Protein AF-0000000068234385 (afdb_homodimer)

Secondary structure (DSSP, 8-state):
---GGG--EEEE--SHHHHHHHHHHHHTT--GGGEEEE---HHHHHHHHTTT-EEES-HHHHHTT-SEEEE-S-HHHHHHHHHHHHHHHTT-SSPPEEEE--TT--HHHHHHHT--TTS---EEEEEE--GGGGGT-EEEEEEE-TT--HHHHHHHHHHHHTTEEEEEE-SSTHHHHHHIIIIISHHHHHHHHHHHHHHHHHHTT--HHHHHHHHHHHHHHHHHHHHH-SS-HHHHHHHT--TTSHHHHHHHHHHHTTHHHHHHHHHHHHHHHHHHHHHHHH--/---GGG--EEEE--SHHHHHHHHHHHHTT--GGGEEEE---HHHHHHHHTTT-EEES-HHHHHTT-SEEEE-S-HHHHHHHHHHHHHHHTT-SSPPEEEE--TT--HHHHHHHT--TTS---EEEEEE--GGGGGT-EEEEEEE-TT--HHHHHHHHHHHHTTEEEEEE-SSTHHHHHHIIIIISHHHHHHHHHHHHHHHHHHTT--HHHHHHHHHHHHHHHHHHHHH-SS-HHHHHHHT--TTSHHHHHHHHHHHTTHHHHHHHHHHHHHHHHHHHHHHHH--

Sequence (568 aa):
MPSLQQSKLAFIGGGNMASAIIGGLVSQDMNPANITVSEPWDVNREKIAKLGVQTTTSNGEAAANADIVIIAVKPQTTKNVCQELATAWSQRTSLPVVVSIAAGITLNSMKEWLRTNDGRTAHIVRVMPNTPALVKEGASGLLASDDVTAEEKELIGALLQSVSKATEWVEKEELLDVVTGLSGSGPAYFFAMVEHLVASATALGLSKEQATRLAAQTCLGAGKMLVESSEEPAQLRKNVTSPNGTTHAALQTFESLNFKEIVDKAVQAATSRAAELGETLGKLMPSLQQSKLAFIGGGNMASAIIGGLVSQDMNPANITVSEPWDVNREKIAKLGVQTTTSNGEAAANADIVIIAVKPQTTKNVCQELATAWSQRTSLPVVVSIAAGITLNSMKEWLRTNDGRTAHIVRVMPNTPALVKEGASGLLASDDVTAEEKELIGALLQSVSKATEWVEKEELLDVVTGLSGSGPAYFFAMVEHLVASATALGLSKEQATRLAAQTCLGAGKMLVESSEEPAQLRKNVTSPNGTTHAALQTFESLNFKEIVDKAVQAATSRAAELGETLGKL

Organism: Aspergillus fumigatus (strain ATCC MYA-4609 / CBS 101355 / FGSC A1100 / Af293) (NCBI:txid330879)

Structure (mmCIF, N/CA/C/O backbone):
data_AF-0000000068234385-model_v1
#
loop_
_entity.id
_entity.type
_entity.pdbx_description
1 polymer 'Pyrroline-5-carboxylate reductase'
#
loop_
_atom_site.group_PDB
_atom_site.id
_atom_site.type_symbol
_atom_site.label_atom_id
_atom_site.label_alt_id
_atom_site.label_comp_id
_atom_site.label_asym_id
_atom_site.label_entity_id
_atom_site.label_seq_id
_atom_site.pdbx_PDB_ins_code
_atom_site.Cartn_x
_atom_site.Cartn_y
_atom_site.Cartn_z
_atom_site.occupancy
_atom_site.B_iso_or_equiv
_atom_site.auth_seq_id
_atom_site.auth_comp_id
_atom_site.auth_asym_id
_atom_site.auth_atom_id
_atom_site.pdbx_PDB_model_num
ATOM 1 N N . MET A 1 1 ? -12.055 21.172 27.938 1 71.69 1 MET A N 1
ATOM 2 C CA . MET A 1 1 ? -12.477 21.141 26.547 1 71.69 1 MET A CA 1
ATOM 3 C C . MET A 1 1 ? -13.57 20.094 26.328 1 71.69 1 MET A C 1
ATOM 5 O O . MET A 1 1 ? -13.586 19.062 27 1 71.69 1 MET A O 1
ATOM 9 N N . PRO A 1 2 ? -14.516 20.531 25.562 1 80.5 2 PRO A N 1
ATOM 10 C CA . PRO A 1 2 ? -15.539 19.531 25.234 1 80.5 2 PRO A CA 1
ATOM 11 C C . PRO A 1 2 ? -14.961 18.297 24.547 1 80.5 2 PRO A C 1
ATOM 13 O O . PRO A 1 2 ? -13.836 18.344 24.047 1 80.5 2 PRO A O 1
ATOM 16 N N . SER A 1 3 ? -15.703 17.203 24.672 1 87.88 3 SER A N 1
ATOM 17 C CA . SER A 1 3 ? -15.359 16.031 23.875 1 87.88 3 SER A CA 1
ATOM 18 C C . SER A 1 3 ? -15.398 16.359 22.375 1 87.88 3 SER A C 1
ATOM 20 O O . SER A 1 3 ? -15.977 17.375 21.969 1 87.88 3 SER A O 1
ATOM 22 N N . LEU A 1 4 ? -14.711 15.609 21.609 1 90.88 4 LEU A N 1
ATOM 23 C CA . LEU A 1 4 ? -14.695 15.828 20.172 1 90.88 4 LEU A CA 1
ATOM 24 C C . LEU A 1 4 ? -16.109 15.883 19.609 1 90.88 4 LEU A C 1
ATOM 26 O O . LEU A 1 4 ? -16.422 16.734 18.781 1 90.88 4 LEU A O 1
ATOM 30 N N . GLN A 1 5 ? -16.984 15.086 20.141 1 90.25 5 GLN A N 1
ATOM 31 C CA . GLN A 1 5 ? -18.359 14.977 19.672 1 90.25 5 GLN A CA 1
ATOM 32 C C . GLN A 1 5 ? -19.172 16.219 20.031 1 90.25 5 GLN A C 1
ATOM 34 O O . GLN A 1 5 ? -20.156 16.547 19.359 1 90.25 5 GLN A O 1
ATOM 39 N N . GLN A 1 6 ? -18.75 16.859 21.078 1 92.12 6 GLN A N 1
ATOM 40 C CA . GLN A 1 6 ? -19.484 18.031 21.547 1 92.12 6 GLN A CA 1
ATOM 41 C C . GLN A 1 6 ? -18.828 19.328 21.062 1 92.12 6 GLN A C 1
ATOM 43 O O . GLN A 1 6 ? -19.406 20.406 21.219 1 92.12 6 GLN A O 1
ATOM 48 N N . SER A 1 7 ? -17.672 19.156 20.453 1 95.12 7 SER A N 1
ATOM 49 C CA . SER A 1 7 ? -16.922 20.328 20.016 1 95.12 7 SER A CA 1
ATOM 50 C C . SER A 1 7 ? -17.5 20.922 18.75 1 95.12 7 SER A C 1
ATOM 52 O O . SER A 1 7 ? -18.016 20.203 17.891 1 95.12 7 SER A O 1
ATOM 54 N N . LYS A 1 8 ? -17.438 22.234 18.734 1 97.38 8 LYS A N 1
ATOM 55 C CA . LYS A 1 8 ? -17.719 22.938 17.484 1 97.38 8 LYS A CA 1
ATOM 56 C C . LYS A 1 8 ? -16.453 23.141 16.656 1 97.38 8 LYS A C 1
ATOM 58 O O . LYS A 1 8 ? -15.484 23.734 17.141 1 97.38 8 LYS A O 1
ATOM 63 N N . LEU A 1 9 ? -16.547 22.656 15.398 1 98.25 9 LEU A N 1
ATOM 64 C CA . LEU A 1 9 ? -15.375 22.719 14.531 1 98.25 9 LEU A CA 1
ATOM 65 C C . LEU A 1 9 ? -15.594 23.703 13.391 1 98.25 9 LEU A C 1
ATOM 67 O O . LEU A 1 9 ? -16.688 23.75 12.812 1 98.25 9 LEU A O 1
ATOM 71 N N . ALA A 1 10 ? -14.633 24.469 13.117 1 98.56 10 ALA A N 1
ATOM 72 C CA . ALA A 1 10 ? -14.617 25.312 11.922 1 98.56 10 ALA A CA 1
ATOM 73 C C . ALA A 1 10 ? -13.469 24.922 10.992 1 98.56 10 ALA A C 1
ATOM 75 O O . ALA A 1 10 ? -12.328 24.766 11.438 1 98.56 10 ALA A O 1
ATOM 76 N N . PHE A 1 11 ? -13.773 24.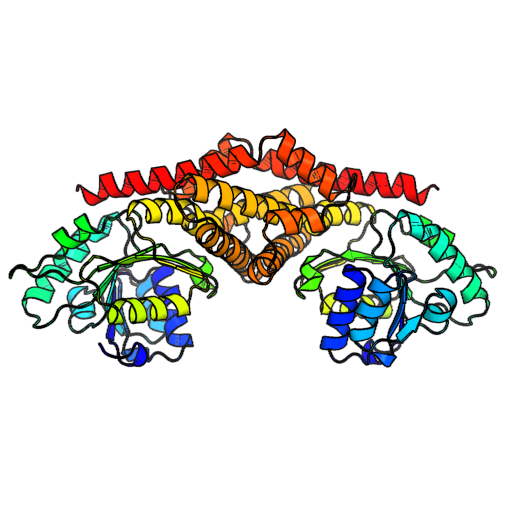703 9.75 1 98.69 11 PHE A N 1
ATOM 77 C CA . PHE A 1 11 ? -12.766 24.531 8.711 1 98.69 11 PHE A CA 1
ATOM 78 C C . PHE A 1 11 ? -12.656 25.781 7.84 1 98.69 11 PHE A C 1
ATOM 80 O O . PHE A 1 11 ? -13.648 26.234 7.273 1 98.69 11 PHE A O 1
ATOM 87 N N . ILE A 1 12 ? -11.477 26.328 7.832 1 98.5 12 ILE A N 1
ATOM 88 C CA . ILE A 1 12 ? -11.188 27.406 6.898 1 98.5 12 ILE A CA 1
ATOM 89 C C . ILE A 1 12 ? -10.539 26.844 5.637 1 98.5 12 ILE A C 1
ATOM 91 O O . ILE A 1 12 ? -9.344 26.547 5.625 1 98.5 12 ILE A O 1
ATOM 95 N N . GLY A 1 13 ? -11.289 26.828 4.543 1 97.31 13 GLY A N 1
ATOM 96 C CA . GLY A 1 13 ? -10.93 26.094 3.344 1 97.31 13 GLY A CA 1
ATOM 97 C C . GLY A 1 13 ? -11.656 24.766 3.221 1 97.31 13 GLY A C 1
ATOM 98 O O . GLY A 1 13 ? -11.688 23.969 4.168 1 97.31 13 GLY A O 1
ATOM 99 N N . GLY A 1 14 ? -12.227 24.531 2.094 1 95.56 14 GLY A N 1
ATOM 100 C CA . GLY A 1 14 ? -12.977 23.312 1.849 1 95.56 14 GLY A CA 1
ATOM 101 C C . GLY A 1 14 ? -12.367 22.453 0.757 1 95.56 14 GLY A C 1
ATOM 102 O O . GLY A 1 14 ? -13.086 21.922 -0.093 1 95.56 14 GLY A O 1
ATOM 103 N N . GLY A 1 15 ? -11.07 22.328 0.762 1 92.69 15 GLY A N 1
ATOM 104 C CA . GLY A 1 15 ? -10.398 21.516 -0.241 1 92.69 15 GLY A CA 1
ATOM 105 C C . GLY A 1 15 ? -10.469 20.031 0.051 1 92.69 15 GLY A C 1
ATOM 106 O O . GLY A 1 15 ? -11.281 19.594 0.87 1 92.69 15 GLY A O 1
ATOM 107 N N . ASN A 1 16 ? -9.641 19.234 -0.635 1 89.62 16 ASN A N 1
ATOM 108 C CA . ASN A 1 16 ? -9.68 17.781 -0.553 1 89.62 16 ASN A CA 1
ATOM 109 C C . ASN A 1 16 ? -9.352 17.297 0.854 1 89.62 16 ASN A C 1
ATOM 111 O O . ASN A 1 16 ? -9.984 16.375 1.359 1 89.62 16 ASN A O 1
ATOM 115 N N . MET A 1 17 ? -8.328 17.906 1.457 1 93.06 17 MET A N 1
ATOM 116 C CA . MET A 1 17 ? -7.926 17.453 2.785 1 93.06 17 MET A CA 1
ATOM 117 C C . MET A 1 17 ? -9.008 17.766 3.816 1 93.06 17 MET A C 1
ATOM 119 O O . MET A 1 17 ? -9.297 16.938 4.691 1 93.06 17 MET A O 1
ATOM 123 N N . ALA A 1 18 ? -9.539 19.016 3.734 1 95.62 18 ALA A N 1
ATOM 124 C CA . ALA A 1 18 ? -10.648 19.359 4.613 1 95.62 18 ALA A CA 1
ATOM 125 C C . ALA A 1 18 ? -11.805 18.375 4.441 1 95.62 18 ALA A C 1
ATOM 127 O O . ALA A 1 18 ? -12.359 17.875 5.426 1 95.62 18 ALA A O 1
ATOM 128 N N . SER A 1 19 ? -12.133 18.078 3.197 1 94.75 19 SER A N 1
ATOM 129 C CA . SER A 1 19 ? -13.211 17.141 2.889 1 94.75 19 SER A CA 1
ATOM 130 C C . SER A 1 19 ? -12.93 15.7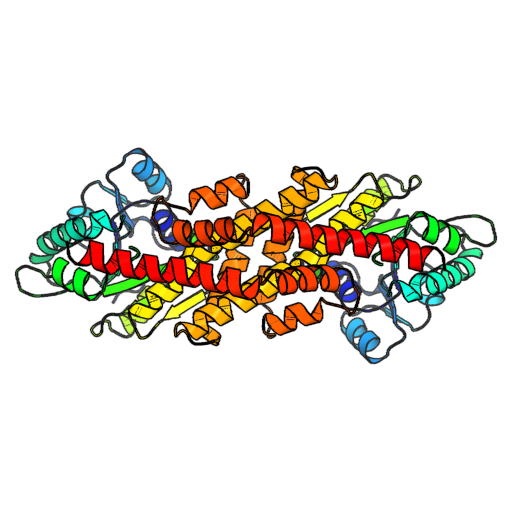73 3.48 1 94.75 19 SER A C 1
ATOM 132 O O . SER A 1 19 ? -13.836 15.117 4.004 1 94.75 19 SER A O 1
ATOM 134 N N . ALA A 1 20 ? -11.727 15.32 3.377 1 94 20 ALA A N 1
ATOM 135 C CA . ALA A 1 20 ? -11.336 14.023 3.92 1 94 20 ALA A CA 1
ATOM 136 C C . ALA A 1 20 ? -11.539 13.977 5.434 1 94 20 ALA A C 1
ATOM 138 O O . ALA A 1 20 ? -12.109 13.023 5.957 1 94 20 ALA A O 1
ATOM 139 N N . ILE A 1 21 ? -11.078 15 6.102 1 96 21 ILE A N 1
ATOM 140 C CA . ILE A 1 21 ? -11.156 15.039 7.559 1 96 21 ILE A CA 1
ATOM 141 C C . ILE A 1 21 ? -12.617 15.117 8 1 96 21 ILE A C 1
ATOM 143 O O . ILE A 1 21 ? -13.039 14.375 8.891 1 96 21 ILE A O 1
ATOM 147 N N . ILE A 1 22 ? -13.375 15.961 7.344 1 96.75 22 ILE A N 1
ATOM 148 C CA . ILE A 1 22 ? -14.789 16.109 7.656 1 96.75 22 ILE A CA 1
ATOM 149 C C . ILE A 1 22 ? -15.516 14.789 7.43 1 96.75 22 ILE A C 1
ATOM 151 O O . ILE A 1 22 ? -16.281 14.344 8.281 1 96.75 22 ILE A O 1
ATOM 155 N N . GLY A 1 23 ? -15.305 14.211 6.258 1 94.94 23 GLY A N 1
ATOM 156 C CA . GLY A 1 23 ? -15.898 12.914 5.984 1 94.94 23 GLY A CA 1
ATOM 157 C C . GLY A 1 23 ? -15.578 11.875 7.043 1 94.94 23 GLY A C 1
ATOM 158 O O . GLY A 1 23 ? -16.453 11.094 7.441 1 94.94 23 GLY A O 1
ATOM 159 N N . GLY A 1 24 ? -14.305 11.82 7.441 1 94.75 24 GLY A N 1
ATOM 160 C CA . GLY A 1 24 ? -13.898 10.922 8.508 1 94.75 24 GLY A CA 1
ATOM 161 C C . GLY A 1 24 ? -14.641 11.164 9.812 1 94.75 24 GLY A C 1
ATOM 162 O O . GLY A 1 24 ? -15.086 10.219 10.461 1 94.75 24 GLY A O 1
ATOM 163 N N . LEU A 1 25 ? -14.766 12.383 10.188 1 95.81 25 LEU A N 1
ATOM 164 C CA . LEU A 1 25 ? -15.445 12.75 11.422 1 95.81 25 LEU A CA 1
ATOM 165 C C . LEU A 1 25 ? -16.922 12.375 11.375 1 95.81 25 LEU A C 1
ATOM 167 O O . LEU A 1 25 ? -17.453 11.797 12.328 1 95.81 25 LEU A O 1
ATOM 171 N N . VAL A 1 26 ? -17.516 12.727 10.258 1 94.94 26 VAL A N 1
ATOM 172 C CA . VAL A 1 26 ? -18.938 12.43 10.094 1 94.94 26 VAL A CA 1
ATOM 173 C C . VAL A 1 26 ? -19.156 10.914 10.125 1 94.94 26 VAL A C 1
ATOM 175 O O . VAL A 1 26 ? -20.141 10.438 10.688 1 94.94 26 VAL A O 1
ATOM 178 N N . SER A 1 27 ? -18.281 10.188 9.562 1 92.81 27 SER A N 1
ATOM 179 C CA . SER A 1 27 ? -18.391 8.734 9.539 1 92.81 27 SER A CA 1
ATOM 180 C C . SER A 1 27 ? -18.234 8.148 10.938 1 92.81 27 SER A C 1
ATOM 182 O O . SER A 1 27 ? -18.656 7.016 11.188 1 92.81 27 SER A O 1
ATOM 184 N N . GLN A 1 28 ? -17.594 8.859 11.773 1 91.69 28 GLN A N 1
ATOM 185 C CA . GLN A 1 28 ? -17.438 8.43 13.156 1 91.69 28 GLN A CA 1
ATOM 186 C C . GLN A 1 28 ? -18.453 9.117 14.07 1 91.69 28 GLN A C 1
ATOM 188 O O . GLN A 1 28 ? -18.109 9.555 15.172 1 91.69 28 GLN A O 1
ATOM 193 N N . ASP A 1 29 ? -19.531 9.477 13.609 1 90.25 29 ASP A N 1
ATOM 194 C CA . ASP A 1 29 ? -20.75 9.883 14.297 1 90.25 29 ASP A CA 1
ATOM 195 C C . ASP A 1 29 ? -20.641 11.305 14.828 1 90.25 29 ASP A C 1
ATOM 197 O O . ASP A 1 29 ? -21.312 11.672 15.797 1 90.25 29 ASP A O 1
ATOM 201 N N . MET A 1 30 ? -19.719 12.055 14.328 1 94.19 30 MET A N 1
ATOM 202 C CA . MET A 1 30 ? -19.766 13.484 14.617 1 94.19 30 MET A CA 1
ATOM 203 C C . MET A 1 30 ? -20.984 14.133 13.992 1 94.19 30 MET A C 1
ATOM 205 O O . MET A 1 30 ? -21.312 13.859 12.836 1 94.19 30 MET A O 1
ATOM 209 N N . ASN A 1 31 ? -21.672 14.945 14.781 1 95.44 31 ASN A N 1
ATOM 210 C CA . ASN A 1 31 ? -22.812 15.688 14.242 1 95.44 31 ASN A CA 1
ATOM 211 C C . ASN A 1 31 ? -22.375 16.734 13.227 1 95.44 31 ASN A C 1
ATOM 213 O O . ASN A 1 31 ? -21.688 17.688 13.578 1 95.44 31 ASN A O 1
ATOM 217 N N . PRO A 1 32 ? -22.828 16.594 11.984 1 96.88 32 PRO A N 1
ATOM 218 C CA . PRO A 1 32 ? -22.391 17.547 10.953 1 96.88 32 PRO A CA 1
ATOM 219 C C . PRO A 1 32 ? -22.766 18.984 11.289 1 96.88 32 PRO A C 1
ATOM 221 O O . PRO A 1 32 ? -22.078 19.922 10.867 1 96.88 32 PRO A O 1
ATOM 224 N N . ALA A 1 33 ? -23.766 19.188 12.062 1 95.44 33 ALA A N 1
ATOM 225 C CA . ALA A 1 33 ? -24.203 20.531 12.422 1 95.44 33 ALA A CA 1
ATOM 226 C C . ALA A 1 33 ? -23.156 21.25 13.289 1 95.44 33 ALA A C 1
ATOM 228 O O . ALA A 1 33 ? -23.188 22.469 13.414 1 95.44 33 ALA A O 1
ATOM 229 N N . ASN A 1 34 ? -22.297 20.422 13.875 1 97.25 34 ASN A N 1
ATOM 230 C CA . ASN A 1 34 ? -21.234 20.984 14.703 1 97.25 34 ASN A CA 1
ATOM 231 C C . ASN A 1 34 ? -20.047 21.422 13.859 1 97.25 34 ASN A C 1
ATOM 233 O O . ASN A 1 34 ? -19.078 21.969 14.391 1 97.25 34 ASN A O 1
ATOM 237 N N . ILE A 1 35 ? -20.094 21.234 12.578 1 98.19 35 ILE A N 1
ATOM 238 C CA . ILE A 1 35 ? -18.984 21.578 11.688 1 98.19 35 ILE A CA 1
ATOM 239 C C . ILE A 1 35 ? -19.422 22.688 10.734 1 98.19 35 ILE A C 1
ATOM 241 O O . ILE A 1 35 ? -20.438 22.578 10.062 1 98.19 35 ILE A O 1
ATOM 245 N N . THR A 1 36 ? -18.703 23.766 10.719 1 98.56 36 THR A N 1
ATOM 246 C CA . THR A 1 36 ? -18.922 24.859 9.773 1 98.56 36 THR A CA 1
ATOM 247 C C . THR A 1 36 ? -17.688 25.047 8.891 1 98.56 36 THR A C 1
ATOM 249 O O . THR A 1 36 ? -16.562 25.141 9.398 1 98.56 36 THR A O 1
ATOM 252 N N . VAL A 1 37 ? -17.891 25.109 7.559 1 98.69 37 VAL A N 1
ATOM 253 C CA . VAL A 1 37 ? -16.781 25.234 6.613 1 98.69 37 VAL A CA 1
ATOM 254 C C . VAL A 1 37 ? -16.875 26.578 5.895 1 98.69 37 VAL A C 1
ATOM 256 O O . VAL A 1 37 ? -17.938 26.938 5.359 1 98.69 37 VAL A O 1
ATOM 259 N N . SER A 1 38 ? -15.805 27.328 5.98 1 98.56 38 SER A N 1
ATOM 260 C CA . SER A 1 38 ? -15.664 28.531 5.156 1 98.56 38 SER A CA 1
ATOM 261 C C . SER A 1 38 ? -14.961 28.219 3.842 1 98.56 38 SER A C 1
ATOM 263 O O . SER A 1 38 ? -13.797 27.797 3.838 1 98.56 38 SER A O 1
ATOM 265 N N . GLU A 1 39 ? -15.586 28.422 2.721 1 98 39 GLU A N 1
ATOM 266 C CA . GLU A 1 39 ? -15.086 28.109 1.386 1 98 39 GLU A CA 1
ATOM 267 C C . GLU A 1 39 ? -15.633 29.078 0.348 1 98 39 GLU A C 1
ATOM 269 O O . GLU A 1 39 ? -16.828 29.078 0.067 1 98 39 GLU A O 1
ATOM 274 N N . PRO A 1 40 ? -14.703 29.844 -0.226 1 95.88 40 PRO A N 1
ATOM 275 C CA . PRO A 1 40 ? -15.18 30.906 -1.124 1 95.88 40 PRO A CA 1
ATOM 276 C C . PRO A 1 40 ? -15.625 30.375 -2.482 1 95.88 40 PRO A C 1
ATOM 278 O O . PRO A 1 40 ? -16.453 30.984 -3.156 1 95.88 40 PRO A O 1
ATOM 281 N N . TRP A 1 41 ? -15.102 29.281 -2.959 1 95.31 41 TRP A N 1
ATOM 282 C CA . TRP A 1 41 ? -15.438 28.719 -4.266 1 95.31 41 TRP A CA 1
ATOM 283 C C . TRP A 1 41 ? -16.734 27.938 -4.203 1 95.31 41 TRP A C 1
ATOM 285 O O . TRP A 1 41 ? -16.828 26.922 -3.512 1 95.31 41 TRP A O 1
ATOM 295 N N . ASP A 1 42 ? -17.609 28.266 -5.023 1 96.12 42 ASP A N 1
ATOM 296 C CA . ASP A 1 42 ? -18.969 27.719 -4.945 1 96.12 42 ASP A CA 1
ATOM 297 C C . ASP A 1 42 ? -18.969 26.219 -5.238 1 96.12 42 ASP A C 1
ATOM 299 O O . ASP A 1 42 ? -19.672 25.453 -4.574 1 96.12 42 ASP A O 1
ATOM 303 N N . VAL A 1 43 ? -18.188 25.812 -6.168 1 94.81 43 VAL A N 1
ATOM 304 C CA . VAL A 1 43 ? -18.172 24.406 -6.562 1 94.81 43 VAL A CA 1
ATOM 305 C C . VAL A 1 43 ? -17.719 23.547 -5.383 1 94.81 43 VAL A C 1
ATOM 307 O O . VAL A 1 43 ? -18.375 22.547 -5.047 1 94.81 43 VAL A O 1
ATOM 310 N N . ASN A 1 44 ? -16.688 23.938 -4.719 1 94.75 44 ASN A N 1
ATOM 311 C CA . ASN A 1 44 ? -16.188 23.203 -3.555 1 94.75 44 ASN A CA 1
ATOM 312 C C . ASN A 1 44 ? -17.172 23.297 -2.381 1 94.75 44 ASN A C 1
ATOM 314 O O . ASN A 1 44 ? -17.344 22.328 -1.64 1 94.75 44 ASN A O 1
ATOM 318 N N . ARG A 1 45 ? -17.656 24.469 -2.207 1 96.38 45 ARG A N 1
ATOM 319 C CA . ARG A 1 45 ? -18.578 24.688 -1.1 1 96.38 45 ARG A CA 1
ATOM 320 C C . ARG A 1 45 ? -19.812 23.797 -1.226 1 96.38 45 ARG A C 1
ATOM 322 O O . ARG A 1 45 ? -20.281 23.234 -0.238 1 96.38 45 ARG A O 1
ATOM 329 N N . GLU A 1 46 ? -20.328 23.656 -2.438 1 96.12 46 GLU A N 1
ATOM 330 C CA . GLU A 1 46 ? -21.484 22.797 -2.686 1 96.12 46 GLU A CA 1
ATOM 331 C C . GLU A 1 46 ? -21.141 21.328 -2.447 1 96.12 46 GLU A C 1
ATOM 333 O O . GLU A 1 46 ? -21.938 20.578 -1.877 1 96.12 46 GLU A O 1
ATOM 338 N N . LYS A 1 47 ? -20 21 -2.914 1 94.69 47 LYS A N 1
ATOM 339 C CA . LYS A 1 47 ? -19.547 19.625 -2.713 1 94.69 47 LYS A CA 1
ATOM 340 C C . LYS A 1 47 ? -19.469 19.297 -1.228 1 94.69 47 LYS A C 1
ATOM 342 O O . LYS A 1 47 ? -19.922 18.219 -0.807 1 94.69 47 LYS A O 1
ATOM 347 N N . ILE A 1 48 ? -18.938 20.125 -0.451 1 95.75 48 ILE A N 1
ATOM 348 C CA . ILE A 1 48 ? -18.734 19.891 0.973 1 95.75 48 ILE A CA 1
ATOM 349 C C . ILE A 1 48 ? -20.078 19.922 1.7 1 95.75 48 ILE A C 1
ATOM 351 O O . ILE A 1 48 ? -20.281 19.188 2.666 1 95.75 48 ILE A O 1
ATOM 355 N N . ALA A 1 49 ? -20.969 20.781 1.225 1 95.81 49 ALA A N 1
ATOM 356 C CA . ALA A 1 49 ? -22.297 20.906 1.828 1 95.81 49 ALA A CA 1
ATOM 357 C C . ALA A 1 49 ? -23.047 19.578 1.756 1 95.81 49 ALA A C 1
ATOM 359 O O . ALA A 1 49 ? -23.891 19.281 2.605 1 95.81 49 ALA A O 1
ATOM 360 N N . LYS A 1 50 ? -22.703 18.781 0.775 1 95.06 50 LYS A N 1
ATOM 361 C CA . LYS A 1 50 ? -23.375 17.484 0.589 1 95.06 50 LYS A CA 1
ATOM 362 C C . LYS A 1 50 ? -23.062 16.531 1.743 1 95.06 50 LYS A C 1
ATOM 364 O O . LYS A 1 50 ? -23.781 15.547 1.947 1 95.06 50 LYS A O 1
ATOM 369 N N . LEU A 1 51 ? -22.047 16.828 2.492 1 94.19 51 LEU A N 1
ATOM 370 C CA . LEU A 1 51 ? -21.703 16.016 3.65 1 94.19 51 LEU A CA 1
ATOM 371 C C . LEU A 1 51 ? -22.578 16.359 4.84 1 94.19 51 LEU A C 1
ATOM 373 O O . LEU A 1 51 ? -22.484 15.727 5.898 1 94.19 51 LEU A O 1
ATOM 377 N N . GLY A 1 52 ? -23.438 17.391 4.68 1 95.69 52 GLY A N 1
ATOM 378 C CA . GLY A 1 52 ? -24.406 17.75 5.707 1 95.69 52 GLY A CA 1
ATOM 379 C C . GLY A 1 52 ? -23.891 18.828 6.648 1 95.69 52 GLY A C 1
ATOM 380 O O . GLY A 1 52 ? -24.547 19.156 7.633 1 95.69 52 GLY A O 1
ATOM 381 N N . VAL A 1 53 ? -22.734 19.344 6.398 1 97.81 53 VAL A N 1
ATOM 382 C CA . VAL A 1 53 ? -22.125 20.344 7.285 1 97.81 53 VAL A CA 1
ATOM 383 C C . VAL A 1 53 ? -22.609 21.734 6.898 1 97.81 53 VAL A C 1
ATOM 385 O O . VAL A 1 53 ? -23.203 21.922 5.832 1 97.81 53 VAL A O 1
ATOM 388 N N . GLN A 1 54 ? -22.438 22.703 7.793 1 97.81 54 GLN A N 1
ATOM 389 C CA . GLN A 1 54 ? -22.734 24.094 7.496 1 97.81 54 GLN A CA 1
ATOM 390 C C . GLN A 1 54 ? -21.609 24.734 6.672 1 97.81 54 GLN A C 1
ATOM 392 O O . GLN A 1 54 ? -20.438 24.422 6.871 1 97.81 54 GLN A O 1
ATOM 397 N N . THR A 1 55 ? -22.062 25.578 5.715 1 98.31 55 THR A N 1
ATOM 398 C CA . THR A 1 55 ? -21.047 26.25 4.902 1 98.31 55 THR A CA 1
ATOM 399 C C . THR A 1 55 ? -21.281 27.75 4.887 1 98.31 55 THR A C 1
ATOM 401 O O . THR A 1 55 ? -22.391 28.219 5.133 1 98.31 55 THR A O 1
ATOM 404 N N . THR A 1 56 ? -20.266 28.516 4.746 1 98.25 56 THR A N 1
ATOM 405 C CA . THR A 1 56 ? -20.281 29.969 4.621 1 98.25 56 THR A CA 1
ATOM 406 C C . THR A 1 56 ? -19.094 30.438 3.787 1 98.25 56 THR A C 1
ATOM 408 O O . THR A 1 56 ? -18.25 29.641 3.4 1 98.25 56 THR A O 1
ATOM 411 N N . THR A 1 57 ? -19.094 31.672 3.359 1 97.81 57 THR A N 1
ATOM 412 C CA . THR A 1 57 ? -17.953 32.281 2.68 1 97.81 57 THR A CA 1
ATOM 413 C C . THR A 1 57 ? -17.141 33.156 3.639 1 97.81 57 THR A C 1
ATOM 415 O O . THR A 1 57 ? -16.094 33.688 3.27 1 97.81 57 THR A O 1
ATOM 418 N N . SER A 1 58 ? -17.609 33.219 4.855 1 97.56 58 SER A N 1
ATOM 419 C CA . SER A 1 58 ? -16.984 34.094 5.84 1 97.56 58 SER A CA 1
ATOM 420 C C . SER A 1 58 ? -16.156 33.281 6.848 1 97.56 58 SER A C 1
ATOM 422 O O . SER A 1 58 ? -16.719 32.5 7.609 1 97.56 58 SER A O 1
ATOM 424 N N . ASN A 1 59 ? -14.875 33.594 6.863 1 97.94 59 ASN A N 1
ATOM 425 C CA . ASN A 1 59 ? -14.008 32.938 7.844 1 97.94 59 ASN A CA 1
ATOM 426 C C . ASN A 1 59 ? -14.422 33.281 9.273 1 97.94 59 ASN A C 1
ATOM 428 O O . ASN A 1 59 ? -14.43 32.406 10.141 1 97.94 59 ASN A O 1
ATOM 432 N N . GLY A 1 60 ? -14.727 34.562 9.484 1 96.06 60 GLY A N 1
ATOM 433 C CA . GLY A 1 60 ? -15.141 35.031 10.805 1 96.06 60 GLY A CA 1
ATOM 434 C C . GLY A 1 60 ? -16.406 34.344 11.305 1 96.06 60 GLY A C 1
ATOM 435 O O . GLY A 1 60 ? -16.5 34 12.477 1 96.06 60 GLY A O 1
ATOM 436 N N . GLU A 1 61 ? -17.344 34.219 10.406 1 96.44 61 GLU A N 1
ATOM 437 C CA . GLU A 1 61 ? -18.594 33.562 10.75 1 96.44 61 GLU A CA 1
ATOM 438 C C . GLU A 1 61 ? -18.359 32.094 11.125 1 96.44 61 GLU A C 1
ATOM 440 O O . GLU A 1 61 ? -18.891 31.625 12.133 1 96.44 61 GLU A O 1
ATOM 445 N N . ALA A 1 62 ? -17.578 31.391 10.336 1 97.81 62 ALA A N 1
ATOM 446 C CA . ALA A 1 62 ? -17.312 29.969 10.578 1 97.81 62 ALA A CA 1
ATOM 447 C C . ALA A 1 62 ? -16.625 29.766 11.93 1 97.81 62 ALA A C 1
ATOM 449 O O . ALA A 1 62 ? -16.922 28.812 12.648 1 97.81 62 ALA A O 1
ATOM 450 N N . ALA A 1 63 ? -15.773 30.672 12.281 1 97.12 63 ALA A N 1
ATOM 451 C CA . ALA A 1 63 ? -14.891 30.469 13.422 1 97.12 63 ALA A CA 1
ATOM 452 C C . ALA A 1 63 ? -15.438 31.156 14.664 1 97.12 63 ALA A C 1
ATOM 454 O O . ALA A 1 63 ? -14.836 31.094 15.742 1 97.12 63 ALA A O 1
ATOM 455 N N . ALA A 1 64 ? -16.531 31.859 14.578 1 94.44 64 ALA A N 1
ATOM 456 C CA . ALA A 1 64 ? -17.047 32.75 15.617 1 94.44 64 ALA A CA 1
ATOM 457 C C . ALA A 1 64 ? -17.188 32.031 16.953 1 94.44 64 ALA A C 1
ATOM 459 O O . ALA A 1 64 ? -16.812 32.562 18 1 94.44 64 ALA A O 1
ATOM 460 N N . ASN A 1 65 ? -17.672 30.812 16.953 1 93.25 65 ASN A N 1
ATOM 461 C CA . ASN A 1 65 ? -17.922 30.078 18.188 1 93.25 65 ASN A CA 1
ATOM 462 C C . ASN A 1 65 ? -17.266 28.703 18.188 1 93.25 65 ASN A C 1
ATOM 464 O O . ASN A 1 65 ? -17.688 27.812 18.906 1 93.25 65 ASN A O 1
ATOM 468 N N . ALA A 1 66 ? -16.297 28.594 17.359 1 97.12 66 ALA A N 1
ATOM 469 C CA . ALA A 1 66 ? -15.648 27.281 17.203 1 97.12 66 ALA A CA 1
ATOM 470 C C . ALA A 1 66 ? -14.719 27 18.375 1 97.12 66 ALA A C 1
ATOM 472 O O . ALA A 1 66 ? -14.039 27.891 18.875 1 97.12 66 ALA A O 1
ATOM 473 N N . ASP A 1 67 ? -14.703 25.719 18.797 1 97.12 67 ASP A N 1
ATOM 474 C CA . ASP A 1 67 ? -13.734 25.266 19.781 1 97.12 67 ASP A CA 1
ATOM 475 C C . ASP A 1 67 ? -12.398 24.922 19.125 1 97.12 67 ASP A C 1
ATOM 477 O O . ASP A 1 67 ? -11.336 25.109 19.734 1 97.12 67 ASP A O 1
ATOM 481 N N . ILE A 1 68 ? -12.484 24.359 17.969 1 98 68 ILE A N 1
ATOM 482 C CA . ILE A 1 68 ? -11.336 24 17.156 1 98 68 ILE A CA 1
ATOM 483 C C . ILE A 1 68 ? -11.461 24.609 15.773 1 98 68 ILE A C 1
ATOM 485 O O . ILE A 1 68 ? -12.531 24.547 15.156 1 98 68 ILE A O 1
ATOM 489 N N . VAL A 1 69 ? -10.445 25.25 15.344 1 98.5 69 VAL A N 1
ATOM 490 C CA . VAL A 1 69 ? -10.398 25.812 14 1 98.5 69 VAL A CA 1
ATOM 491 C C . VAL A 1 69 ? -9.297 25.141 13.195 1 98.5 69 VAL A C 1
ATOM 493 O O . VAL A 1 69 ? -8.133 25.141 13.602 1 98.5 69 VAL A O 1
ATOM 496 N N . ILE A 1 70 ? -9.656 24.531 12.094 1 98.56 70 ILE A N 1
ATOM 497 C CA . ILE A 1 70 ? -8.695 23.891 11.203 1 98.56 70 ILE A CA 1
ATOM 498 C C . ILE A 1 70 ? -8.406 24.797 10.016 1 98.56 70 ILE A C 1
ATOM 500 O O . ILE A 1 70 ? -9.297 25.109 9.219 1 98.56 70 ILE A O 1
ATOM 504 N N . ILE A 1 71 ? -7.223 25.234 9.953 1 98.19 71 ILE A N 1
ATOM 505 C CA . ILE A 1 71 ? -6.77 26.016 8.805 1 98.19 71 ILE A CA 1
ATOM 506 C C . ILE A 1 71 ? -6.375 25.078 7.672 1 98.19 71 ILE A C 1
ATOM 508 O O . ILE A 1 71 ? -5.289 24.5 7.688 1 98.19 71 ILE A O 1
ATOM 512 N N . ALA A 1 72 ? -7.195 25 6.637 1 96.94 72 ALA A N 1
ATOM 513 C CA . ALA A 1 72 ? -7.02 24.062 5.535 1 96.94 72 ALA A CA 1
ATOM 514 C C . ALA A 1 72 ? -6.934 24.797 4.199 1 96.94 72 ALA A C 1
ATOM 516 O O . ALA A 1 72 ? -7.453 24.312 3.189 1 96.94 72 ALA A O 1
ATOM 517 N N . VAL A 1 73 ? -6.355 25.969 4.184 1 95.12 73 VAL A N 1
ATOM 518 C CA . VAL A 1 73 ? -6.133 26.734 2.965 1 95.12 73 VAL A CA 1
ATOM 519 C C . VAL A 1 73 ? -4.695 26.547 2.49 1 95.12 73 VAL A C 1
ATOM 521 O O . VAL A 1 73 ? -3.861 26 3.215 1 95.12 73 VAL A O 1
ATOM 524 N N . LYS A 1 74 ? -4.453 26.984 1.315 1 89.38 74 LYS A N 1
ATOM 525 C CA . LYS A 1 74 ? -3.092 26.953 0.786 1 89.38 74 LYS A CA 1
ATOM 526 C C . LYS A 1 74 ? -2.152 27.812 1.621 1 89.38 74 LYS A C 1
ATOM 528 O O . LYS A 1 74 ? -2.564 28.844 2.166 1 89.38 74 LYS A O 1
ATOM 533 N N . PRO A 1 75 ? -0.904 27.422 1.614 1 91.19 75 PRO A N 1
ATOM 534 C CA . PRO A 1 75 ? 0.058 28.156 2.439 1 91.19 75 PRO A CA 1
ATOM 535 C C . PRO A 1 75 ? 0.105 29.641 2.105 1 91.19 75 PRO A C 1
ATOM 537 O O . PRO A 1 75 ? 0.183 30.469 3.008 1 91.19 75 PRO A O 1
ATOM 540 N N . GLN A 1 76 ? -0.091 29.984 0.892 1 89.19 76 GLN A N 1
ATOM 541 C CA . GLN A 1 76 ? 0.041 31.375 0.447 1 89.19 76 GLN A CA 1
ATOM 542 C C . GLN A 1 76 ? -1.096 32.219 0.989 1 89.19 76 GLN A C 1
ATOM 544 O O . GLN A 1 76 ? -0.969 33.469 1.071 1 89.19 76 GLN A O 1
ATOM 549 N N . THR A 1 77 ? -2.154 31.641 1.383 1 93.38 77 THR A N 1
ATOM 550 C CA . THR A 1 77 ? -3.334 32.375 1.837 1 93.38 77 THR A CA 1
ATOM 551 C C . THR A 1 77 ? -3.42 32.375 3.361 1 93.38 77 THR A C 1
ATOM 553 O O . THR A 1 77 ? -4.246 33.062 3.943 1 93.38 77 THR A O 1
ATOM 556 N N . THR A 1 78 ? -2.588 31.656 4.023 1 95.56 78 THR A N 1
ATOM 557 C CA . THR A 1 78 ? -2.703 31.375 5.445 1 95.56 78 THR A CA 1
ATOM 558 C C . THR A 1 78 ? -2.535 32.625 6.277 1 95.56 78 THR A C 1
ATOM 560 O O . THR A 1 78 ? -3.279 32.875 7.234 1 95.56 78 THR A O 1
ATOM 563 N N . LYS A 1 79 ? -1.586 33.5 5.918 1 96 79 LYS A N 1
ATOM 564 C CA . LYS A 1 79 ? -1.346 34.719 6.672 1 96 79 LYS A CA 1
ATOM 565 C C . LYS A 1 79 ? -2.604 35.562 6.738 1 96 79 LYS A C 1
ATOM 567 O O . LYS A 1 79 ? -3.027 35.969 7.824 1 96 79 LYS A O 1
ATOM 572 N N . ASN A 1 80 ? -3.17 35.812 5.566 1 96.25 80 ASN A N 1
ATOM 573 C CA . ASN A 1 80 ? -4.367 36.625 5.496 1 96.25 80 ASN A CA 1
ATOM 574 C C . ASN A 1 80 ? -5.508 36.031 6.32 1 96.25 80 ASN A C 1
ATOM 576 O O . ASN A 1 80 ? -6.207 36.75 7.031 1 96.25 80 ASN A O 1
ATOM 580 N N . VAL A 1 81 ? -5.707 34.781 6.23 1 97.31 81 VAL A N 1
ATOM 581 C CA . VAL A 1 81 ? -6.758 34.062 6.953 1 97.31 81 VAL A CA 1
ATOM 582 C C . VAL A 1 81 ? -6.535 34.219 8.461 1 97.31 81 VAL A C 1
ATOM 584 O O . VAL A 1 81 ? -7.469 34.5 9.203 1 97.31 81 VAL A O 1
ATOM 587 N N . CYS A 1 82 ? -5.324 34 8.883 1 97.19 82 CYS A N 1
ATOM 588 C CA . CYS A 1 82 ? -5.004 34.062 10.305 1 97.19 82 CYS A CA 1
ATOM 589 C C . CYS A 1 82 ? -5.258 35.469 10.852 1 97.19 82 CYS A C 1
ATOM 591 O O . CYS A 1 82 ? -5.824 35.625 11.93 1 97.19 82 CYS A O 1
ATOM 593 N N . GLN A 1 83 ? -4.887 36.469 10.109 1 96.12 83 GLN A N 1
ATOM 594 C CA . GLN A 1 83 ? -5.082 37.844 10.547 1 96.12 83 GLN A CA 1
ATOM 595 C C . GLN A 1 83 ? -6.566 38.188 10.633 1 96.12 83 GLN A C 1
ATOM 597 O O . GLN A 1 83 ? -6.992 38.906 11.555 1 96.12 83 GLN A O 1
ATOM 602 N N . GLU A 1 84 ? -7.266 37.688 9.688 1 96.25 84 GLU A N 1
ATOM 603 C CA . GLU A 1 84 ? -8.711 37.875 9.719 1 96.25 84 GLU A CA 1
ATOM 604 C C . GLU A 1 84 ? -9.32 37.219 10.961 1 96.25 84 GLU A C 1
ATOM 606 O O . GLU A 1 84 ? -10.172 37.844 11.625 1 96.25 84 GLU A O 1
ATOM 611 N N . LEU A 1 85 ? -8.945 36.062 11.258 1 97.31 85 LEU A N 1
ATOM 612 C CA . LEU A 1 85 ? -9.453 35.344 12.406 1 97.31 85 LEU A CA 1
ATOM 613 C C . LEU A 1 85 ? -9.062 36.031 13.711 1 97.31 85 LEU A C 1
ATOM 615 O O . LEU A 1 85 ? -9.875 36.156 14.633 1 97.31 85 LEU A O 1
ATOM 619 N N . ALA A 1 86 ? -7.816 36.469 13.789 1 95.81 86 ALA A N 1
ATOM 620 C CA . ALA A 1 86 ? -7.344 37.188 14.969 1 95.81 86 ALA A CA 1
ATOM 621 C C . ALA A 1 86 ? -8.227 38.406 15.273 1 95.81 86 ALA A C 1
ATOM 623 O O . ALA A 1 86 ? -8.57 38.656 16.422 1 95.81 86 ALA A O 1
ATOM 624 N N . THR A 1 87 ? -8.555 39.094 14.234 1 94.25 87 THR A N 1
ATOM 625 C CA . THR A 1 87 ? -9.414 40.25 14.375 1 94.25 87 THR A CA 1
ATOM 626 C C . THR A 1 87 ? -10.797 39.875 14.867 1 94.25 87 THR A C 1
ATOM 628 O O . THR A 1 87 ? -11.352 40.5 15.766 1 94.25 87 THR A O 1
ATOM 631 N N . ALA A 1 88 ? -11.289 38.812 14.328 1 92.75 88 ALA A N 1
ATOM 632 C CA . ALA A 1 88 ? -12.625 38.344 14.672 1 92.75 88 ALA A CA 1
ATOM 633 C C . ALA A 1 88 ? -12.672 37.844 16.109 1 92.75 88 ALA A C 1
ATOM 635 O O . ALA A 1 88 ? -13.703 37.938 16.781 1 92.75 88 ALA A O 1
ATOM 636 N N . TRP A 1 89 ? -11.57 37.312 16.609 1 94.5 89 TRP A N 1
ATOM 637 C CA . TRP A 1 89 ? -11.531 36.625 17.906 1 94.5 89 TRP A CA 1
ATOM 638 C C . TRP A 1 89 ? -11.281 37.656 19.016 1 94.5 89 TRP A C 1
ATOM 640 O O . TRP A 1 89 ? -11.383 37.312 20.203 1 94.5 89 TRP A O 1
ATOM 650 N N . SER A 1 90 ? -10.984 38.875 18.656 1 89.44 90 SER A N 1
ATOM 651 C CA . SER A 1 90 ? -10.664 39.875 19.656 1 89.44 90 SER A CA 1
ATOM 652 C C . SER A 1 90 ? -11.828 40.094 20.625 1 89.44 90 SER A C 1
ATOM 654 O O . SER A 1 90 ? -11.633 40.531 21.75 1 89.44 90 SER A O 1
ATOM 656 N N . GLN A 1 91 ? -12.945 39.75 20.219 1 85.19 91 GLN A N 1
ATOM 657 C CA . GLN A 1 91 ? -14.133 39.969 21.047 1 85.19 91 GLN A CA 1
ATOM 658 C C . GLN A 1 91 ? -14.516 38.719 21.828 1 85.19 91 GLN A C 1
ATOM 660 O O . GLN A 1 91 ? -15.438 38.75 22.641 1 85.19 91 GLN A O 1
ATOM 665 N N . ARG A 1 92 ? -13.734 37.656 21.609 1 90.75 92 ARG A N 1
ATOM 666 C CA . ARG A 1 92 ? -14.039 36.406 22.266 1 90.75 92 ARG A CA 1
ATOM 667 C C . ARG A 1 92 ? -13.406 36.344 23.656 1 90.75 92 ARG A C 1
ATOM 669 O O . ARG A 1 92 ? -12.305 36.875 23.859 1 90.75 92 ARG A O 1
ATOM 676 N N . THR A 1 93 ? -14.141 35.719 24.516 1 89.56 93 THR A N 1
ATOM 677 C CA . THR A 1 93 ? -13.594 35.5 25.844 1 89.56 93 THR A CA 1
ATOM 678 C C . THR A 1 93 ? -12.531 34.406 25.844 1 89.56 93 THR A C 1
ATOM 680 O O . THR A 1 93 ? -11.508 34.531 26.516 1 89.56 93 THR A O 1
ATOM 683 N N . SER A 1 94 ? -12.852 33.375 25.172 1 92.75 94 SER A N 1
ATOM 684 C CA . SER A 1 94 ? -11.906 32.25 25.062 1 92.75 94 SER A CA 1
ATOM 685 C C . SER A 1 94 ? -11.523 32 23.609 1 92.75 94 SER A C 1
ATOM 687 O O . SER A 1 94 ? -12.344 32.188 22.703 1 92.75 94 SER A O 1
ATOM 689 N N . LEU A 1 95 ? -10.273 31.656 23.406 1 95.88 95 LEU A N 1
ATOM 690 C CA . LEU A 1 95 ? -9.789 31.406 22.062 1 95.88 95 LEU A CA 1
ATOM 691 C C . LEU A 1 95 ? -9.875 29.922 21.719 1 95.88 95 LEU A C 1
ATOM 693 O O . LEU A 1 95 ? -9.805 29.062 22.609 1 95.88 95 LEU A O 1
ATOM 697 N N . PRO A 1 96 ? -10.07 29.578 20.453 1 96.88 96 PRO A N 1
ATOM 698 C CA . PRO A 1 96 ? -10.07 28.172 20.047 1 96.88 96 PRO A CA 1
ATOM 699 C C . PRO A 1 96 ? -8.656 27.594 19.953 1 96.88 96 PRO A C 1
ATOM 701 O O . PRO A 1 96 ? -7.676 28.344 19.969 1 96.88 96 PRO A O 1
ATOM 704 N N . VAL A 1 97 ? -8.602 26.25 19.922 1 97.69 97 VAL A N 1
ATOM 705 C CA . VAL A 1 97 ? -7.383 25.594 19.469 1 97.69 97 VAL A CA 1
ATOM 706 C C . VAL A 1 97 ? -7.316 25.641 17.953 1 97.69 97 VAL A C 1
ATOM 708 O O . VAL A 1 97 ? -8.289 25.297 17.266 1 97.69 97 VAL A O 1
ATOM 711 N N . VAL A 1 98 ? -6.172 26.094 17.406 1 98.5 98 VAL A N 1
ATOM 712 C CA . VAL A 1 98 ? -6.012 26.203 15.961 1 98.5 98 VAL A CA 1
ATOM 713 C C . VAL A 1 98 ? -5.145 25.047 15.453 1 98.5 98 VAL A C 1
ATOM 715 O O . VAL A 1 98 ? -4.062 24.797 15.984 1 98.5 98 VAL A O 1
ATOM 718 N N . VAL A 1 99 ? -5.664 24.297 14.477 1 98.5 99 VAL A N 1
ATOM 719 C CA . VAL A 1 99 ? -4.938 23.234 13.797 1 98.5 99 VAL A CA 1
ATOM 720 C C . VAL A 1 99 ? -4.609 23.656 12.367 1 98.5 99 VAL A C 1
ATOM 722 O O . VAL A 1 99 ? -5.512 23.984 11.586 1 98.5 99 VAL A O 1
ATOM 725 N N . SER A 1 100 ? -3.408 23.703 12.07 1 97.94 100 SER A N 1
ATOM 726 C CA . SER A 1 100 ? -3.021 24.078 10.711 1 97.94 100 SER A CA 1
ATOM 727 C C . SER A 1 100 ? -2.498 22.875 9.93 1 97.94 100 SER A C 1
ATOM 729 O O . SER A 1 100 ? -1.6 22.172 10.398 1 97.94 100 SER A O 1
ATOM 731 N N . ILE A 1 101 ? -3.031 22.656 8.727 1 95.75 101 ILE A N 1
ATOM 732 C CA . ILE A 1 101 ? -2.51 21.594 7.867 1 95.75 101 ILE A CA 1
ATOM 733 C C . ILE A 1 101 ? -1.809 22.219 6.66 1 95.75 101 ILE A C 1
ATOM 735 O O . ILE A 1 101 ? -1.657 21.562 5.621 1 95.75 101 ILE A O 1
ATOM 739 N N . ALA A 1 102 ? -1.462 23.547 6.773 1 91.31 102 ALA A N 1
ATOM 740 C CA . ALA A 1 102 ? -0.75 24.234 5.703 1 91.31 102 ALA A CA 1
ATOM 741 C C . ALA A 1 102 ? 0.737 23.891 5.719 1 91.31 102 ALA A C 1
ATOM 743 O O . ALA A 1 102 ? 1.427 24.141 6.715 1 91.31 102 ALA A O 1
ATOM 744 N N . ALA A 1 103 ? 1.202 23.422 4.559 1 86.94 103 ALA A N 1
ATOM 745 C CA . ALA A 1 103 ? 2.594 22.984 4.438 1 86.94 103 ALA A CA 1
ATOM 746 C C . ALA A 1 103 ? 3.547 24.172 4.562 1 86.94 103 ALA A C 1
ATOM 748 O O . ALA A 1 103 ? 3.312 25.234 3.975 1 86.94 103 ALA A O 1
ATOM 749 N N . GLY A 1 104 ? 4.52 24.047 5.414 1 88.38 104 GLY A N 1
ATOM 750 C CA . GLY A 1 104 ? 5.633 24.984 5.449 1 88.38 104 GLY A CA 1
ATOM 751 C C . GLY A 1 104 ? 5.406 26.156 6.391 1 88.38 104 GLY A C 1
ATOM 752 O O . GLY A 1 104 ? 6.344 26.875 6.734 1 88.38 104 GLY A O 1
ATOM 753 N N . ILE A 1 105 ? 4.195 26.453 6.844 1 92.81 105 ILE A N 1
ATOM 754 C CA . ILE A 1 105 ? 3.922 27.594 7.715 1 92.81 105 ILE A CA 1
ATOM 755 C C . ILE A 1 105 ? 4.293 27.234 9.156 1 92.81 105 ILE A C 1
ATOM 757 O O . ILE A 1 105 ? 3.725 26.312 9.742 1 92.81 105 ILE A O 1
ATOM 761 N N . THR A 1 106 ? 5.137 27.969 9.703 1 94 106 THR A N 1
ATOM 762 C CA . THR A 1 106 ? 5.73 27.609 10.984 1 94 106 THR A CA 1
ATOM 763 C C . THR A 1 106 ? 4.812 28.016 12.141 1 94 106 THR A C 1
ATOM 765 O O . THR A 1 106 ? 3.922 28.844 11.961 1 94 106 THR A O 1
ATOM 768 N N . LEU A 1 107 ? 5.09 27.438 13.281 1 95.19 107 LEU A N 1
ATOM 769 C CA . LEU A 1 107 ? 4.371 27.797 14.5 1 95.19 107 LEU A CA 1
ATOM 770 C C . LEU A 1 107 ? 4.562 29.281 14.828 1 95.19 107 LEU A C 1
ATOM 772 O O . LEU A 1 107 ? 3.607 29.953 15.211 1 95.19 107 LEU A O 1
ATOM 776 N N . ASN A 1 108 ? 5.766 29.703 14.711 1 94.31 108 ASN A N 1
ATOM 777 C CA . ASN A 1 108 ? 6.066 31.094 15.039 1 94.31 108 ASN A CA 1
ATOM 778 C C . ASN A 1 108 ? 5.289 32.062 14.156 1 94.31 108 ASN A C 1
ATOM 780 O O . ASN A 1 108 ? 4.746 33.062 14.641 1 94.31 108 ASN A O 1
ATOM 784 N N . SER A 1 109 ? 5.297 31.797 12.898 1 94.69 109 SER A N 1
ATOM 785 C CA . SER A 1 109 ? 4.523 32.625 11.984 1 94.69 109 SER A CA 1
ATOM 786 C C . SER A 1 109 ? 3.049 32.656 12.367 1 94.69 109 SER A C 1
ATOM 788 O O . SER A 1 109 ? 2.438 33.719 12.43 1 94.69 109 SER A O 1
ATOM 790 N N . MET A 1 110 ? 2.473 31.531 12.633 1 96 110 MET A N 1
ATOM 791 C CA . MET A 1 110 ? 1.061 31.438 12.984 1 96 110 MET A CA 1
ATOM 792 C C . MET A 1 110 ? 0.769 32.188 14.281 1 96 110 MET A C 1
ATOM 794 O O . MET A 1 110 ? -0.25 32.875 14.391 1 96 110 MET A O 1
ATOM 798 N N . LYS A 1 111 ? 1.669 32.031 15.242 1 95.62 111 LYS A N 1
ATOM 799 C CA . LYS A 1 111 ? 1.498 32.719 16.516 1 95.62 111 LYS A CA 1
ATOM 800 C C . LYS A 1 111 ? 1.44 34.25 16.297 1 95.62 111 LYS A C 1
ATOM 802 O O . LYS A 1 111 ? 0.614 34.906 16.906 1 95.62 111 LYS A O 1
ATOM 807 N N . GLU A 1 112 ? 2.338 34.656 15.477 1 95 112 GLU A N 1
ATOM 808 C CA . GLU A 1 112 ? 2.381 36.094 15.18 1 95 112 GLU A CA 1
ATOM 809 C C . GLU A 1 112 ? 1.111 36.562 14.469 1 95 112 GLU A C 1
ATOM 811 O O . GLU A 1 112 ? 0.527 37.594 14.82 1 95 112 GLU A O 1
ATOM 816 N N . TRP A 1 113 ? 0.69 35.781 13.516 1 96.56 113 TRP A N 1
ATOM 817 C CA . TRP A 1 113 ? -0.426 36.188 12.664 1 96.56 113 TRP A CA 1
ATOM 818 C C . TRP A 1 113 ? -1.75 36.062 13.406 1 96.56 113 TRP A C 1
ATOM 820 O O . TRP A 1 113 ? -2.709 36.781 13.102 1 96.56 113 TRP A O 1
ATOM 830 N N . LEU A 1 114 ? -1.804 35.188 14.414 1 96.88 114 LEU A N 1
ATOM 831 C CA . LEU A 1 114 ? -3.051 34.906 15.125 1 96.88 114 LEU A CA 1
ATOM 832 C C . LEU A 1 114 ? -3.135 35.719 16.406 1 96.88 114 LEU A C 1
ATOM 834 O O . LEU A 1 114 ? -4.066 35.531 17.203 1 96.88 114 LEU A O 1
ATOM 838 N N . ARG A 1 115 ? -2.18 36.531 16.641 1 95.62 115 ARG A N 1
ATOM 839 C CA . ARG A 1 115 ? -2.219 37.375 17.844 1 95.62 115 ARG A CA 1
ATOM 840 C C . ARG A 1 115 ? -3.398 38.344 17.797 1 95.62 115 ARG A C 1
ATOM 842 O O . ARG A 1 115 ? -3.541 39.094 16.844 1 95.62 115 ARG A O 1
ATOM 849 N N . THR A 1 116 ? -4.188 38.281 18.844 1 95.12 116 THR A N 1
ATOM 850 C CA . THR A 1 116 ? -5.348 39.188 18.922 1 95.12 116 THR A CA 1
ATOM 851 C C . THR A 1 116 ? -4.934 40.562 19.359 1 95.12 116 THR A C 1
ATOM 853 O O . THR A 1 116 ? -3.805 40.781 19.812 1 95.12 116 THR A O 1
ATOM 856 N N . ASN A 1 117 ? -5.906 41.5 19.219 1 91.5 117 ASN A N 1
ATOM 857 C CA . ASN A 1 117 ? -5.629 42.875 19.547 1 91.5 117 ASN A CA 1
ATOM 858 C C . ASN A 1 117 ? -5.305 43.031 21.031 1 91.5 117 ASN A C 1
ATOM 860 O O . ASN A 1 117 ? -4.582 43.969 21.422 1 91.5 117 ASN A O 1
ATOM 864 N N . ASP A 1 118 ? -5.82 42.188 21.844 1 91.25 118 ASP A N 1
ATOM 865 C CA . ASP A 1 118 ? -5.594 42.281 23.281 1 91.25 118 ASP A CA 1
ATOM 866 C C . ASP A 1 118 ? -4.371 41.469 23.688 1 91.25 118 ASP A C 1
ATOM 868 O O . ASP A 1 118 ? -4.137 41.25 24.875 1 91.25 118 ASP A O 1
ATOM 872 N N . GLY A 1 119 ? -3.643 40.844 22.766 1 91.56 119 GLY A N 1
ATOM 873 C CA . GLY A 1 119 ? -2.334 40.25 22.984 1 91.56 119 GLY A CA 1
ATOM 874 C C . GLY A 1 119 ? -2.391 38.75 23.234 1 91.56 119 GLY A C 1
ATOM 875 O O . GLY A 1 119 ? -1.371 38.125 23.531 1 91.56 119 GLY A O 1
ATOM 876 N N . ARG A 1 120 ? -3.559 38.125 23.109 1 93.69 120 ARG A N 1
ATOM 877 C CA . ARG A 1 120 ? -3.699 36.688 23.312 1 93.69 120 ARG A CA 1
ATOM 878 C C . ARG A 1 120 ? -3.408 35.906 22.031 1 93.69 120 ARG A C 1
ATOM 880 O O . ARG A 1 120 ? -3.543 36.469 20.938 1 93.69 120 ARG A O 1
ATOM 887 N N . THR A 1 121 ? -2.961 34.75 22.203 1 92.94 121 THR A N 1
ATOM 888 C CA . THR A 1 121 ? -2.727 33.906 21.047 1 92.94 121 THR A CA 1
ATOM 889 C C . THR A 1 121 ? -3.379 32.531 21.25 1 92.94 121 THR A C 1
ATOM 891 O O . THR A 1 121 ? -3.334 31.984 22.359 1 92.94 121 THR A O 1
ATOM 894 N N . ALA A 1 122 ? -3.949 32.094 20.25 1 95.06 122 ALA A N 1
ATOM 895 C CA . ALA A 1 122 ? -4.559 30.75 20.297 1 95.06 122 ALA A CA 1
ATOM 896 C C . ALA A 1 122 ? -3.496 29.672 20.438 1 95.06 122 ALA A C 1
ATOM 898 O O . ALA A 1 122 ? -2.348 29.859 20.031 1 95.06 122 ALA A O 1
ATOM 899 N N . HIS A 1 123 ? -3.857 28.547 21.141 1 97.19 123 HIS A N 1
ATOM 900 C CA . HIS A 1 123 ? -3.035 27.328 21.094 1 97.19 123 HIS A CA 1
ATOM 901 C C . HIS A 1 123 ? -2.992 26.75 19.688 1 97.19 123 HIS A C 1
ATOM 903 O O . HIS A 1 123 ? -4.008 26.734 18.984 1 97.19 123 HIS A O 1
ATOM 909 N N . ILE A 1 124 ? -1.796 26.359 19.25 1 98.31 124 ILE A N 1
ATOM 910 C CA . ILE A 1 124 ? -1.65 25.969 17.859 1 98.31 124 ILE A CA 1
ATOM 911 C C . ILE A 1 124 ? -1.059 24.562 17.766 1 98.31 124 ILE A C 1
ATOM 913 O O . ILE A 1 124 ? -0.103 24.234 18.469 1 98.31 124 ILE A O 1
ATOM 917 N N . VAL A 1 125 ? -1.628 23.734 16.969 1 98.44 125 VAL A N 1
ATOM 918 C CA . VAL A 1 125 ? -1.071 22.453 16.562 1 98.44 125 VAL A CA 1
ATOM 919 C C . VAL A 1 125 ? -0.85 22.438 15.055 1 98.44 125 VAL A C 1
ATOM 921 O O . VAL A 1 125 ? -1.777 22.688 14.281 1 98.44 125 VAL A O 1
ATOM 924 N N . ARG A 1 126 ? 0.36 22.188 14.625 1 98 126 ARG A N 1
ATOM 925 C CA . ARG A 1 126 ? 0.641 21.953 13.211 1 98 126 ARG A CA 1
ATOM 926 C C . ARG A 1 126 ? 0.509 20.484 12.852 1 98 126 ARG A C 1
ATOM 928 O O . ARG A 1 126 ? 0.946 19.609 13.609 1 98 126 ARG A O 1
ATOM 935 N N . VAL A 1 127 ? -0.103 20.234 11.711 1 98.06 127 VAL A N 1
ATOM 936 C CA . VAL A 1 127 ? -0.305 18.875 11.266 1 98.06 127 VAL A CA 1
ATOM 937 C C . VAL A 1 127 ? 0.138 18.734 9.805 1 98.06 127 VAL A C 1
ATOM 939 O O . VAL A 1 127 ? -0.152 19.594 8.977 1 98.06 127 VAL A O 1
ATOM 942 N N . MET A 1 128 ? 0.904 17.734 9.562 1 97.19 128 MET A N 1
ATOM 943 C CA . MET A 1 128 ? 1.184 17.328 8.188 1 97.19 128 MET A CA 1
ATOM 944 C C . MET A 1 128 ? 0.483 16.016 7.852 1 97.19 128 MET A C 1
ATOM 946 O O . MET A 1 128 ? 1.058 14.938 8.023 1 97.19 128 MET A O 1
ATOM 950 N N . PRO A 1 129 ? -0.7 16.141 7.309 1 97.38 129 PRO A N 1
ATOM 951 C CA . PRO A 1 129 ? -1.397 14.93 6.852 1 97.38 129 PRO A CA 1
ATOM 952 C C . PRO A 1 129 ? -0.986 14.508 5.441 1 97.38 129 PRO A C 1
ATOM 954 O O . PRO A 1 129 ? -0.039 15.07 4.879 1 97.38 129 PRO A O 1
ATOM 957 N N . ASN A 1 130 ? -1.555 13.367 4.965 1 97.12 130 ASN A N 1
ATOM 958 C CA . ASN A 1 130 ? -1.335 12.977 3.578 1 97.12 130 ASN A CA 1
ATOM 959 C C . ASN A 1 130 ? -2.629 12.516 2.912 1 97.12 130 ASN A C 1
ATOM 961 O O . ASN A 1 130 ? -3.643 12.32 3.586 1 97.12 130 ASN A O 1
ATOM 965 N N . THR A 1 131 ? -2.668 12.453 1.648 1 95.94 131 THR A N 1
ATOM 966 C CA . THR A 1 131 ? -3.871 12.328 0.832 1 95.94 131 THR A CA 1
ATOM 967 C C . THR A 1 131 ? -4.578 11.008 1.106 1 95.94 131 THR A C 1
ATOM 969 O O . THR A 1 131 ? -5.797 10.906 0.964 1 95.94 131 THR A O 1
ATOM 972 N N . PRO A 1 132 ? -3.914 9.953 1.538 1 98.31 132 PRO A N 1
ATOM 973 C CA . PRO A 1 132 ? -4.641 8.719 1.844 1 98.31 132 PRO A CA 1
ATOM 974 C C . PRO A 1 132 ? -5.684 8.906 2.943 1 98.31 132 PRO A C 1
ATOM 976 O O . PRO A 1 132 ? -6.508 8.023 3.176 1 98.31 132 PRO A O 1
ATOM 979 N N . ALA A 1 133 ? -5.668 10.07 3.621 1 97.31 133 ALA A N 1
ATOM 980 C CA . ALA A 1 133 ? -6.754 10.43 4.527 1 97.31 133 ALA A CA 1
ATOM 981 C C . ALA A 1 133 ? -8.109 10.344 3.822 1 97.31 133 ALA A C 1
ATOM 983 O O . ALA A 1 133 ? -9.125 10.047 4.453 1 97.31 133 ALA A O 1
ATOM 984 N N . LEU A 1 134 ? -8.094 10.516 2.529 1 94.69 134 LEU A N 1
ATOM 985 C CA . LEU A 1 134 ? -9.305 10.477 1.723 1 94.69 134 LEU A CA 1
ATOM 986 C C . LEU A 1 134 ? -9.969 9.109 1.795 1 94.69 134 LEU A C 1
ATOM 988 O O . LEU A 1 134 ? -11.172 8.984 1.553 1 94.69 134 LEU A O 1
ATOM 992 N N . VAL A 1 135 ? -9.18 8.07 2.076 1 96.31 135 VAL A N 1
ATOM 993 C CA . VAL A 1 135 ? -9.711 6.711 2.164 1 96.31 135 VAL A CA 1
ATOM 994 C C . VAL A 1 135 ? -9.531 6.176 3.584 1 96.31 135 VAL A C 1
ATOM 996 O O . VAL A 1 135 ? -9.414 4.965 3.787 1 96.31 135 VAL A O 1
ATOM 999 N N . LYS A 1 136 ? -9.352 7.105 4.523 1 96.56 136 LYS A N 1
ATOM 1000 C CA . LYS A 1 136 ? -9.281 6.84 5.957 1 96.56 136 LYS A CA 1
ATOM 1001 C C . LYS A 1 136 ? -8.047 6.012 6.305 1 96.56 136 LYS A C 1
ATOM 1003 O O . LYS A 1 136 ? -8.062 5.23 7.258 1 96.56 136 LYS A O 1
ATOM 1008 N N . GLU A 1 137 ? -7.047 6.059 5.477 1 98.12 137 GLU A N 1
ATOM 1009 C CA . GLU A 1 137 ? -5.781 5.375 5.707 1 98.12 137 GLU A CA 1
ATOM 1010 C C . GLU A 1 137 ? -4.613 6.359 5.715 1 98.12 137 GLU A C 1
ATOM 1012 O O . GLU A 1 137 ? -3.551 6.074 5.16 1 98.12 137 GLU A O 1
ATOM 1017 N N . GLY A 1 138 ? -4.809 7.484 6.27 1 98.25 138 GLY A N 1
ATOM 1018 C CA . GLY A 1 138 ? -3.816 8.547 6.273 1 98.25 138 GLY A CA 1
ATOM 1019 C C . GLY A 1 138 ? -2.686 8.305 7.254 1 98.25 138 GLY A C 1
ATOM 1020 O O . GLY A 1 138 ? -2.791 7.453 8.133 1 98.25 138 GLY A O 1
ATOM 1021 N N . ALA A 1 139 ? -1.575 8.969 7.035 1 98.69 139 ALA A N 1
ATOM 1022 C CA . ALA A 1 139 ? -0.443 9.156 7.938 1 98.69 139 ALA A CA 1
ATOM 1023 C C . ALA A 1 139 ? -0.203 10.633 8.219 1 98.69 139 ALA A C 1
ATOM 1025 O O . ALA A 1 139 ? -0.166 11.453 7.297 1 98.69 139 ALA A O 1
ATOM 1026 N N . SER A 1 140 ? -0.091 10.984 9.547 1 98.38 140 SER A N 1
ATOM 1027 C CA . SER A 1 140 ? 0.005 12.398 9.891 1 98.38 140 SER A CA 1
ATOM 1028 C C . SER A 1 140 ? 1.099 12.641 10.922 1 98.38 140 SER A C 1
ATOM 1030 O O . SER A 1 140 ? 1.275 11.844 11.852 1 98.38 140 SER A O 1
ATOM 1032 N N . GLY A 1 141 ? 1.876 13.656 10.719 1 98.38 141 GLY A N 1
ATOM 1033 C CA . GLY A 1 141 ? 2.748 14.211 11.742 1 98.38 141 GLY A CA 1
ATOM 1034 C C . GLY A 1 141 ? 2.174 15.445 12.414 1 98.38 141 GLY A C 1
ATOM 1035 O O . GLY A 1 141 ? 1.546 16.281 11.758 1 98.38 141 GLY A O 1
ATOM 1036 N N . LEU A 1 142 ? 2.361 15.57 13.766 1 98.38 142 LEU A N 1
ATOM 1037 C CA . LEU A 1 142 ? 1.792 16.672 14.523 1 98.38 142 LEU A CA 1
ATOM 1038 C C . LEU A 1 142 ? 2.857 17.344 15.383 1 98.38 142 LEU A C 1
ATOM 1040 O O . LEU A 1 142 ? 3.75 16.688 15.914 1 98.38 142 LEU A O 1
ATOM 1044 N N . LEU A 1 143 ? 2.752 18.594 15.523 1 98.19 143 LEU A N 1
ATOM 1045 C CA . LEU A 1 143 ? 3.572 19.391 16.422 1 98.19 143 LEU A CA 1
ATOM 1046 C C . LEU A 1 143 ? 2.721 20.406 17.188 1 98.19 143 LEU A C 1
ATOM 1048 O O . LEU A 1 143 ? 2.004 21.203 16.578 1 98.19 143 LEU A O 1
ATOM 1052 N N . ALA A 1 144 ? 2.807 20.391 18.5 1 97.94 144 ALA A N 1
ATOM 1053 C CA . ALA A 1 144 ? 2.049 21.312 19.328 1 97.94 144 ALA A CA 1
ATOM 1054 C C . ALA A 1 144 ? 2.922 22.469 19.797 1 97.94 144 ALA A C 1
ATOM 1056 O O . ALA A 1 144 ? 4.102 22.297 20.109 1 97.94 144 ALA A O 1
ATOM 1057 N N . SER A 1 145 ? 2.305 23.641 19.797 1 97.12 145 SER A N 1
ATOM 1058 C CA . SER A 1 145 ? 2.969 24.719 20.516 1 97.12 145 SER A CA 1
ATOM 1059 C C . SER A 1 145 ? 3.053 24.422 22.016 1 97.12 145 SER A C 1
ATOM 1061 O O . SER A 1 145 ? 2.34 23.547 22.516 1 97.12 145 SER A O 1
ATOM 1063 N N . ASP A 1 146 ? 3.904 25.125 22.688 1 95.56 146 ASP A N 1
ATOM 1064 C CA . ASP A 1 146 ? 4.246 24.812 24.062 1 95.56 146 ASP A CA 1
ATOM 1065 C C . ASP A 1 146 ? 3.035 24.984 24.984 1 95.56 146 ASP A C 1
ATOM 1067 O O . ASP A 1 146 ? 2.959 24.359 26.047 1 95.56 146 ASP A O 1
ATOM 1071 N N . ASP A 1 147 ? 2.129 25.781 24.594 1 95.69 147 ASP A N 1
ATOM 1072 C CA . ASP A 1 147 ? 1.012 26.141 25.469 1 95.69 147 ASP A CA 1
ATOM 1073 C C . ASP A 1 147 ? -0.17 25.188 25.266 1 95.69 147 ASP A C 1
ATOM 1075 O O . ASP A 1 147 ? -1.178 25.297 25.969 1 95.69 147 ASP A O 1
ATOM 1079 N N . VAL A 1 148 ? -0.088 24.266 24.344 1 97.38 148 VAL A N 1
ATOM 1080 C CA . VAL A 1 148 ? -1.149 23.297 24.125 1 97.38 148 VAL A CA 1
ATOM 1081 C C . VAL A 1 148 ? -1.218 22.328 25.312 1 97.38 148 VAL A C 1
ATOM 1083 O O . VAL A 1 148 ? -0.197 21.781 25.734 1 97.38 148 VAL A O 1
ATOM 1086 N N . THR A 1 149 ? -2.426 22.156 25.844 1 96.94 149 THR A N 1
ATOM 1087 C CA . THR A 1 149 ? -2.604 21.312 27.016 1 96.94 149 THR A CA 1
ATOM 1088 C C . THR A 1 149 ? -2.666 19.844 26.625 1 96.94 149 THR A C 1
ATOM 1090 O O . THR A 1 149 ? -2.836 19.516 25.438 1 96.94 149 THR A O 1
ATOM 1093 N N . ALA A 1 150 ? -2.488 18.969 27.625 1 96.62 150 ALA A N 1
ATOM 1094 C CA . ALA A 1 150 ? -2.584 17.531 27.391 1 96.62 150 ALA A CA 1
ATOM 1095 C C . ALA A 1 150 ? -3.961 17.156 26.844 1 96.62 150 ALA A C 1
ATOM 1097 O O . ALA A 1 150 ? -4.082 16.281 25.984 1 96.62 150 ALA A O 1
ATOM 1098 N N . GLU A 1 151 ? -4.938 17.797 27.375 1 96.12 151 GLU A N 1
ATOM 1099 C CA . GLU A 1 151 ? -6.305 17.531 26.922 1 96.12 151 GLU A CA 1
ATOM 1100 C C . GLU A 1 151 ? -6.5 17.938 25.469 1 96.12 151 GLU A C 1
ATOM 1102 O O . GLU A 1 151 ? -7.164 17.234 24.703 1 96.12 151 GLU A O 1
ATOM 1107 N N . GLU A 1 152 ? -5.934 19.078 25.125 1 96.88 152 GLU A N 1
ATOM 1108 C CA . GLU A 1 152 ? -6.023 19.547 23.75 1 96.88 152 GLU A CA 1
ATOM 1109 C C . GLU A 1 152 ? -5.289 18.594 22.797 1 96.88 152 GLU A C 1
ATOM 1111 O O . GLU A 1 152 ? -5.77 18.312 21.703 1 96.88 152 GLU A O 1
ATOM 1116 N N . LYS A 1 153 ? -4.137 18.141 23.219 1 97.12 153 LYS A N 1
ATOM 1117 C CA . LYS A 1 153 ? -3.367 17.203 22.422 1 97.12 153 LYS A CA 1
ATOM 1118 C C . LYS A 1 153 ? -4.16 15.922 22.172 1 97.12 153 LYS A C 1
ATOM 1120 O O . LYS A 1 153 ? -4.172 15.406 21.047 1 97.12 153 LYS A O 1
ATOM 1125 N N . GLU A 1 154 ? -4.758 15.438 23.172 1 96.25 154 GLU A N 1
ATOM 1126 C CA . GLU A 1 154 ? -5.574 14.234 23.047 1 96.25 154 GLU A CA 1
ATOM 1127 C C . GLU A 1 154 ? -6.746 14.461 22.094 1 96.25 154 GLU A C 1
ATOM 1129 O O . GLU A 1 154 ? -7.062 13.594 21.266 1 96.25 154 GLU A O 1
ATOM 1134 N N . LEU A 1 155 ? -7.332 15.578 22.25 1 95.88 155 LEU A N 1
ATOM 1135 C CA . LEU A 1 155 ? -8.477 15.938 21.422 1 95.88 155 LEU A CA 1
ATOM 1136 C C . LEU A 1 155 ? -8.086 16 19.938 1 95.88 155 LEU A C 1
ATOM 1138 O O . LEU A 1 155 ? -8.766 15.445 19.094 1 95.88 155 LEU A O 1
ATOM 1142 N N . ILE A 1 156 ? -7.004 16.672 19.641 1 97.19 156 ILE A N 1
ATOM 1143 C CA . ILE A 1 156 ? -6.551 16.844 18.266 1 97.19 156 ILE A CA 1
ATOM 1144 C C . ILE A 1 156 ? -6.062 15.516 17.703 1 97.19 156 ILE A C 1
ATOM 1146 O O . ILE A 1 156 ? -6.289 15.211 16.531 1 97.19 156 ILE A O 1
ATOM 1150 N N . GLY A 1 157 ? -5.379 14.773 18.562 1 96.12 157 GLY A N 1
ATOM 1151 C CA . GLY A 1 157 ? -4.996 13.43 18.156 1 96.12 157 GLY A CA 1
ATOM 1152 C C . GLY A 1 157 ? -6.176 12.578 17.734 1 96.12 157 GLY A C 1
ATOM 1153 O O . GLY A 1 157 ? -6.133 11.93 16.688 1 96.12 157 GLY A O 1
ATOM 1154 N N . ALA A 1 158 ? -7.195 12.609 18.531 1 94.38 158 ALA A N 1
ATOM 1155 C CA . ALA A 1 158 ? -8.414 11.852 18.234 1 94.38 158 ALA A CA 1
ATOM 1156 C C . ALA A 1 158 ? -9.062 12.344 16.938 1 94.38 158 ALA A C 1
ATOM 1158 O O . ALA A 1 158 ? -9.562 11.539 16.141 1 94.38 158 ALA A O 1
ATOM 1159 N N . LEU A 1 159 ? -9.062 13.602 16.766 1 95.75 159 LEU A N 1
ATOM 1160 C CA . LEU A 1 159 ? -9.609 14.211 15.562 1 95.75 159 LEU A CA 1
ATOM 1161 C C . LEU A 1 159 ? -8.922 13.664 14.312 1 95.75 159 LEU A C 1
ATOM 1163 O O . LEU A 1 159 ? -9.586 13.234 13.375 1 95.75 159 LEU A O 1
ATOM 1167 N N . LEU A 1 160 ? -7.598 13.531 14.328 1 96.56 160 LEU A N 1
ATOM 1168 C CA . LEU A 1 160 ? -6.84 13.117 13.156 1 96.56 160 LEU A CA 1
ATOM 1169 C C . LEU A 1 160 ? -6.887 11.609 12.984 1 96.56 160 LEU A C 1
ATOM 1171 O O . LEU A 1 160 ? -6.754 11.102 11.867 1 96.56 160 LEU A O 1
ATOM 1175 N N . GLN A 1 161 ? -7.109 10.914 14.086 1 95.06 161 GLN A N 1
ATOM 1176 C CA . GLN A 1 161 ? -7.18 9.453 14.031 1 95.06 161 GLN A CA 1
ATOM 1177 C C . GLN A 1 161 ? -8.398 8.992 13.234 1 95.06 161 GLN A C 1
ATOM 1179 O O . GLN A 1 161 ? -8.445 7.852 12.773 1 95.06 161 GLN A O 1
ATOM 1184 N N . SER A 1 162 ? -9.352 9.891 13.023 1 93 162 SER A N 1
ATOM 1185 C CA . SER A 1 162 ? -10.531 9.562 12.234 1 93 162 SER A CA 1
ATOM 1186 C C . SER A 1 162 ? -10.164 9.297 10.773 1 93 162 SER A C 1
ATOM 1188 O O . SER A 1 162 ? -10.898 8.602 10.062 1 93 162 SER A O 1
ATOM 1190 N N . VAL A 1 163 ? -9.031 9.789 10.32 1 95.62 163 VAL A N 1
ATOM 1191 C CA . VAL A 1 163 ? -8.703 9.656 8.906 1 95.62 163 VAL A CA 1
ATOM 1192 C C . VAL A 1 163 ? -7.27 9.141 8.75 1 95.62 163 VAL A C 1
ATOM 1194 O O . VAL A 1 163 ? -6.863 8.742 7.66 1 95.62 163 VAL A O 1
ATOM 1197 N N . SER A 1 164 ? -6.52 9.203 9.828 1 96.62 164 SER A N 1
ATOM 1198 C CA . SER A 1 164 ? -5.125 8.766 9.812 1 96.62 164 SER A CA 1
ATOM 1199 C C . SER A 1 164 ? -4.898 7.605 10.773 1 96.62 164 SER A C 1
ATOM 1201 O O . SER A 1 164 ? -5.102 7.75 11.984 1 96.62 164 SER A O 1
ATOM 1203 N N . LYS A 1 165 ? -4.375 6.574 10.289 1 96.75 165 LYS A N 1
ATOM 1204 C CA . LYS A 1 165 ? -4.133 5.414 11.141 1 96.75 165 LYS A CA 1
ATOM 1205 C C . LYS A 1 165 ? -2.758 5.492 11.797 1 96.75 165 LYS A C 1
ATOM 1207 O O . LYS A 1 165 ? -2.506 4.82 12.797 1 96.75 165 LYS A O 1
ATOM 1212 N N . ALA A 1 166 ? -1.876 6.227 11.203 1 97 166 ALA A N 1
ATOM 1213 C CA . ALA A 1 166 ? -0.607 6.57 11.836 1 97 166 ALA A CA 1
ATOM 1214 C C . ALA A 1 166 ? -0.539 8.062 12.156 1 97 166 ALA A C 1
ATOM 1216 O O . ALA A 1 166 ? -0.591 8.898 11.25 1 97 166 ALA A O 1
ATOM 1217 N N . THR A 1 167 ? -0.527 8.414 13.445 1 97.69 167 THR A N 1
ATOM 1218 C CA . THR A 1 167 ? -0.4 9.789 13.922 1 97.69 167 THR A CA 1
ATOM 1219 C C . THR A 1 167 ? 0.818 9.938 14.828 1 97.69 167 THR A C 1
ATOM 1221 O O . THR A 1 167 ? 0.899 9.289 15.875 1 97.69 167 THR A O 1
ATOM 1224 N N . GLU A 1 168 ? 1.795 10.773 14.414 1 98.12 168 GLU A N 1
ATOM 1225 C CA . GLU A 1 168 ? 3.068 10.852 15.125 1 98.12 168 GLU A CA 1
ATOM 1226 C C . GLU A 1 168 ? 3.334 12.273 15.617 1 98.12 168 GLU A C 1
ATOM 1228 O O . GLU A 1 168 ? 3.508 13.195 14.82 1 98.12 168 GLU A O 1
ATOM 1233 N N . TRP A 1 169 ? 3.385 12.43 16.984 1 98.19 169 TRP A N 1
ATOM 1234 C CA . TRP A 1 169 ? 3.787 13.711 17.547 1 98.19 169 TRP A CA 1
ATOM 1235 C C . TRP A 1 169 ? 5.301 13.891 17.484 1 98.19 169 TRP A C 1
ATOM 1237 O O . TRP A 1 169 ? 6.055 13.016 17.922 1 98.19 169 TRP A O 1
ATOM 1247 N N . VAL A 1 170 ? 5.727 14.961 16.859 1 97.88 170 VAL A N 1
ATOM 1248 C CA . VAL A 1 170 ? 7.156 15.234 16.781 1 97.88 170 VAL A CA 1
ATOM 1249 C C . VAL A 1 170 ? 7.531 16.328 17.781 1 97.88 170 VAL A C 1
ATOM 1251 O O . VAL A 1 170 ? 6.66 17.062 18.266 1 97.88 170 VAL A O 1
ATOM 1254 N N . GLU A 1 171 ? 8.867 16.453 18.016 1 95.75 171 GLU A N 1
ATOM 1255 C CA . GLU A 1 171 ? 9.32 17.328 19.094 1 95.75 171 GLU A CA 1
ATOM 1256 C C . GLU A 1 171 ? 9.844 18.656 18.547 1 95.75 171 GLU A C 1
ATOM 1258 O O . GLU A 1 171 ? 9.945 19.625 19.297 1 95.75 171 GLU A O 1
ATOM 1263 N N . LYS A 1 172 ? 10.234 18.609 17.328 1 96.12 172 LYS A N 1
ATOM 1264 C CA . LYS A 1 172 ? 10.805 19.797 16.703 1 96.12 172 LYS A CA 1
ATOM 1265 C C . LYS A 1 172 ? 10.094 20.125 15.391 1 96.12 172 LYS A C 1
ATOM 1267 O O . LYS A 1 172 ? 9.656 19.234 14.672 1 96.12 172 LYS A O 1
ATOM 1272 N N . GLU A 1 173 ? 10.023 21.422 15.148 1 95.44 173 GLU A N 1
ATOM 1273 C CA . GLU A 1 173 ? 9.266 21.875 13.992 1 95.44 173 GLU A CA 1
ATOM 1274 C C . GLU A 1 173 ? 9.898 21.391 12.688 1 95.44 173 GLU A C 1
ATOM 1276 O O . GLU A 1 173 ? 9.188 21.094 11.727 1 95.44 173 GLU A O 1
ATOM 1281 N N . GLU A 1 174 ? 11.25 21.297 12.617 1 95.94 174 GLU A N 1
ATOM 1282 C CA . GLU A 1 174 ? 11.945 20.859 11.414 1 95.94 174 GLU A CA 1
ATOM 1283 C C . GLU A 1 174 ? 11.562 19.438 11.047 1 95.94 174 GLU A C 1
ATOM 1285 O O . GLU A 1 174 ? 11.648 19.047 9.883 1 95.94 174 GLU A O 1
ATOM 1290 N N . LEU A 1 175 ? 11.156 18.641 12.016 1 98.12 175 LEU A N 1
ATOM 1291 C CA . LEU A 1 175 ? 10.789 17.25 11.758 1 98.12 175 LEU A CA 1
ATOM 1292 C C . LEU A 1 175 ? 9.484 17.172 10.984 1 98.12 175 LEU A C 1
ATOM 1294 O O . LEU A 1 175 ? 9.203 16.156 10.336 1 98.12 175 LEU A O 1
ATOM 1298 N N . LEU A 1 176 ? 8.672 18.219 11.023 1 97.62 176 LEU A N 1
ATOM 1299 C CA . LEU A 1 176 ? 7.465 18.234 10.195 1 97.62 176 LEU A CA 1
ATOM 1300 C C . LEU A 1 176 ? 7.824 18.359 8.719 1 97.62 176 LEU A C 1
ATOM 1302 O O . LEU A 1 176 ? 7.09 17.875 7.859 1 97.62 176 LEU A O 1
ATOM 1306 N N . ASP A 1 177 ? 8.953 19.047 8.477 1 97.69 177 ASP A N 1
ATOM 1307 C CA . ASP A 1 177 ? 9.43 19.062 7.094 1 97.69 177 ASP A CA 1
ATOM 1308 C C . ASP A 1 177 ? 9.836 17.656 6.637 1 97.69 177 ASP A C 1
ATOM 1310 O O . ASP A 1 177 ? 9.609 17.281 5.484 1 97.69 177 ASP A O 1
ATOM 1314 N N . VAL A 1 178 ? 10.477 16.922 7.539 1 98.56 178 VAL A N 1
ATOM 1315 C CA . VAL A 1 178 ? 10.867 15.547 7.242 1 98.56 178 VAL A CA 1
ATOM 1316 C C . VAL A 1 178 ? 9.625 14.695 7.008 1 98.56 178 VAL A C 1
ATOM 1318 O O . VAL A 1 178 ? 9.578 13.898 6.062 1 98.56 178 VAL A O 1
ATOM 1321 N N . VAL A 1 179 ? 8.547 14.875 7.828 1 98.69 179 VAL A N 1
ATOM 1322 C CA . VAL A 1 179 ? 7.281 14.172 7.656 1 98.69 179 VAL A CA 1
ATOM 1323 C C . VAL A 1 179 ? 6.68 14.508 6.297 1 98.69 179 VAL A C 1
ATOM 1325 O O . VAL A 1 179 ? 6.141 13.633 5.613 1 98.69 179 VAL A O 1
ATOM 1328 N N . THR A 1 180 ? 6.809 15.734 5.93 1 97.5 180 THR A N 1
ATOM 1329 C CA . THR A 1 180 ? 6.312 16.172 4.629 1 97.5 180 THR A CA 1
ATOM 1330 C C . THR A 1 180 ? 7 15.406 3.504 1 97.5 180 THR A C 1
ATOM 1332 O O . THR A 1 180 ? 6.344 14.922 2.58 1 97.5 180 THR A O 1
ATOM 1335 N N . GLY A 1 181 ? 8.281 15.281 3.584 1 98.31 181 GLY A N 1
ATOM 1336 C CA . GLY A 1 181 ? 9.039 14.555 2.576 1 98.31 181 GLY A CA 1
ATOM 1337 C C . GLY A 1 181 ? 8.789 13.055 2.604 1 98.31 181 GLY A C 1
ATOM 1338 O O . GLY A 1 181 ? 8.898 12.391 1.574 1 98.31 181 GLY A O 1
ATOM 1339 N N . LEU A 1 182 ? 8.469 12.516 3.73 1 98.69 182 LEU A N 1
ATOM 1340 C CA . LEU A 1 182 ? 8.305 11.086 3.926 1 98.69 182 LEU A CA 1
ATOM 1341 C C . LEU A 1 182 ? 6.883 10.648 3.582 1 98.69 182 LEU A C 1
ATOM 1343 O O . LEU A 1 182 ? 6.676 9.891 2.633 1 98.69 182 LEU A O 1
ATOM 1347 N N . SER A 1 183 ? 5.906 11.172 4.316 1 98.62 183 SER A N 1
ATOM 1348 C CA . SER A 1 183 ? 4.535 10.68 4.195 1 98.62 183 SER A CA 1
ATOM 1349 C C . SER A 1 183 ? 3.645 11.695 3.488 1 98.62 183 SER A C 1
ATOM 1351 O O . SER A 1 183 ? 2.66 11.328 2.846 1 98.62 183 SER A O 1
ATOM 1353 N N . GLY A 1 184 ? 3.965 12.961 3.607 1 97.56 184 GLY A N 1
ATOM 1354 C CA . GLY A 1 184 ? 3.191 13.961 2.889 1 97.56 184 GLY A CA 1
ATOM 1355 C C . GLY A 1 184 ? 3.254 13.789 1.383 1 97.56 184 GLY A C 1
ATOM 1356 O O . GLY A 1 184 ? 2.217 13.734 0.716 1 97.56 184 GLY A O 1
ATOM 1357 N N . SER A 1 185 ? 4.484 13.68 0.884 1 98 185 SER A N 1
ATOM 1358 C CA . SER A 1 185 ? 4.719 13.492 -0.545 1 98 185 SER A CA 1
ATOM 1359 C C . SER A 1 185 ? 4.754 12.016 -0.915 1 98 185 SER A C 1
ATOM 1361 O O . SER A 1 185 ? 4.691 11.664 -2.094 1 98 185 SER A O 1
ATOM 1363 N N . GLY A 1 186 ? 4.832 11.164 0.068 1 98.62 186 GLY A N 1
ATOM 1364 C CA . GLY A 1 186 ? 5.086 9.742 -0.047 1 98.62 186 GLY A CA 1
ATOM 1365 C C . GLY A 1 186 ? 4.121 9.031 -0.978 1 98.62 186 GLY A C 1
ATOM 1366 O O . GLY A 1 186 ? 4.531 8.219 -1.807 1 98.62 186 GLY A O 1
ATOM 1367 N N . PRO A 1 187 ? 2.791 9.312 -0.881 1 98.75 187 PRO A N 1
ATOM 1368 C CA . PRO A 1 187 ? 1.844 8.633 -1.771 1 98.75 187 PRO A CA 1
ATOM 1369 C C . PRO A 1 187 ? 2.23 8.75 -3.242 1 98.75 187 PRO A C 1
ATOM 1371 O O . PRO A 1 187 ? 2.092 7.781 -3.998 1 98.75 187 PRO A O 1
ATOM 1374 N N . ALA A 1 188 ? 2.723 9.883 -3.639 1 98.75 188 ALA A N 1
ATOM 1375 C CA . ALA A 1 188 ? 3.1 10.109 -5.031 1 98.75 188 ALA A CA 1
ATOM 1376 C C . ALA A 1 188 ? 4.23 9.172 -5.453 1 98.75 188 ALA A C 1
ATOM 1378 O O . ALA A 1 188 ? 4.305 8.766 -6.613 1 98.75 188 ALA A O 1
ATOM 1379 N N . TYR A 1 189 ? 5.176 8.844 -4.496 1 98.88 189 TYR A N 1
ATOM 1380 C CA . TYR A 1 189 ? 6.262 7.918 -4.793 1 98.88 189 TYR A CA 1
ATOM 1381 C C . TYR A 1 189 ? 5.719 6.547 -5.172 1 98.88 189 TYR A C 1
ATOM 1383 O O . TYR A 1 189 ? 6.191 5.926 -6.129 1 98.88 189 TYR A O 1
ATOM 1391 N N . PHE A 1 190 ? 4.754 6.121 -4.457 1 98.94 190 PHE A N 1
ATOM 1392 C CA . PHE A 1 190 ? 4.164 4.809 -4.695 1 98.94 190 PHE A CA 1
ATOM 1393 C C . PHE A 1 190 ? 3.314 4.82 -5.961 1 98.94 190 PHE A C 1
ATOM 1395 O O . PHE A 1 190 ? 3.289 3.84 -6.703 1 98.94 190 PHE A O 1
ATOM 1402 N N . PHE A 1 191 ? 2.557 5.934 -6.207 1 98.88 191 PHE A N 1
ATOM 1403 C CA . PHE A 1 191 ? 1.832 6.047 -7.469 1 98.88 191 PHE A CA 1
ATOM 1404 C C . PHE A 1 191 ? 2.789 5.953 -8.648 1 98.88 191 PHE A C 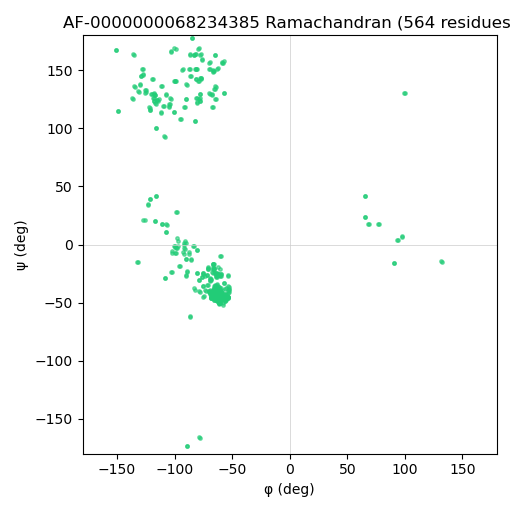1
ATOM 1406 O O . PHE A 1 191 ? 2.512 5.25 -9.625 1 98.88 191 PHE A O 1
ATOM 1413 N N . ALA A 1 192 ? 3.898 6.664 -8.539 1 98.88 192 ALA A N 1
ATOM 1414 C CA . ALA A 1 192 ? 4.895 6.637 -9.609 1 98.88 192 ALA A CA 1
ATOM 1415 C C . ALA A 1 192 ? 5.445 5.227 -9.805 1 98.88 192 ALA A C 1
ATOM 1417 O O . ALA A 1 192 ? 5.617 4.777 -10.945 1 98.88 192 ALA A O 1
ATOM 1418 N N . MET A 1 193 ? 5.781 4.555 -8.719 1 98.88 193 MET A N 1
ATOM 1419 C CA . MET A 1 193 ? 6.27 3.178 -8.797 1 98.88 193 MET A CA 1
ATOM 1420 C C . MET A 1 193 ? 5.27 2.285 -9.523 1 98.88 193 MET A C 1
ATOM 1422 O O . MET A 1 193 ? 5.645 1.543 -10.43 1 98.88 193 MET A O 1
ATOM 1426 N N . VAL A 1 194 ? 4 2.348 -9.141 1 98.94 194 VAL A N 1
ATOM 1427 C CA . VAL A 1 194 ? 2.969 1.519 -9.758 1 98.94 194 VAL A CA 1
ATOM 1428 C C . VAL A 1 194 ? 2.812 1.896 -11.227 1 98.94 194 VAL A C 1
ATOM 1430 O O . VAL A 1 194 ? 2.662 1.022 -12.086 1 98.94 194 VAL A O 1
ATOM 1433 N N . GLU A 1 195 ? 2.822 3.232 -11.508 1 98.81 195 GLU A N 1
ATOM 1434 C CA . GLU A 1 195 ? 2.76 3.709 -12.883 1 98.81 195 GLU A CA 1
ATOM 1435 C C . GLU A 1 195 ? 3.852 3.068 -13.742 1 98.81 195 GLU A C 1
ATOM 1437 O O . GLU A 1 195 ? 3.584 2.596 -14.844 1 98.81 195 GLU A O 1
ATOM 1442 N N . HIS A 1 196 ? 5.059 3.014 -13.242 1 98.88 196 HIS A N 1
ATOM 1443 C CA . HIS A 1 196 ? 6.184 2.48 -13.992 1 98.88 196 HIS A CA 1
ATOM 1444 C C . HIS A 1 196 ? 6.133 0.959 -14.062 1 98.88 196 HIS A C 1
ATOM 1446 O O . HIS A 1 196 ? 6.539 0.364 -15.062 1 98.88 196 HIS A O 1
ATOM 1452 N N . LEU A 1 197 ? 5.668 0.273 -13.008 1 98.94 197 LEU A N 1
ATOM 1453 C CA . LEU A 1 197 ? 5.445 -1.169 -13.039 1 98.94 197 LEU A CA 1
ATOM 1454 C C . LEU A 1 197 ? 4.457 -1.541 -14.141 1 98.94 197 LEU A C 1
ATOM 1456 O O . LEU A 1 197 ? 4.703 -2.469 -14.914 1 98.94 197 LEU A O 1
ATOM 1460 N N . VAL A 1 198 ? 3.352 -0.787 -14.188 1 98.88 198 VAL A N 1
ATOM 1461 C CA . VAL A 1 198 ? 2.316 -1.026 -15.188 1 98.88 198 VAL A CA 1
ATOM 1462 C C . VAL A 1 198 ? 2.9 -0.858 -16.594 1 98.88 198 VAL A C 1
ATOM 1464 O O . VAL A 1 198 ? 2.676 -1.695 -17.469 1 98.88 198 VAL A O 1
ATOM 1467 N N . ALA A 1 199 ? 3.629 0.222 -16.797 1 98.81 199 ALA A N 1
ATOM 1468 C CA . ALA A 1 199 ? 4.238 0.481 -18.094 1 98.81 199 ALA A CA 1
ATOM 1469 C C . ALA A 1 199 ? 5.16 -0.663 -18.516 1 98.81 199 ALA A C 1
ATOM 1471 O O . ALA A 1 199 ? 5.141 -1.098 -19.656 1 98.81 199 ALA A O 1
ATOM 1472 N N . SER A 1 200 ? 5.992 -1.127 -17.609 1 98.81 200 SER A N 1
ATOM 1473 C CA . SER A 1 200 ? 6.926 -2.209 -17.891 1 98.81 200 SER A CA 1
ATOM 1474 C C . SER A 1 200 ? 6.191 -3.496 -18.25 1 98.81 200 SER A C 1
ATOM 1476 O O . SER A 1 200 ? 6.516 -4.148 -19.25 1 98.81 200 SER A O 1
ATOM 1478 N N . ALA A 1 201 ? 5.215 -3.883 -17.438 1 98.81 201 ALA A N 1
ATOM 1479 C CA . ALA A 1 201 ? 4.469 -5.121 -17.656 1 98.81 201 ALA A CA 1
ATOM 1480 C C . ALA A 1 201 ? 3.686 -5.066 -18.969 1 98.81 201 ALA A C 1
ATOM 1482 O O . ALA A 1 201 ? 3.564 -6.07 -19.672 1 98.81 201 ALA A O 1
ATOM 1483 N N . THR A 1 202 ? 3.107 -3.883 -19.281 1 98.75 202 THR A N 1
ATOM 1484 C CA . THR A 1 202 ? 2.387 -3.701 -20.547 1 98.75 202 THR A CA 1
ATOM 1485 C C . THR A 1 202 ? 3.328 -3.859 -21.734 1 98.75 202 THR A C 1
ATOM 1487 O O . THR A 1 202 ? 2.975 -4.484 -22.734 1 98.75 202 THR A O 1
ATOM 1490 N N . ALA A 1 203 ? 4.512 -3.312 -21.609 1 98.62 203 ALA A N 1
ATOM 1491 C CA . ALA A 1 203 ? 5.512 -3.439 -22.672 1 98.62 203 ALA A CA 1
ATOM 1492 C C . ALA A 1 203 ? 5.918 -4.895 -22.875 1 98.62 203 ALA A C 1
ATOM 1494 O O . ALA A 1 203 ? 6.297 -5.293 -23.969 1 98.62 203 ALA A O 1
ATOM 1495 N N . LEU A 1 204 ? 5.773 -5.711 -21.859 1 98.38 204 LEU A N 1
ATOM 1496 C CA . LEU A 1 204 ? 6.164 -7.117 -21.922 1 98.38 204 LEU A CA 1
ATOM 1497 C C . LEU A 1 204 ? 4.988 -7.992 -22.359 1 98.38 204 LEU A C 1
ATOM 1499 O O . LEU A 1 204 ? 5.133 -9.211 -22.484 1 98.38 204 LEU A O 1
ATOM 1503 N N . GLY A 1 205 ? 3.775 -7.387 -22.453 1 98.25 205 GLY A N 1
ATOM 1504 C CA . GLY A 1 205 ? 2.746 -8.141 -23.156 1 98.25 205 GLY A CA 1
ATOM 1505 C C . GLY A 1 205 ? 1.429 -8.188 -22.422 1 98.25 205 GLY A C 1
ATOM 1506 O O . GLY A 1 205 ? 0.396 -8.539 -22.984 1 98.25 205 GLY A O 1
ATOM 1507 N N . LEU A 1 206 ? 1.357 -7.859 -21.156 1 98.5 206 LEU A N 1
ATOM 1508 C CA . LEU A 1 206 ? 0.082 -7.816 -20.438 1 98.5 206 LEU A CA 1
ATOM 1509 C C . LEU A 1 206 ? -0.772 -6.652 -20.938 1 98.5 206 LEU A C 1
ATOM 1511 O O . LEU A 1 206 ? -0.241 -5.633 -21.375 1 98.5 206 LEU A O 1
ATOM 1515 N N . SER A 1 207 ? -2.109 -6.848 -20.844 1 98.38 207 SER A N 1
ATOM 1516 C CA . SER A 1 207 ? -2.949 -5.68 -21.078 1 98.38 207 SER A CA 1
ATOM 1517 C C . SER A 1 207 ? -2.752 -4.629 -19.984 1 98.38 207 SER A C 1
ATOM 1519 O O . SER A 1 207 ? -2.42 -4.961 -18.844 1 98.38 207 SER A O 1
ATOM 1521 N N . LYS A 1 208 ? -2.926 -3.369 -20.375 1 98.25 208 LYS A N 1
ATOM 1522 C CA . LYS A 1 208 ? -2.793 -2.285 -19.406 1 98.25 208 LYS A CA 1
ATOM 1523 C C . LYS A 1 208 ? -3.727 -2.494 -18.219 1 98.25 208 LYS A C 1
ATOM 1525 O O . LYS A 1 208 ? -3.348 -2.238 -17.062 1 98.25 208 LYS A O 1
ATOM 1530 N N . GLU A 1 209 ? -4.898 -2.979 -18.422 1 97.88 209 GLU A N 1
ATOM 1531 C CA . GLU A 1 209 ? -5.891 -3.205 -17.375 1 97.88 209 GLU A CA 1
ATOM 1532 C C . GLU A 1 209 ? -5.426 -4.289 -16.406 1 97.88 209 GLU A C 1
ATOM 1534 O O . GLU A 1 209 ? -5.484 -4.102 -15.195 1 97.88 209 GLU A O 1
ATOM 1539 N N . GLN A 1 210 ? -4.961 -5.406 -16.938 1 98.06 210 GLN A N 1
ATOM 1540 C CA . GLN A 1 210 ? -4.457 -6.492 -16.109 1 98.06 210 GLN A CA 1
ATOM 1541 C C . GLN A 1 210 ? -3.26 -6.039 -15.273 1 98.06 210 GLN A C 1
ATOM 1543 O O . GLN A 1 210 ? -3.197 -6.301 -14.07 1 98.06 210 GLN A O 1
ATOM 1548 N N . ALA A 1 211 ? -2.342 -5.34 -15.984 1 98.75 211 ALA A N 1
ATOM 1549 C CA . ALA A 1 211 ? -1.136 -4.863 -15.312 1 98.75 211 ALA A CA 1
ATOM 1550 C C . ALA A 1 211 ? -1.484 -3.906 -14.18 1 98.75 211 ALA A C 1
ATOM 1552 O O . ALA A 1 211 ? -0.888 -3.971 -13.102 1 98.75 211 ALA A O 1
ATOM 1553 N N . THR A 1 212 ? -2.469 -3.047 -14.422 1 98.75 212 THR A N 1
ATOM 1554 C CA . THR A 1 212 ? -2.865 -2.053 -13.43 1 98.75 212 THR A CA 1
ATOM 1555 C C . THR A 1 212 ? -3.482 -2.729 -12.203 1 98.75 212 THR A C 1
ATOM 1557 O O . THR A 1 212 ? -3.125 -2.41 -11.07 1 98.75 212 THR A O 1
ATOM 1560 N N . ARG A 1 213 ? -4.371 -3.713 -12.398 1 98.5 213 ARG A N 1
ATOM 1561 C CA . ARG A 1 213 ? -5.02 -4.398 -11.289 1 98.5 213 ARG A CA 1
ATOM 1562 C C . ARG A 1 213 ? -4.008 -5.188 -10.461 1 98.5 213 ARG A C 1
ATOM 1564 O O . ARG A 1 213 ? -4.023 -5.129 -9.227 1 98.5 213 ARG A O 1
ATOM 1571 N N . LEU A 1 214 ? -3.088 -5.844 -11.148 1 98.81 214 LEU A N 1
ATOM 1572 C CA . LEU A 1 214 ? -2.078 -6.641 -10.461 1 98.81 214 LEU A CA 1
ATOM 1573 C C . LEU A 1 214 ? -1.121 -5.75 -9.672 1 98.81 214 LEU A C 1
ATOM 1575 O O . LEU A 1 214 ? -0.835 -6.02 -8.508 1 98.81 214 LEU A O 1
ATOM 1579 N N . ALA A 1 215 ? -0.652 -4.66 -10.312 1 98.88 215 ALA A N 1
ATOM 1580 C CA . ALA A 1 215 ? 0.325 -3.783 -9.672 1 98.88 215 ALA A CA 1
ATOM 1581 C C . ALA A 1 215 ? -0.295 -3.039 -8.492 1 98.88 215 ALA A C 1
ATOM 1583 O O . ALA A 1 215 ? 0.306 -2.951 -7.422 1 98.88 215 ALA A O 1
ATOM 1584 N N . ALA A 1 216 ? -1.515 -2.482 -8.695 1 98.88 216 ALA A N 1
ATOM 1585 C CA . ALA A 1 216 ? -2.207 -1.743 -7.641 1 98.88 216 ALA A CA 1
ATOM 1586 C C . ALA A 1 216 ? -2.48 -2.637 -6.434 1 98.88 216 ALA A C 1
ATOM 1588 O O . ALA A 1 216 ? -2.215 -2.246 -5.293 1 98.88 216 ALA A O 1
ATOM 1589 N N . GLN A 1 217 ? -2.941 -3.834 -6.672 1 98.88 217 GLN A N 1
ATOM 1590 C CA . GLN A 1 217 ? -3.236 -4.777 -5.598 1 98.88 217 GLN A CA 1
ATOM 1591 C C . GLN A 1 217 ? -1.963 -5.195 -4.871 1 98.88 217 GLN A C 1
ATOM 1593 O O . GLN A 1 217 ? -1.98 -5.426 -3.658 1 98.88 217 GLN A O 1
ATOM 1598 N N . THR A 1 218 ? -0.881 -5.348 -5.66 1 98.88 218 THR A N 1
ATOM 1599 C CA . THR A 1 218 ? 0.402 -5.695 -5.059 1 98.88 218 THR A CA 1
ATOM 1600 C C . THR A 1 218 ? 0.865 -4.598 -4.102 1 98.88 218 THR A C 1
ATOM 1602 O O . THR A 1 218 ? 1.372 -4.891 -3.016 1 98.88 218 THR A O 1
ATOM 1605 N N . CYS A 1 219 ? 0.699 -3.328 -4.48 1 98.88 219 CYS A N 1
ATOM 1606 C CA . CYS A 1 219 ? 1.041 -2.209 -3.607 1 98.88 219 CYS A CA 1
ATOM 1607 C C . CYS A 1 219 ? 0.23 -2.256 -2.318 1 98.88 219 CYS A C 1
ATOM 1609 O O . CYS A 1 219 ? 0.79 -2.16 -1.224 1 98.88 219 CYS A O 1
ATOM 1611 N N . LEU A 1 220 ? -1.085 -2.408 -2.422 1 98.88 220 LEU A N 1
ATOM 1612 C CA . LEU A 1 220 ? -1.963 -2.475 -1.259 1 98.88 220 LEU A CA 1
ATOM 1613 C C . LEU A 1 220 ? -1.582 -3.643 -0.356 1 98.88 220 LEU A C 1
ATOM 1615 O O . LEU A 1 220 ? -1.47 -3.48 0.861 1 98.88 220 LEU A O 1
ATOM 1619 N N . GLY A 1 221 ? -1.401 -4.773 -0.96 1 98.75 221 GLY A N 1
ATOM 1620 C CA . GLY A 1 221 ? -1.047 -5.949 -0.185 1 98.75 221 GLY A CA 1
ATOM 1621 C C . GLY A 1 221 ? 0.272 -5.805 0.551 1 98.75 221 GLY A C 1
ATOM 1622 O O . GLY A 1 221 ? 0.383 -6.188 1.717 1 98.75 221 GLY A O 1
ATOM 1623 N N . ALA A 1 222 ? 1.301 -5.305 -0.157 1 98.81 222 ALA A N 1
ATOM 1624 C CA . ALA A 1 222 ? 2.584 -5.047 0.491 1 98.81 222 ALA A CA 1
ATOM 1625 C C . ALA A 1 222 ? 2.426 -4.078 1.657 1 98.81 222 ALA A C 1
ATOM 1627 O O . ALA A 1 222 ? 3 -4.285 2.729 1 98.81 222 ALA A O 1
ATOM 1628 N N . GLY A 1 223 ? 1.654 -3.01 1.406 1 98.88 223 GLY A N 1
ATOM 1629 C CA . GLY A 1 223 ? 1.373 -2.07 2.48 1 98.88 223 GLY A CA 1
ATOM 1630 C C . GLY A 1 223 ? 0.73 -2.721 3.689 1 98.88 223 GLY A C 1
ATOM 1631 O O . GLY A 1 223 ? 1.122 -2.453 4.828 1 98.88 223 GLY A O 1
ATOM 1632 N N . LYS A 1 224 ? -0.235 -3.523 3.443 1 98.56 224 LYS A N 1
ATOM 1633 C CA . LYS A 1 224 ? -0.917 -4.203 4.543 1 98.56 224 LYS A CA 1
ATOM 1634 C C . LYS A 1 224 ? 0.043 -5.102 5.312 1 98.56 224 LYS A C 1
ATOM 1636 O O . LYS A 1 224 ? 0.006 -5.152 6.543 1 98.56 224 LYS A O 1
ATOM 1641 N N . MET A 1 225 ? 0.886 -5.844 4.602 1 98.25 225 MET A N 1
ATOM 1642 C CA . MET A 1 225 ? 1.891 -6.668 5.27 1 98.25 225 MET A CA 1
ATOM 1643 C C . MET A 1 225 ? 2.803 -5.816 6.141 1 98.25 225 MET A C 1
ATOM 1645 O O . MET A 1 225 ? 3.129 -6.199 7.266 1 98.25 225 MET A O 1
ATOM 1649 N N . LEU A 1 226 ? 3.203 -4.68 5.656 1 98.75 226 LEU A N 1
ATOM 1650 C CA . LEU A 1 226 ? 4.094 -3.785 6.387 1 98.75 226 LEU A CA 1
ATOM 1651 C C . LEU A 1 226 ? 3.451 -3.312 7.684 1 98.75 226 LEU A C 1
ATOM 1653 O O . LEU A 1 226 ? 4.113 -3.248 8.719 1 98.75 226 LEU A O 1
ATOM 1657 N N . VAL A 1 227 ? 2.145 -2.961 7.648 1 98.38 227 VAL A N 1
ATOM 1658 C CA . VAL A 1 227 ? 1.459 -2.363 8.789 1 98.38 227 VAL A CA 1
ATOM 1659 C C . VAL A 1 227 ? 1.093 -3.449 9.797 1 98.38 227 VAL A C 1
ATOM 1661 O O . VAL A 1 227 ? 1.127 -3.217 11.008 1 98.38 227 VAL A O 1
ATOM 1664 N N . GLU A 1 228 ? 0.833 -4.711 9.336 1 97.25 228 GLU A N 1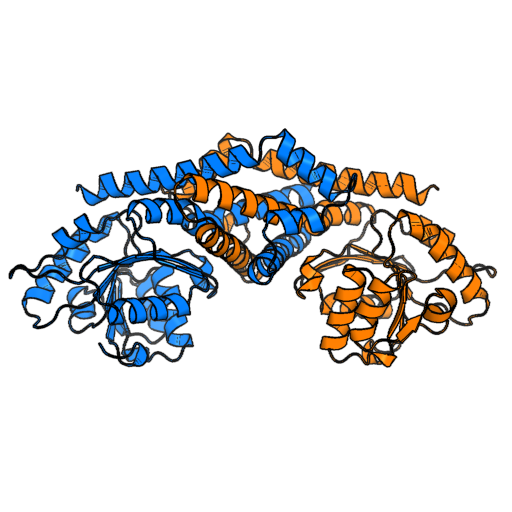
ATOM 1665 C CA . GLU A 1 228 ? 0.326 -5.75 10.227 1 97.25 228 GLU A CA 1
ATOM 1666 C C . GLU A 1 228 ? 1.46 -6.621 10.758 1 97.25 228 GLU A C 1
ATOM 1668 O O . GLU A 1 228 ? 1.285 -7.348 11.742 1 97.25 228 GLU A O 1
ATOM 1673 N N . SER A 1 229 ? 2.557 -6.566 10.086 1 95.06 229 SER A N 1
ATOM 1674 C CA . SER A 1 229 ? 3.66 -7.438 10.477 1 95.06 229 SER A CA 1
ATOM 1675 C C . SER A 1 229 ? 4.43 -6.855 11.664 1 95.06 229 SER A C 1
ATOM 1677 O O . SER A 1 229 ? 4.508 -5.637 11.82 1 95.06 229 SER A O 1
ATOM 1679 N N . SER A 1 230 ? 5.023 -7.734 12.492 1 94.69 230 SER A N 1
ATOM 1680 C CA . SER A 1 230 ? 5.938 -7.312 13.547 1 94.69 230 SER A CA 1
ATOM 1681 C C . SER A 1 230 ? 7.359 -7.16 13.023 1 94.69 230 SER A C 1
ATOM 1683 O O . SER A 1 230 ? 8.211 -6.562 13.688 1 94.69 230 SER A O 1
ATOM 1685 N N . GLU A 1 231 ? 7.578 -7.672 11.844 1 95.88 231 GLU A N 1
ATOM 1686 C CA . GLU A 1 231 ? 8.914 -7.605 11.258 1 95.88 231 GLU A CA 1
ATOM 1687 C C . GLU A 1 231 ? 9.172 -6.246 10.609 1 95.88 231 GLU A C 1
ATOM 1689 O O . GLU A 1 231 ? 8.242 -5.613 10.102 1 95.88 231 GLU A O 1
ATOM 1694 N N . GLU A 1 232 ? 10.445 -5.855 10.594 1 97.44 232 GLU A N 1
ATOM 1695 C CA . GLU A 1 232 ? 10.867 -4.641 9.898 1 97.44 232 GLU A CA 1
ATOM 1696 C C . GLU A 1 232 ? 10.766 -4.812 8.383 1 97.44 232 GLU A C 1
ATOM 1698 O O . GLU A 1 232 ? 10.836 -5.93 7.875 1 97.44 232 GLU A O 1
ATOM 1703 N N . PRO A 1 233 ? 10.648 -3.678 7.68 1 98.38 233 PRO A N 1
ATOM 1704 C CA . PRO A 1 233 ? 10.562 -3.734 6.219 1 98.38 233 PRO A CA 1
ATOM 1705 C C . PRO A 1 233 ? 11.703 -4.523 5.586 1 98.38 233 PRO A C 1
ATOM 1707 O O . PRO A 1 233 ? 11.477 -5.316 4.668 1 98.38 233 PRO A O 1
ATOM 1710 N N . ALA A 1 234 ? 12.906 -4.367 6.082 1 98.25 234 ALA A N 1
ATOM 1711 C CA . ALA A 1 234 ? 14.07 -5.066 5.547 1 98.25 234 ALA A CA 1
ATOM 1712 C C . ALA A 1 234 ? 13.906 -6.578 5.688 1 98.25 234 ALA A C 1
ATOM 1714 O O . ALA A 1 234 ? 14.281 -7.336 4.785 1 98.25 234 ALA A O 1
ATOM 1715 N N . GLN A 1 235 ? 13.406 -7 6.812 1 98 235 GLN A N 1
ATOM 1716 C CA . GLN A 1 235 ? 13.211 -8.43 7.039 1 98 235 GLN A CA 1
ATOM 1717 C C . GLN A 1 235 ? 12.094 -8.977 6.152 1 98 235 GLN A C 1
ATOM 1719 O O . GLN A 1 235 ? 12.203 -10.094 5.637 1 98 235 GLN A O 1
ATOM 1724 N N . LEU A 1 236 ? 10.977 -8.258 5.98 1 97.94 236 LEU A N 1
ATOM 1725 C CA . LEU A 1 236 ? 9.922 -8.664 5.062 1 97.94 236 LEU A CA 1
ATOM 1726 C C . LEU A 1 236 ? 10.477 -8.852 3.652 1 97.94 236 LEU A C 1
ATOM 1728 O O . LEU A 1 236 ? 10.148 -9.836 2.98 1 97.94 236 LEU A O 1
ATOM 1732 N N . ARG A 1 237 ? 11.32 -7.883 3.209 1 98 237 ARG A N 1
ATOM 1733 C CA . ARG A 1 237 ? 11.953 -7.977 1.897 1 98 237 ARG A CA 1
ATOM 1734 C C . ARG A 1 237 ? 12.773 -9.258 1.777 1 98 237 ARG A C 1
ATOM 1736 O O . ARG A 1 237 ? 12.656 -9.984 0.788 1 98 237 ARG A O 1
ATOM 1743 N N . LYS A 1 238 ? 13.547 -9.539 2.809 1 97.31 238 LYS A N 1
ATOM 1744 C CA . LYS A 1 238 ? 14.391 -10.734 2.811 1 97.31 238 LYS A CA 1
ATOM 1745 C C . LYS A 1 238 ? 13.547 -12 2.777 1 97.31 238 LYS A C 1
ATOM 1747 O O . LYS A 1 238 ? 13.898 -12.977 2.102 1 97.31 238 LYS A O 1
ATOM 1752 N N . ASN A 1 239 ? 12.453 -12.023 3.5 1 94.44 239 ASN A N 1
ATOM 1753 C CA . ASN A 1 239 ? 11.586 -13.195 3.621 1 94.44 239 ASN A CA 1
ATOM 1754 C C . ASN A 1 239 ? 11.016 -13.617 2.27 1 94.44 239 ASN A C 1
ATOM 1756 O O . ASN A 1 239 ? 10.742 -14.797 2.045 1 94.44 239 ASN A O 1
ATOM 1760 N N . VAL A 1 240 ? 10.898 -12.664 1.338 1 93.88 240 VAL A N 1
ATOM 1761 C CA . VAL A 1 240 ? 10.242 -12.984 0.072 1 93.88 240 VAL A CA 1
ATOM 1762 C C . VAL A 1 240 ? 11.289 -13.07 -1.039 1 93.88 240 VAL A C 1
ATOM 1764 O O . VAL A 1 240 ? 10.945 -13.039 -2.225 1 93.88 240 VAL A O 1
ATOM 1767 N N . THR A 1 241 ? 12.516 -13.07 -0.642 1 95.25 241 THR A N 1
ATOM 1768 C CA . THR A 1 241 ? 13.609 -13.109 -1.61 1 95.25 241 THR A CA 1
ATOM 1769 C C . THR A 1 241 ? 14.414 -14.391 -1.462 1 95.25 241 THR A C 1
ATOM 1771 O O . THR A 1 241 ? 15.234 -14.516 -0.545 1 95.25 241 THR A O 1
ATOM 1774 N N . SER A 1 242 ? 14.188 -15.352 -2.301 1 90.62 242 SER A N 1
ATOM 1775 C CA . SER A 1 242 ? 15.031 -16.547 -2.334 1 90.62 242 SER A CA 1
ATOM 1776 C C . SER A 1 242 ? 16.312 -16.297 -3.129 1 90.62 242 SER A C 1
ATOM 1778 O O . SER A 1 242 ? 16.281 -15.617 -4.156 1 90.62 242 SER A O 1
ATOM 1780 N N . PRO A 1 243 ? 17.438 -16.859 -2.678 1 91.56 243 PRO A N 1
ATOM 1781 C CA . PRO A 1 243 ? 18.688 -16.688 -3.422 1 91.56 243 PRO A CA 1
ATOM 1782 C C . PRO A 1 243 ? 18.578 -17.172 -4.871 1 91.56 243 PRO A C 1
ATOM 1784 O O . PRO A 1 243 ? 18.062 -18.25 -5.129 1 91.56 243 PRO A O 1
ATOM 1787 N N . ASN A 1 244 ? 18.984 -16.359 -5.809 1 90.88 244 ASN A N 1
ATOM 1788 C CA . ASN A 1 244 ? 19.031 -16.641 -7.238 1 90.88 244 ASN A CA 1
ATOM 1789 C C . ASN A 1 244 ? 17.641 -16.766 -7.836 1 90.88 244 ASN A C 1
ATOM 1791 O O . ASN A 1 244 ? 17.453 -17.359 -8.898 1 90.88 244 ASN A O 1
ATOM 1795 N N . GLY A 1 245 ? 16.688 -16.266 -7.105 1 93.56 245 GLY A N 1
ATOM 1796 C CA . GLY A 1 245 ? 15.336 -16.281 -7.617 1 93.56 245 GLY A CA 1
ATOM 1797 C C . GLY A 1 245 ? 14.984 -15.047 -8.422 1 93.56 245 GLY A C 1
ATOM 1798 O O . GLY A 1 245 ? 15.859 -14.242 -8.742 1 93.56 245 GLY A O 1
ATOM 1799 N N . THR A 1 246 ? 13.703 -14.953 -8.789 1 95.94 246 THR A N 1
ATOM 1800 C CA . THR A 1 246 ? 13.227 -13.844 -9.609 1 95.94 246 THR A CA 1
ATOM 1801 C C . THR A 1 246 ? 13.273 -12.531 -8.828 1 95.94 246 THR A C 1
ATOM 1803 O O . THR A 1 246 ? 13.75 -11.516 -9.344 1 95.94 246 THR A O 1
ATOM 1806 N N . THR A 1 247 ? 12.82 -12.562 -7.59 1 97.44 247 THR A N 1
ATOM 1807 C CA . THR A 1 247 ? 12.836 -11.383 -6.738 1 97.44 247 THR A CA 1
ATOM 1808 C C . THR A 1 247 ? 14.266 -10.891 -6.52 1 97.44 247 THR A C 1
ATOM 1810 O O . THR A 1 247 ? 14.523 -9.688 -6.559 1 97.44 247 THR A O 1
ATOM 1813 N N . HIS A 1 248 ? 15.141 -11.875 -6.258 1 97.75 248 HIS A N 1
ATOM 1814 C CA . HIS A 1 248 ? 16.547 -11.555 -6.086 1 97.75 248 HIS A CA 1
ATOM 1815 C C . HIS A 1 248 ? 17.109 -10.82 -7.301 1 97.75 248 HIS A C 1
ATOM 1817 O O . HIS A 1 248 ? 17.812 -9.828 -7.164 1 97.75 248 HIS A O 1
ATOM 1823 N N . ALA A 1 249 ? 16.797 -11.297 -8.461 1 97.94 249 ALA A N 1
ATOM 1824 C CA . ALA A 1 249 ? 17.281 -10.68 -9.695 1 97.94 249 ALA A CA 1
ATOM 1825 C C . ALA A 1 249 ? 16.812 -9.227 -9.797 1 97.94 249 ALA A C 1
ATOM 1827 O O . ALA A 1 249 ? 17.578 -8.344 -10.172 1 97.94 249 ALA A O 1
ATOM 1828 N N . ALA A 1 250 ? 15.602 -8.953 -9.516 1 98.69 250 ALA A N 1
ATOM 1829 C CA . ALA A 1 250 ? 15.047 -7.602 -9.57 1 98.69 250 ALA A CA 1
ATOM 1830 C C . ALA A 1 250 ? 15.727 -6.695 -8.547 1 98.69 250 ALA A C 1
ATOM 1832 O O . ALA A 1 250 ? 16.109 -5.566 -8.867 1 98.69 250 ALA A O 1
ATOM 1833 N N . LEU A 1 251 ? 15.859 -7.18 -7.293 1 98.75 251 LEU A N 1
ATOM 1834 C CA . LEU A 1 251 ? 16.422 -6.371 -6.223 1 98.75 251 LEU A CA 1
ATOM 1835 C C . LEU A 1 251 ? 17.891 -6.059 -6.5 1 98.75 251 LEU A C 1
ATOM 1837 O O . LEU A 1 251 ? 18.391 -4.984 -6.145 1 98.75 251 LEU A O 1
ATOM 1841 N N . GLN A 1 252 ? 18.594 -7.043 -7.105 1 98.44 252 GLN A N 1
ATOM 1842 C CA . GLN A 1 252 ? 19.969 -6.777 -7.508 1 98.44 252 GLN A CA 1
ATOM 1843 C C . GLN A 1 252 ? 20.031 -5.641 -8.523 1 98.44 252 GLN A C 1
ATOM 1845 O O . GLN A 1 252 ? 20.969 -4.828 -8.5 1 98.44 252 GLN A O 1
ATOM 1850 N N . THR A 1 253 ? 19.094 -5.605 -9.398 1 98.62 253 THR A N 1
ATOM 1851 C CA . THR A 1 253 ? 19.016 -4.52 -10.375 1 98.62 253 THR A CA 1
ATOM 1852 C C . THR A 1 253 ? 18.781 -3.182 -9.672 1 98.62 253 THR A C 1
ATOM 1854 O O . THR A 1 253 ? 19.484 -2.203 -9.945 1 98.62 253 THR A O 1
ATOM 1857 N N . PHE A 1 254 ? 17.797 -3.109 -8.719 1 98.56 254 PHE A N 1
ATOM 1858 C CA . PHE A 1 254 ? 17.562 -1.904 -7.93 1 98.56 254 PHE A CA 1
ATOM 1859 C C . PHE A 1 254 ? 18.844 -1.445 -7.246 1 98.56 254 PHE A C 1
ATOM 1861 O O . PHE A 1 254 ? 19.172 -0.26 -7.277 1 98.56 254 PHE A O 1
ATOM 1868 N N . GLU A 1 255 ? 19.531 -2.404 -6.645 1 98 255 GLU A N 1
ATOM 1869 C CA . GLU A 1 255 ? 20.75 -2.094 -5.902 1 98 255 GLU A CA 1
ATOM 1870 C C . GLU A 1 255 ? 21.844 -1.585 -6.836 1 98 255 GLU A C 1
ATOM 1872 O O . GLU A 1 255 ? 22.5 -0.586 -6.539 1 98 255 GLU A O 1
ATOM 1877 N N . SER A 1 256 ? 22.047 -2.252 -7.949 1 98.38 256 SER A N 1
ATOM 1878 C CA . SER A 1 256 ? 23.109 -1.908 -8.883 1 98.38 256 SER A CA 1
ATOM 1879 C C . SER A 1 256 ? 22.859 -0.543 -9.523 1 98.38 256 SER A C 1
ATOM 1881 O O . SER A 1 256 ? 23.812 0.112 -9.977 1 98.38 256 SER A O 1
ATOM 1883 N N . LEU A 1 257 ? 21.609 -0.097 -9.508 1 98.31 257 LEU A N 1
ATOM 1884 C CA . LEU A 1 257 ? 21.266 1.184 -10.117 1 98.31 257 LEU A CA 1
ATOM 1885 C C . LEU A 1 257 ? 20.984 2.236 -9.047 1 98.31 257 LEU A C 1
ATOM 1887 O O . LEU A 1 257 ? 20.297 3.223 -9.312 1 98.31 257 LEU A O 1
ATOM 1891 N N . ASN A 1 258 ? 21.422 1.976 -7.781 1 98.06 258 ASN A N 1
ATOM 1892 C CA . ASN A 1 258 ? 21.484 2.916 -6.664 1 98.06 258 ASN A CA 1
ATOM 1893 C C . ASN A 1 258 ? 20.094 3.371 -6.23 1 98.06 258 ASN A C 1
ATOM 1895 O O . ASN A 1 258 ? 19.875 4.559 -5.992 1 98.06 258 ASN A O 1
ATOM 1899 N N . PHE A 1 259 ? 19.219 2.451 -6.191 1 98.56 259 PHE A N 1
ATOM 1900 C CA . PHE A 1 259 ? 17.844 2.744 -5.824 1 98.56 259 PHE A CA 1
ATOM 1901 C C . PHE A 1 259 ? 17.781 3.412 -4.457 1 98.56 259 PHE A C 1
ATOM 1903 O O . PHE A 1 259 ? 17.016 4.363 -4.262 1 98.56 259 PHE A O 1
ATOM 1910 N N . LYS A 1 260 ? 18.531 2.979 -3.471 1 98.19 260 LYS A N 1
ATOM 1911 C CA . LYS A 1 260 ? 18.578 3.562 -2.133 1 98.19 260 LYS A CA 1
ATOM 1912 C C . LYS A 1 260 ? 18.906 5.051 -2.193 1 98.19 260 LYS A C 1
ATOM 1914 O O . LYS A 1 260 ? 18.219 5.867 -1.563 1 98.19 260 LYS A O 1
ATOM 1919 N N . GLU A 1 261 ? 19.891 5.41 -2.939 1 98.44 261 GLU A N 1
ATOM 1920 C CA . GLU A 1 261 ? 20.328 6.801 -3.061 1 98.44 261 GLU A CA 1
ATOM 1921 C C . GLU A 1 261 ? 19.25 7.652 -3.74 1 98.44 261 GLU A C 1
ATOM 1923 O O . GLU A 1 261 ? 19.047 8.812 -3.379 1 98.44 261 GLU A O 1
ATOM 1928 N N . ILE A 1 262 ? 18.625 7.109 -4.723 1 98.62 262 ILE A N 1
ATOM 1929 C CA . ILE A 1 262 ? 17.594 7.812 -5.461 1 98.62 262 ILE A CA 1
ATOM 1930 C C . ILE A 1 262 ? 16.438 8.172 -4.52 1 98.62 262 ILE A C 1
ATOM 1932 O O . ILE A 1 262 ? 15.969 9.312 -4.516 1 98.62 262 ILE A O 1
ATOM 1936 N N . VAL A 1 263 ? 15.992 7.199 -3.672 1 98.81 263 VAL A N 1
ATOM 1937 C CA . VAL A 1 263 ? 14.914 7.434 -2.711 1 98.81 263 VAL A CA 1
ATOM 1938 C C . VAL A 1 263 ? 15.359 8.477 -1.685 1 98.81 263 VAL A C 1
ATOM 1940 O O . VAL A 1 263 ? 14.609 9.398 -1.362 1 98.81 263 VAL A O 1
ATOM 1943 N N . ASP A 1 264 ? 16.578 8.352 -1.184 1 98.81 264 ASP A N 1
ATOM 1944 C CA . ASP A 1 264 ? 17.109 9.297 -0.205 1 98.81 264 ASP A CA 1
ATOM 1945 C C . ASP A 1 264 ? 17.125 10.719 -0.757 1 98.81 264 ASP A C 1
ATOM 1947 O O . ASP A 1 264 ? 16.656 11.648 -0.091 1 98.81 264 ASP A O 1
ATOM 1951 N N . LYS A 1 265 ? 17.609 10.914 -1.975 1 98.81 265 LYS A N 1
ATOM 1952 C CA . LYS A 1 265 ? 17.672 12.234 -2.594 1 98.81 265 LYS A CA 1
ATOM 1953 C C . LYS A 1 265 ? 16.281 12.82 -2.812 1 98.81 265 LYS A C 1
ATOM 1955 O O . LYS A 1 265 ? 16.094 14.031 -2.688 1 98.81 265 LYS A O 1
ATOM 1960 N N . ALA A 1 266 ? 15.344 11.977 -3.211 1 98.81 266 ALA A N 1
ATOM 1961 C CA . ALA A 1 266 ? 13.977 12.445 -3.414 1 98.81 266 ALA A CA 1
ATOM 1962 C C . ALA A 1 266 ? 13.375 12.953 -2.109 1 98.81 266 ALA A C 1
ATOM 1964 O O . ALA A 1 266 ? 12.766 14.023 -2.074 1 98.81 266 ALA A O 1
ATOM 1965 N N . VAL A 1 267 ? 13.523 12.172 -1.018 1 98.81 267 VAL A N 1
ATOM 1966 C CA . VAL A 1 267 ? 12.992 12.562 0.284 1 98.81 267 VAL A CA 1
ATOM 1967 C C . VAL A 1 267 ? 13.664 13.859 0.74 1 98.81 267 VAL A C 1
ATOM 1969 O O . VAL A 1 267 ? 13 14.766 1.247 1 98.81 267 VAL A O 1
ATOM 1972 N N . GLN A 1 268 ? 14.961 13.961 0.551 1 98.69 268 GLN A N 1
ATOM 1973 C CA . GLN A 1 268 ? 15.695 15.164 0.91 1 98.69 268 GLN A CA 1
ATOM 1974 C C . GLN A 1 268 ? 15.195 16.375 0.121 1 98.69 268 GLN A C 1
ATOM 1976 O O . GLN A 1 268 ? 15.055 17.469 0.672 1 98.69 268 GLN A O 1
ATOM 1981 N N . ALA A 1 269 ? 14.977 16.172 -1.146 1 98.62 269 ALA A N 1
ATOM 1982 C CA . ALA A 1 269 ? 14.5 17.266 -1.994 1 98.62 269 ALA A CA 1
ATOM 1983 C C . ALA A 1 269 ? 13.148 17.781 -1.513 1 98.62 269 ALA A C 1
ATOM 1985 O O . ALA A 1 269 ? 12.93 18.984 -1.436 1 98.62 269 ALA A O 1
ATOM 1986 N N . ALA A 1 270 ? 12.234 16.875 -1.237 1 98.25 270 ALA A N 1
ATOM 1987 C CA . ALA A 1 270 ? 10.922 17.266 -0.738 1 98.25 270 ALA A CA 1
ATOM 1988 C C . ALA A 1 270 ? 11.031 17.953 0.621 1 98.25 270 ALA A C 1
ATOM 1990 O O . ALA A 1 270 ? 10.359 18.953 0.874 1 98.25 270 ALA A O 1
ATOM 1991 N N . THR A 1 271 ? 11.836 17.375 1.536 1 98.06 271 THR A N 1
ATOM 1992 C CA . THR A 1 271 ? 12.039 17.938 2.867 1 98.06 271 THR A CA 1
ATOM 1993 C C . THR A 1 271 ? 12.617 19.344 2.779 1 98.06 271 THR A C 1
ATOM 1995 O O . THR A 1 271 ? 12.148 20.266 3.465 1 98.06 271 THR A O 1
ATOM 1998 N N . SER A 1 272 ? 13.625 19.5 1.955 1 97.62 272 SER A N 1
ATOM 1999 C CA . SER A 1 272 ? 14.258 20.797 1.771 1 97.62 272 SER A CA 1
ATOM 2000 C C . SER A 1 272 ? 13.281 21.812 1.193 1 97.62 272 SER A C 1
ATOM 2002 O O . SER A 1 272 ? 13.273 22.984 1.593 1 97.62 272 SER A O 1
ATOM 2004 N N . ARG A 1 273 ? 12.516 21.391 0.212 1 96.25 273 ARG A N 1
ATOM 2005 C CA . ARG A 1 273 ? 11.523 22.281 -0.385 1 96.25 273 ARG A CA 1
ATOM 2006 C C . ARG A 1 273 ? 10.492 22.719 0.646 1 96.25 273 ARG A C 1
ATOM 2008 O O . ARG A 1 273 ? 10.031 23.859 0.629 1 96.25 273 ARG A O 1
ATOM 2015 N N . ALA A 1 274 ? 10.047 21.812 1.536 1 94.38 274 ALA A N 1
ATOM 2016 C CA . ALA A 1 274 ? 9.125 22.156 2.613 1 94.38 274 ALA A CA 1
ATOM 2017 C C . ALA A 1 274 ? 9.703 23.25 3.51 1 94.38 274 ALA A C 1
ATOM 2019 O O . ALA A 1 274 ? 9 24.188 3.881 1 94.38 274 ALA A O 1
ATOM 2020 N N . ALA A 1 275 ? 10.953 23.094 3.879 1 94.75 275 ALA A N 1
ATOM 2021 C CA . ALA A 1 275 ? 11.633 24.094 4.703 1 94.75 275 ALA A CA 1
ATOM 2022 C C . ALA A 1 275 ? 11.703 25.438 3.996 1 94.75 275 ALA A C 1
ATOM 2024 O O . ALA A 1 275 ? 11.484 26.484 4.613 1 94.75 275 ALA A O 1
ATOM 2025 N N . GLU A 1 276 ? 11.977 25.391 2.719 1 94.44 276 GLU A N 1
ATOM 2026 C CA . GLU A 1 276 ? 12.047 26.609 1.926 1 94.44 276 GLU A CA 1
ATOM 2027 C C . GLU A 1 276 ? 10.703 27.328 1.889 1 94.44 276 GLU A C 1
ATOM 2029 O O . GLU A 1 276 ? 10.648 28.562 1.95 1 94.44 276 GLU A O 1
ATOM 2034 N N . LEU A 1 277 ? 9.664 26.578 1.679 1 88.94 277 LEU A N 1
ATOM 2035 C CA . LEU A 1 277 ? 8.328 27.156 1.688 1 88.94 277 LEU A CA 1
ATOM 2036 C C . LEU A 1 277 ? 8.047 27.859 3.012 1 88.94 277 LEU A C 1
ATOM 2038 O O . LEU A 1 277 ? 7.465 28.953 3.031 1 88.94 277 LEU A O 1
ATOM 2042 N N . GLY A 1 278 ? 8.414 27.266 4.129 1 86.69 278 GLY A N 1
ATOM 2043 C CA . GLY A 1 278 ? 8.234 27.875 5.438 1 86.69 278 GLY A CA 1
ATOM 2044 C C . GLY A 1 278 ? 8.984 29.188 5.586 1 86.69 278 GLY A C 1
ATOM 2045 O O . GLY A 1 278 ? 8.453 30.156 6.148 1 86.69 278 GLY A O 1
ATOM 2046 N N . GLU A 1 279 ? 10.156 29.203 5.078 1 87.88 279 GLU A N 1
ATOM 2047 C CA . GLU A 1 279 ? 10.977 30.406 5.172 1 87.88 279 GLU A CA 1
ATOM 2048 C C . GLU A 1 279 ? 10.43 31.531 4.281 1 87.88 279 GLU A C 1
ATOM 2050 O O . GLU A 1 279 ? 10.43 32.688 4.672 1 87.88 279 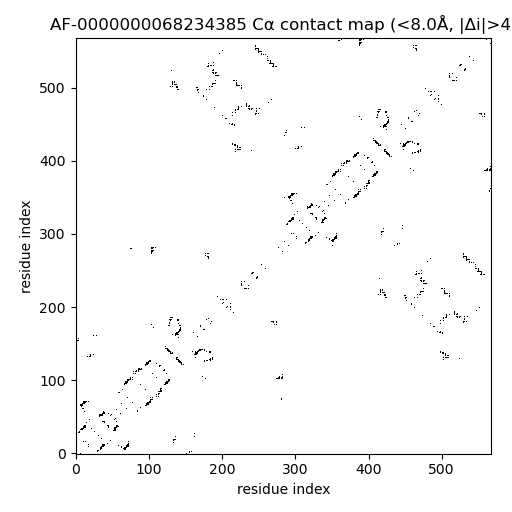GLU A O 1
ATOM 2055 N N . THR A 1 280 ? 10.016 31.125 3.123 1 86.75 280 THR A N 1
ATOM 2056 C CA . THR A 1 280 ? 9.578 32.125 2.146 1 86.75 280 THR A CA 1
ATOM 2057 C C . THR A 1 280 ? 8.188 32.625 2.479 1 86.75 280 THR A C 1
ATOM 2059 O O . THR A 1 280 ? 7.918 33.844 2.367 1 86.75 280 THR A O 1
ATOM 2062 N N . LEU A 1 281 ? 7.312 31.75 2.889 1 82.56 281 LEU A N 1
ATOM 2063 C CA . LEU A 1 281 ? 5.918 32.125 3.096 1 82.56 281 LEU A CA 1
ATOM 2064 C C . LEU A 1 281 ? 5.684 32.594 4.527 1 82.56 281 LEU A C 1
ATOM 2066 O O . LEU A 1 281 ? 4.695 33.281 4.809 1 82.56 281 LEU A O 1
ATOM 2070 N N . GLY A 1 282 ? 6.48 32.125 5.426 1 75.75 282 GLY A N 1
ATOM 2071 C CA . GLY A 1 282 ? 6.387 32.562 6.805 1 75.75 282 GLY A CA 1
ATOM 2072 C C . GLY A 1 282 ? 6.93 33.969 7 1 75.75 282 GLY A C 1
ATOM 2073 O O . GLY A 1 282 ? 6.617 34.625 7.996 1 75.75 282 GLY A O 1
ATOM 2074 N N . LYS A 1 283 ? 7.926 34.438 6.109 1 69.62 283 LYS A N 1
ATOM 2075 C CA . LYS A 1 283 ? 8.547 35.75 6.246 1 69.62 283 LYS A CA 1
ATOM 2076 C C . LYS A 1 283 ? 7.797 36.812 5.434 1 69.62 283 LYS A C 1
ATOM 2078 O O . LYS A 1 283 ? 8.203 37.969 5.379 1 69.62 283 LYS A O 1
ATOM 2083 N N . LEU A 1 284 ? 6.789 36.469 4.77 1 60.19 284 LEU A N 1
ATOM 2084 C CA . LEU A 1 284 ? 5.996 37.469 4.059 1 60.19 284 LEU A CA 1
ATOM 2085 C C . LEU A 1 284 ? 5.102 38.25 5.023 1 60.19 284 LEU A C 1
ATOM 2087 O O . LEU A 1 284 ? 4.668 37.719 6.043 1 60.19 284 LEU A O 1
ATOM 2091 N N . MET B 1 1 ? -18.188 -30.984 -11.453 1 71.38 1 MET B N 1
ATOM 2092 C CA . MET B 1 1 ? -17.266 -30.781 -10.328 1 71.38 1 MET B CA 1
ATOM 2093 C C . MET B 1 1 ? -18.031 -30.281 -9.102 1 71.38 1 MET B C 1
ATOM 2095 O O . MET B 1 1 ? -19.016 -29.547 -9.227 1 71.38 1 MET B O 1
ATOM 2099 N N . PRO B 1 2 ? -17.641 -30.891 -8.016 1 80.38 2 PRO B N 1
ATOM 2100 C CA . PRO B 1 2 ? -18.266 -30.375 -6.797 1 80.38 2 PRO B CA 1
ATOM 2101 C C . PRO B 1 2 ? -18 -28.891 -6.574 1 80.38 2 PRO B C 1
ATOM 2103 O O . PRO B 1 2 ? -17.094 -28.312 -7.199 1 80.38 2 PRO B O 1
ATOM 2106 N N . SER B 1 3 ? -18.891 -28.266 -5.816 1 87.69 3 SER B N 1
ATOM 2107 C CA . SER B 1 3 ? -18.609 -26.922 -5.367 1 87.69 3 SER B CA 1
ATOM 2108 C C . SER B 1 3 ? -17.297 -26.859 -4.574 1 87.69 3 SER B C 1
ATOM 2110 O O . SER B 1 3 ? -16.797 -27.891 -4.129 1 87.69 3 SER B O 1
ATOM 2112 N N . LEU B 1 4 ? -16.734 -25.734 -4.504 1 90.56 4 LEU B N 1
ATOM 2113 C CA . LEU B 1 4 ? -15.492 -25.578 -3.762 1 90.56 4 LEU B CA 1
ATOM 2114 C C . LEU B 1 4 ? -15.641 -26.094 -2.334 1 90.56 4 LEU B C 1
ATOM 2116 O O . LEU B 1 4 ? -14.758 -26.781 -1.826 1 90.56 4 LEU B O 1
ATOM 2120 N N . GLN B 1 5 ? -16.781 -25.906 -1.761 1 90.06 5 GLN B N 1
ATOM 2121 C CA . GLN B 1 5 ? -17.047 -26.281 -0.376 1 90.06 5 GLN B CA 1
ATOM 2122 C C . GLN B 1 5 ? -17.141 -27.797 -0.231 1 90.06 5 GLN B C 1
ATOM 2124 O O . GLN B 1 5 ? -16.906 -28.344 0.848 1 90.06 5 GLN B O 1
ATOM 2129 N N . GLN B 1 6 ? -17.5 -28.438 -1.304 1 91.94 6 GLN B N 1
ATOM 2130 C CA . GLN B 1 6 ? -17.688 -29.875 -1.271 1 91.94 6 GLN B CA 1
ATOM 2131 C C . GLN B 1 6 ? -16.469 -30.609 -1.824 1 91.94 6 GLN B C 1
ATOM 2133 O O . GLN B 1 6 ? -16.359 -31.828 -1.714 1 91.94 6 GLN B O 1
ATOM 2138 N N . SER B 1 7 ? -15.555 -29.812 -2.369 1 95.06 7 SER B N 1
ATOM 2139 C CA . SER B 1 7 ? -14.383 -30.406 -3.006 1 95.06 7 SER B CA 1
ATOM 2140 C C . SER B 1 7 ? -13.359 -30.859 -1.969 1 95.06 7 SER B C 1
ATOM 2142 O O . SER B 1 7 ? -13.219 -30.25 -0.912 1 95.06 7 SER B O 1
ATOM 2144 N N . LYS B 1 8 ? -12.758 -31.969 -2.322 1 97.31 8 LYS B N 1
ATOM 2145 C CA . LYS B 1 8 ? -11.594 -32.406 -1.56 1 97.31 8 LYS B CA 1
ATOM 2146 C C . LYS B 1 8 ? -10.305 -31.844 -2.148 1 97.31 8 LYS B C 1
ATOM 2148 O O . LYS B 1 8 ? -10.008 -32.062 -3.328 1 97.31 8 LYS B O 1
ATOM 2153 N N . LEU B 1 9 ? -9.555 -31.156 -1.261 1 98.25 9 LEU B N 1
ATOM 2154 C CA . LEU B 1 9 ? -8.336 -30.5 -1.715 1 98.25 9 LEU B CA 1
ATOM 2155 C C . LEU B 1 9 ? -7.102 -31.188 -1.13 1 98.25 9 LEU B C 1
ATOM 2157 O O . LEU B 1 9 ? -7.094 -31.562 0.044 1 98.25 9 LEU B O 1
ATOM 2161 N N . ALA B 1 10 ? -6.148 -31.375 -1.929 1 98.56 10 ALA B N 1
ATOM 2162 C CA . ALA B 1 10 ? -4.836 -31.812 -1.472 1 98.56 10 ALA B CA 1
ATOM 2163 C C . ALA B 1 10 ? -3.77 -30.766 -1.761 1 98.56 10 ALA B C 1
ATOM 2165 O O . ALA B 1 10 ? -3.697 -30.234 -2.873 1 98.56 10 ALA B O 1
ATOM 2166 N N . PHE B 1 11 ? -3.002 -30.406 -0.767 1 98.69 11 PHE B N 1
ATOM 2167 C CA . PHE B 1 11 ? -1.823 -29.578 -0.936 1 98.69 11 PHE B CA 1
ATOM 2168 C C . PHE B 1 11 ? -0.547 -30.406 -0.837 1 98.69 11 PHE B C 1
ATOM 2170 O O . PHE B 1 11 ? -0.329 -31.094 0.155 1 98.69 11 PHE B O 1
ATOM 2177 N N . ILE B 1 12 ? 0.201 -30.359 -1.891 1 98.5 12 ILE B N 1
ATOM 2178 C CA . ILE B 1 12 ? 1.531 -30.969 -1.855 1 98.5 12 ILE B CA 1
ATOM 2179 C C . ILE B 1 12 ? 2.568 -29.891 -1.525 1 98.5 12 ILE B C 1
ATOM 2181 O O . ILE B 1 12 ? 2.959 -29.109 -2.395 1 98.5 12 ILE B O 1
ATOM 2185 N N . GLY B 1 13 ? 3.107 -29.938 -0.315 1 97.31 13 GLY B N 1
ATOM 2186 C CA . GLY B 1 13 ? 3.895 -28.859 0.248 1 97.31 13 GLY B CA 1
ATOM 2187 C C . GLY B 1 13 ? 3.105 -27.984 1.205 1 97.31 13 GLY B C 1
ATOM 2188 O O . GLY B 1 13 ? 2.002 -27.531 0.882 1 97.31 13 GLY B O 1
ATOM 2189 N N . GLY B 1 14 ? 3.656 -27.766 2.348 1 95.56 14 GLY B N 1
ATOM 2190 C CA . GLY B 1 14 ? 3 -26.953 3.365 1 95.56 14 GLY B CA 1
ATOM 2191 C C . GLY B 1 14 ? 3.756 -25.688 3.699 1 95.56 14 GLY B C 1
ATOM 2192 O O . GLY B 1 14 ? 3.885 -25.328 4.871 1 95.56 14 GLY B O 1
ATOM 2193 N N . GLY B 1 15 ? 4.266 -25.031 2.703 1 92.62 15 GLY B N 1
ATOM 2194 C CA . GLY B 1 15 ? 5 -23.797 2.924 1 92.62 15 GLY B CA 1
ATOM 2195 C C . GLY B 1 15 ? 4.098 -22.609 3.174 1 92.62 15 GLY B C 1
ATOM 2196 O O . GLY B 1 15 ? 2.91 -22.766 3.463 1 92.62 15 GLY B O 1
ATOM 2197 N N . ASN B 1 16 ? 4.652 -21.391 3.104 1 89.56 16 ASN B N 1
ATOM 2198 C CA . ASN B 1 16 ? 3.945 -20.156 3.434 1 89.56 16 ASN B CA 1
ATOM 2199 C C . ASN B 1 16 ? 2.762 -19.922 2.498 1 89.56 16 ASN B C 1
ATOM 2201 O O . ASN B 1 16 ? 1.688 -19.516 2.941 1 89.56 16 ASN B O 1
ATOM 2205 N N . MET B 1 17 ? 2.994 -20.156 1.197 1 93 17 MET B N 1
ATOM 2206 C CA . MET B 1 17 ? 1.92 -19.906 0.241 1 93 17 MET B CA 1
ATOM 2207 C C . MET B 1 17 ? 0.773 -20.891 0.439 1 93 17 MET B C 1
ATOM 2209 O O . MET B 1 17 ? -0.397 -20.516 0.38 1 93 17 MET B O 1
ATOM 2213 N N . ALA B 1 18 ? 1.141 -22.188 0.612 1 95.56 18 ALA B N 1
ATOM 2214 C CA . ALA B 1 18 ? 0.112 -23.172 0.921 1 95.56 18 ALA B CA 1
ATOM 2215 C C . ALA B 1 18 ? -0.674 -22.781 2.168 1 95.56 18 ALA B C 1
ATOM 2217 O O . ALA B 1 18 ? -1.906 -22.812 2.17 1 95.56 18 ALA B O 1
ATOM 2218 N N . SER B 1 19 ? 0.045 -22.359 3.195 1 94.69 19 SER B N 1
ATOM 2219 C CA . SER B 1 19 ? -0.579 -21.938 4.445 1 94.69 19 SER B CA 1
ATOM 2220 C C . SER B 1 19 ? -1.52 -20.766 4.223 1 94.69 19 SER B C 1
ATOM 2222 O O . SER B 1 19 ? -2.609 -20.719 4.797 1 94.69 19 SER B O 1
ATOM 2224 N N . ALA B 1 20 ? -1.115 -19.844 3.432 1 94 20 ALA B N 1
ATOM 2225 C CA . ALA B 1 20 ? -1.934 -18.672 3.123 1 94 20 ALA B CA 1
ATOM 2226 C C . ALA B 1 20 ? -3.238 -19.078 2.443 1 94 20 ALA B C 1
ATOM 2228 O O . ALA B 1 20 ? -4.316 -18.609 2.832 1 94 20 ALA B O 1
ATOM 2229 N N . ILE B 1 21 ? -3.125 -19.922 1.467 1 95.94 21 ILE B N 1
ATOM 2230 C CA . ILE B 1 21 ? -4.297 -20.344 0.701 1 95.94 21 ILE B CA 1
ATOM 2231 C C . ILE B 1 21 ? -5.238 -21.141 1.595 1 95.94 21 ILE B C 1
ATOM 2233 O O . ILE B 1 21 ? -6.449 -20.891 1.612 1 95.94 21 ILE B O 1
ATOM 2237 N N . ILE B 1 22 ? -4.684 -22.047 2.359 1 96.69 22 ILE B N 1
ATOM 2238 C CA . ILE B 1 22 ? -5.477 -22.875 3.27 1 96.69 22 ILE B CA 1
ATOM 2239 C C . ILE B 1 22 ? -6.18 -21.969 4.289 1 96.69 22 ILE B C 1
ATOM 2241 O O . ILE B 1 22 ? -7.383 -22.125 4.523 1 96.69 22 ILE B O 1
ATOM 2245 N N . GLY B 1 23 ? -5.418 -21.094 4.91 1 94.81 23 GLY B N 1
ATOM 2246 C CA . GLY B 1 23 ? -6.016 -20.156 5.848 1 94.81 23 GLY B CA 1
ATOM 2247 C C . GLY B 1 23 ? -7.16 -19.375 5.246 1 94.81 23 GLY B C 1
ATOM 2248 O O . GLY B 1 23 ? -8.188 -19.156 5.898 1 94.81 23 GLY B O 1
ATOM 2249 N N . GLY B 1 24 ? -6.957 -18.875 4.023 1 94.56 24 GLY B N 1
ATOM 2250 C CA . GLY B 1 24 ? -8.016 -18.172 3.318 1 94.56 24 GLY B CA 1
ATOM 2251 C C . GLY B 1 24 ? -9.266 -19 3.121 1 94.56 24 GLY B C 1
ATOM 2252 O O . GLY B 1 24 ? -10.383 -18.531 3.334 1 94.56 24 GLY B O 1
ATOM 2253 N N . LEU B 1 25 ? -9.094 -20.203 2.725 1 95.62 25 LEU B N 1
ATOM 2254 C CA . LEU B 1 25 ? -10.203 -21.125 2.479 1 95.62 25 LEU B CA 1
ATOM 2255 C C . LEU B 1 25 ? -10.961 -21.406 3.768 1 95.62 25 LEU B C 1
ATOM 2257 O O . LEU B 1 25 ? -12.195 -21.359 3.793 1 95.62 25 LEU B O 1
ATOM 2261 N N . VAL B 1 26 ? -10.188 -21.703 4.781 1 94.75 26 VAL B N 1
ATOM 2262 C CA . VAL B 1 26 ? -10.797 -22.016 6.066 1 94.75 26 VAL B CA 1
ATOM 2263 C C . VAL B 1 26 ? -11.562 -20.797 6.586 1 94.75 26 VAL B C 1
ATOM 2265 O O . VAL B 1 26 ? -12.641 -20.938 7.164 1 94.75 26 VAL B O 1
ATOM 2268 N N . SER B 1 27 ? -11.047 -19.656 6.383 1 92.56 27 SER B N 1
ATOM 2269 C CA . SER B 1 27 ? -11.711 -18.422 6.832 1 92.56 27 SER B CA 1
ATOM 2270 C C . SER B 1 27 ? -13.008 -18.188 6.066 1 92.56 27 SER B C 1
ATOM 2272 O O . SER B 1 27 ? -13.875 -17.438 6.523 1 92.56 27 SER B O 1
ATOM 2274 N N . GLN B 1 28 ? -13.078 -18.734 4.906 1 91.5 28 GLN B N 1
ATOM 2275 C CA . GLN B 1 28 ? -14.289 -18.625 4.102 1 91.5 28 GLN B CA 1
ATOM 2276 C C . GLN B 1 28 ? -15.156 -19.875 4.242 1 91.5 28 GLN B C 1
ATOM 2278 O O . GLN B 1 28 ? -15.703 -20.375 3.254 1 91.5 28 GLN B O 1
ATOM 2283 N N . ASP B 1 29 ? -15.102 -20.531 5.277 1 90 29 ASP B N 1
ATOM 2284 C CA . ASP B 1 29 ? -16 -21.578 5.766 1 90 29 ASP B CA 1
ATOM 2285 C C . ASP B 1 29 ? -15.758 -22.891 5.039 1 90 29 ASP B C 1
ATOM 2287 O O . ASP B 1 29 ? -16.656 -23.734 4.945 1 90 29 ASP B O 1
ATOM 2291 N N . MET B 1 30 ? -14.648 -23.031 4.398 1 94.06 30 MET B N 1
ATOM 2292 C CA . MET B 1 30 ? -14.281 -24.359 3.924 1 94.06 30 MET B CA 1
ATOM 2293 C C . MET B 1 30 ? -14.039 -25.312 5.098 1 94.06 30 MET B C 1
ATOM 2295 O O . MET B 1 30 ? -13.383 -24.938 6.07 1 94.06 30 MET B O 1
ATOM 2299 N N . ASN B 1 31 ? -14.602 -26.5 5.016 1 95.31 31 ASN B N 1
ATOM 2300 C CA . ASN B 1 31 ? -14.344 -27.516 6.035 1 95.31 31 ASN B CA 1
ATOM 2301 C C . ASN B 1 31 ? -12.898 -27.984 6 1 95.31 31 ASN B C 1
ATOM 2303 O O . ASN B 1 31 ? -12.469 -28.609 5.027 1 95.31 31 ASN B O 1
ATOM 2307 N N . PRO B 1 32 ? -12.172 -27.781 7.09 1 96.81 32 PRO B N 1
ATOM 2308 C CA . PRO B 1 32 ? -10.766 -28.188 7.098 1 96.81 32 PRO B CA 1
ATOM 2309 C C . PRO B 1 32 ? -10.57 -29.672 6.855 1 96.81 32 PRO B C 1
ATOM 2311 O O . PRO B 1 32 ? -9.531 -30.094 6.336 1 96.81 32 PRO B O 1
ATOM 2314 N N . ALA B 1 33 ? -11.523 -30.469 7.164 1 95.38 33 ALA B N 1
ATOM 2315 C CA . ALA B 1 33 ? -11.43 -31.922 6.984 1 95.38 33 ALA B CA 1
ATOM 2316 C C . ALA B 1 33 ? -11.352 -32.281 5.504 1 95.38 33 ALA B C 1
ATOM 2318 O O . ALA B 1 33 ? -10.93 -33.406 5.156 1 95.38 33 ALA B O 1
ATOM 2319 N N . ASN B 1 34 ? -11.797 -31.328 4.688 1 97.19 34 ASN B N 1
ATOM 2320 C CA . ASN B 1 34 ? -11.75 -31.562 3.248 1 97.19 34 ASN B CA 1
ATOM 2321 C C . ASN B 1 34 ? -10.383 -31.234 2.67 1 97.19 34 ASN B C 1
ATOM 2323 O O . ASN B 1 34 ? -10.141 -31.406 1.476 1 97.19 34 ASN B O 1
ATOM 2327 N N . ILE B 1 35 ? -9.461 -30.781 3.479 1 98.12 35 ILE B N 1
ATOM 2328 C CA . ILE B 1 35 ? -8.125 -30.391 3.029 1 98.12 35 ILE B CA 1
ATOM 2329 C C . ILE B 1 35 ? -7.082 -31.328 3.635 1 98.12 35 ILE B C 1
ATOM 2331 O O . ILE B 1 35 ? -7.043 -31.516 4.852 1 98.12 35 ILE B O 1
ATOM 2335 N N . THR B 1 36 ? -6.309 -31.953 2.824 1 98.56 36 THR B N 1
ATOM 2336 C CA . THR B 1 36 ? -5.18 -32.75 3.262 1 98.56 36 THR B CA 1
ATOM 2337 C C . THR B 1 36 ? -3.867 -32.188 2.732 1 98.56 36 THR B C 1
ATOM 2339 O O . THR B 1 36 ? -3.744 -31.906 1.538 1 98.56 36 THR B O 1
ATOM 2342 N N . VAL B 1 37 ? -2.871 -32 3.627 1 98.62 37 VAL B N 1
ATOM 2343 C CA . VAL B 1 37 ? -1.589 -31.422 3.252 1 98.62 37 VAL B CA 1
ATOM 2344 C C . VAL B 1 37 ? -0.48 -32.469 3.404 1 98.62 37 VAL B C 1
ATOM 2346 O O . VAL B 1 37 ? -0.359 -33.094 4.453 1 98.62 37 VAL B O 1
ATOM 2349 N N . SER B 1 38 ? 0.233 -32.656 2.326 1 98.56 38 SER B N 1
ATOM 2350 C CA . SER B 1 38 ? 1.463 -33.438 2.393 1 98.56 38 SER B CA 1
ATOM 2351 C C . SER B 1 38 ? 2.674 -32.562 2.646 1 98.56 38 SER B C 1
ATOM 2353 O O . SER B 1 38 ? 3 -31.703 1.826 1 98.56 38 SER B O 1
ATOM 2355 N N . GLU B 1 39 ? 3.379 -32.75 3.73 1 98 39 GLU B N 1
ATOM 2356 C CA . GLU B 1 39 ? 4.523 -31.938 4.156 1 98 39 GLU B CA 1
ATOM 2357 C C . GLU B 1 39 ? 5.527 -32.781 4.938 1 98 39 GLU B C 1
ATOM 2359 O O . GLU B 1 39 ? 5.23 -33.25 6.043 1 98 39 GLU B O 1
ATOM 2364 N N . PRO B 1 40 ? 6.711 -32.906 4.336 1 95.88 40 PRO B N 1
ATOM 2365 C CA . PRO B 1 40 ? 7.672 -33.812 4.965 1 95.88 40 PRO B CA 1
ATOM 2366 C C . PRO B 1 40 ? 8.328 -33.219 6.203 1 95.88 40 PRO B C 1
ATOM 2368 O O . PRO B 1 40 ? 8.773 -33.969 7.09 1 95.88 40 PRO B O 1
ATOM 2371 N N . TRP B 1 41 ? 8.461 -31.938 6.32 1 95.25 41 TRP B N 1
ATOM 2372 C CA . TRP B 1 41 ? 9.117 -31.297 7.449 1 95.25 41 TRP B CA 1
ATOM 2373 C C . TRP B 1 41 ? 8.164 -31.188 8.641 1 95.25 41 TRP B C 1
ATOM 2375 O O . TRP B 1 41 ? 7.145 -30.5 8.57 1 95.25 41 TRP B O 1
ATOM 2385 N N . ASP B 1 42 ? 8.57 -31.656 9.711 1 96.06 42 ASP B N 1
ATOM 2386 C CA . ASP B 1 42 ? 7.691 -31.781 10.867 1 96.06 42 ASP B CA 1
ATOM 2387 C C . ASP B 1 42 ? 7.281 -30.406 11.398 1 96.06 42 ASP B C 1
ATOM 2389 O O . ASP B 1 42 ? 6.121 -30.203 11.766 1 96.06 42 ASP B O 1
ATOM 2393 N N . VAL B 1 43 ? 8.18 -29.484 11.398 1 94.75 43 VAL B N 1
ATOM 2394 C CA . VAL B 1 43 ? 7.902 -28.156 11.938 1 94.75 43 VAL B CA 1
ATOM 2395 C C . VAL B 1 43 ? 6.789 -27.5 11.133 1 94.75 43 VAL B C 1
ATOM 2397 O O . VAL B 1 43 ? 5.82 -27 11.703 1 94.75 43 VAL B O 1
ATOM 2400 N N . ASN B 1 44 ? 6.879 -27.562 9.852 1 94.75 44 ASN B N 1
ATOM 2401 C CA . ASN B 1 44 ? 5.855 -26.984 8.984 1 94.75 44 ASN B CA 1
ATOM 2402 C C . ASN B 1 44 ? 4.547 -27.766 9.07 1 94.75 44 ASN B C 1
ATOM 2404 O O . ASN B 1 44 ? 3.465 -27.172 9.039 1 94.75 44 ASN B O 1
ATOM 2408 N N . ARG B 1 45 ? 4.695 -29.016 9.07 1 96.38 45 ARG B N 1
ATOM 2409 C CA . ARG B 1 45 ? 3.514 -29.875 9.125 1 96.38 45 ARG B CA 1
ATOM 2410 C C . ARG B 1 45 ? 2.699 -29.609 10.383 1 96.38 45 ARG B C 1
ATOM 2412 O O . ARG B 1 45 ? 1.47 -29.547 10.336 1 96.38 45 ARG B O 1
ATOM 2419 N N . GLU B 1 46 ? 3.377 -29.422 11.516 1 96.12 46 GLU B N 1
ATOM 2420 C CA . GLU B 1 46 ? 2.705 -29.109 12.773 1 96.12 46 GLU B CA 1
ATOM 2421 C C . GLU B 1 46 ? 2.035 -27.75 12.719 1 96.12 46 GLU B C 1
ATOM 2423 O O . GLU B 1 46 ? 0.917 -27.578 13.211 1 96.12 46 GLU B O 1
ATOM 2428 N N . LYS B 1 47 ? 2.756 -26.844 12.148 1 94.62 47 LYS B N 1
ATOM 2429 C CA . LYS B 1 47 ? 2.201 -25.5 12.008 1 94.62 47 LYS B CA 1
ATOM 2430 C C . LYS B 1 47 ? 0.91 -25.531 11.195 1 94.62 47 LYS B C 1
ATOM 2432 O O . LYS B 1 47 ? -0.077 -24.891 11.578 1 94.62 47 LYS B O 1
ATOM 2437 N N . ILE B 1 48 ? 0.881 -26.219 10.148 1 95.75 48 ILE B N 1
ATOM 2438 C CA . ILE B 1 48 ? -0.265 -26.266 9.242 1 95.75 48 ILE B CA 1
ATOM 2439 C C . ILE B 1 48 ? -1.405 -27.047 9.891 1 95.75 48 ILE B C 1
ATOM 2441 O O . ILE B 1 48 ? -2.578 -26.719 9.695 1 95.75 48 ILE B O 1
ATOM 2445 N N . ALA B 1 49 ? -1.041 -28.062 10.664 1 95.75 49 ALA B N 1
ATOM 2446 C CA . ALA B 1 49 ? -2.041 -28.891 11.344 1 95.75 49 ALA B CA 1
ATOM 2447 C C . ALA B 1 49 ? -2.877 -28.031 12.305 1 95.75 49 ALA B C 1
ATOM 2449 O O . ALA B 1 49 ? -4.039 -28.359 12.562 1 95.75 49 ALA B O 1
ATOM 2450 N N . LYS B 1 50 ? -2.301 -26.969 12.773 1 95 50 LYS B N 1
ATOM 2451 C CA . LYS B 1 50 ? -2.992 -26.094 13.711 1 95 50 LYS B CA 1
ATOM 2452 C C . LYS B 1 50 ? -4.184 -25.406 13.055 1 95 50 LYS B C 1
ATOM 2454 O O . LYS B 1 50 ? -5.078 -24.906 13.742 1 95 50 LYS B O 1
ATOM 2459 N N . LEU B 1 51 ? -4.211 -25.406 11.758 1 94 51 LEU B N 1
ATOM 2460 C CA . LEU B 1 51 ? -5.332 -24.812 11.031 1 94 51 LEU B CA 1
ATOM 2461 C C . LEU B 1 51 ? -6.512 -25.781 10.984 1 94 51 LEU B C 1
ATOM 2463 O O . LEU B 1 51 ? -7.57 -25.438 10.445 1 94 51 LEU B O 1
ATOM 2467 N N . GLY B 1 52 ? -6.309 -27 11.492 1 95.5 52 GLY B N 1
ATOM 2468 C CA . GLY B 1 52 ? -7.383 -27.984 11.586 1 95.5 52 GLY B CA 1
ATOM 2469 C C . GLY B 1 52 ? -7.445 -28.922 10.398 1 95.5 52 GLY B C 1
ATOM 2470 O O . GLY B 1 52 ? -8.367 -29.719 10.289 1 95.5 52 GLY B O 1
ATOM 2471 N N . VAL B 1 53 ? -6.523 -28.812 9.5 1 97.81 53 VAL B N 1
ATOM 2472 C CA . VAL B 1 53 ? -6.539 -29.625 8.289 1 97.81 53 VAL B CA 1
ATOM 2473 C C . VAL B 1 53 ? -5.84 -30.969 8.555 1 97.81 53 VAL B C 1
ATOM 2475 O O . VAL B 1 53 ? -5.164 -31.125 9.578 1 97.81 53 VAL B O 1
ATOM 2478 N N . GLN B 1 54 ? -6.051 -31.938 7.68 1 97.75 54 GLN B N 1
ATOM 2479 C CA . GLN B 1 54 ? -5.344 -33.219 7.746 1 97.75 54 GLN B CA 1
ATOM 2480 C C . GLN B 1 54 ? -3.936 -33.094 7.168 1 97.75 54 GLN B C 1
ATOM 2482 O O . GLN B 1 54 ? -3.719 -32.344 6.195 1 97.75 54 GLN B O 1
ATOM 2487 N N . THR B 1 55 ? -3.01 -33.781 7.855 1 98.31 55 THR B N 1
ATOM 2488 C CA . THR B 1 55 ? -1.644 -33.75 7.348 1 98.31 55 THR B CA 1
ATOM 2489 C C . THR B 1 55 ? -1.081 -35.156 7.18 1 98.31 55 THR B C 1
ATOM 2491 O O . THR B 1 55 ? -1.558 -36.094 7.812 1 98.31 55 THR B O 1
ATOM 2494 N N . THR B 1 56 ? -0.201 -35.344 6.281 1 98.25 56 THR B N 1
ATOM 2495 C CA . THR B 1 56 ? 0.521 -36.562 6.016 1 98.25 56 THR B CA 1
ATOM 2496 C C . THR B 1 56 ? 1.901 -36.281 5.434 1 98.25 56 THR B C 1
ATOM 2498 O O . THR B 1 56 ? 2.232 -35.125 5.156 1 98.25 56 THR B O 1
ATOM 2501 N N . THR B 1 57 ? 2.771 -37.25 5.371 1 97.81 57 THR B N 1
ATOM 2502 C CA . THR B 1 57 ? 4.062 -37.125 4.707 1 97.81 57 THR B CA 1
ATOM 2503 C C . THR B 1 57 ? 4.027 -37.75 3.322 1 97.81 57 THR B C 1
ATOM 2505 O O . THR B 1 57 ? 5.004 -37.688 2.572 1 97.81 57 THR B O 1
ATOM 2508 N N . SER B 1 58 ? 2.891 -38.312 2.982 1 97.56 58 SER B N 1
ATOM 2509 C CA . SER B 1 58 ? 2.76 -39.031 1.722 1 97.56 58 SER B CA 1
ATOM 2510 C C . SER B 1 58 ? 1.972 -38.219 0.699 1 97.56 58 SER B C 1
ATOM 2512 O O . SER B 1 58 ? 0.787 -37.938 0.898 1 97.56 58 SER B O 1
ATOM 2514 N N . ASN B 1 59 ? 2.637 -37.906 -0.397 1 97.94 59 ASN B N 1
ATOM 2515 C CA . ASN B 1 59 ? 1.957 -37.219 -1.479 1 97.94 59 ASN B CA 1
ATOM 2516 C C . ASN B 1 59 ? 0.791 -38.031 -2.033 1 97.94 59 ASN B C 1
ATOM 2518 O O . ASN B 1 59 ? -0.279 -37.469 -2.305 1 97.94 59 ASN B O 1
ATOM 2522 N N . GLY B 1 60 ? 1.048 -39.344 -2.215 1 96.12 60 GLY B N 1
ATOM 2523 C CA . GLY B 1 60 ? 0.023 -40.219 -2.74 1 96.12 60 GLY B CA 1
ATOM 2524 C C . GLY B 1 60 ? -1.208 -40.312 -1.856 1 96.12 60 GLY B C 1
ATOM 2525 O O . GLY B 1 60 ? -2.336 -40.312 -2.354 1 96.12 60 GLY B O 1
ATOM 2526 N N . GLU B 1 61 ? -0.967 -40.375 -0.576 1 96.44 61 GLU B N 1
ATOM 2527 C CA . GLU B 1 61 ? -2.07 -40.438 0.379 1 96.44 61 GLU B CA 1
ATOM 2528 C C . GLU B 1 61 ? -2.896 -39.156 0.334 1 96.44 61 GLU B C 1
ATOM 2530 O O . GLU B 1 61 ? -4.129 -39.188 0.307 1 96.44 61 GLU B O 1
ATOM 2535 N N . ALA B 1 62 ? -2.23 -38 0.323 1 97.75 62 ALA B N 1
ATOM 2536 C CA . ALA B 1 62 ? -2.92 -36.719 0.312 1 97.75 62 ALA B CA 1
ATOM 2537 C C . ALA B 1 62 ? -3.777 -36.562 -0.941 1 97.75 62 ALA B C 1
ATOM 2539 O O . ALA B 1 62 ? -4.891 -36.031 -0.878 1 97.75 62 ALA B O 1
ATOM 2540 N N . ALA B 1 63 ? -3.297 -37.062 -2.031 1 97.12 63 ALA B N 1
ATOM 2541 C CA . ALA B 1 63 ? -3.91 -36.781 -3.326 1 97.12 63 ALA B CA 1
ATOM 2542 C C . ALA B 1 63 ? -4.836 -37.906 -3.756 1 97.12 63 ALA B C 1
ATOM 2544 O O . ALA B 1 63 ? -5.453 -37.844 -4.82 1 97.12 63 ALA B O 1
ATOM 2545 N N . ALA B 1 64 ? -4.934 -38.969 -3 1 94.38 64 ALA B N 1
ATOM 2546 C CA . ALA B 1 64 ? -5.594 -40.219 -3.395 1 94.38 64 ALA B CA 1
ATOM 2547 C C . ALA B 1 64 ? -7.023 -39.938 -3.855 1 94.38 64 ALA B C 1
ATOM 2549 O O . ALA B 1 64 ? -7.465 -40.5 -4.867 1 94.38 64 ALA B O 1
ATOM 2550 N N . ASN B 1 65 ? -7.75 -39.125 -3.178 1 93.19 65 ASN B N 1
ATOM 2551 C CA . ASN B 1 65 ? -9.156 -38.875 -3.496 1 93.19 65 ASN B CA 1
ATOM 2552 C C . ASN B 1 65 ? -9.461 -37.406 -3.691 1 93.19 65 ASN B C 1
ATOM 2554 O O . ASN B 1 65 ? -10.609 -36.969 -3.543 1 93.19 65 ASN B O 1
ATOM 2558 N N . ALA B 1 66 ? -8.438 -36.688 -3.971 1 97.12 66 ALA B N 1
ATOM 2559 C CA . ALA B 1 66 ? -8.609 -35.25 -4.086 1 97.12 66 ALA B CA 1
ATOM 2560 C C . ALA B 1 66 ? -9.258 -34.875 -5.414 1 97.12 66 ALA B C 1
ATOM 2562 O O . ALA B 1 66 ? -8.969 -35.469 -6.449 1 97.12 66 ALA B O 1
ATOM 2563 N N . ASP B 1 67 ? -10.133 -33.844 -5.355 1 97.12 67 ASP B N 1
ATOM 2564 C CA . ASP B 1 67 ? -10.703 -33.25 -6.57 1 97.12 67 ASP B CA 1
ATOM 2565 C C . ASP B 1 67 ? -9.75 -32.25 -7.18 1 97.12 67 ASP B C 1
ATOM 2567 O O . ASP B 1 67 ? -9.688 -32.094 -8.398 1 97.12 67 ASP B O 1
ATOM 2571 N N . ILE B 1 68 ? -9.117 -31.516 -6.324 1 98 68 ILE B N 1
ATOM 2572 C CA . ILE B 1 68 ? -8.133 -30.5 -6.695 1 98 68 ILE B CA 1
ATOM 2573 C C . ILE B 1 68 ? -6.82 -30.781 -5.961 1 98 68 ILE B C 1
ATOM 2575 O O . ILE B 1 68 ? -6.816 -31.031 -4.754 1 98 68 ILE B O 1
ATOM 2579 N N . VAL B 1 69 ? -5.762 -30.781 -6.68 1 98.44 69 VAL B N 1
ATOM 2580 C CA . VAL B 1 69 ? -4.434 -30.938 -6.09 1 98.44 69 VAL B CA 1
ATOM 2581 C C . VAL B 1 69 ? -3.607 -29.672 -6.352 1 98.44 69 VAL B C 1
ATOM 2583 O O . VAL B 1 69 ? -3.428 -29.266 -7.504 1 98.44 69 VAL B O 1
ATOM 2586 N N . ILE B 1 70 ? -3.156 -29.047 -5.305 1 98.56 70 ILE B N 1
ATOM 2587 C CA . ILE B 1 70 ? -2.314 -27.859 -5.414 1 98.56 70 ILE B CA 1
ATOM 2588 C C . ILE B 1 70 ? -0.852 -28.234 -5.199 1 98.56 70 ILE B C 1
ATOM 2590 O O . ILE B 1 70 ? -0.48 -28.703 -4.117 1 98.56 70 ILE B O 1
ATOM 2594 N N . ILE B 1 71 ? -0.109 -28.094 -6.195 1 98.19 71 ILE B N 1
ATOM 2595 C CA . ILE B 1 71 ? 1.332 -28.297 -6.098 1 98.19 71 ILE B CA 1
ATOM 2596 C C . ILE B 1 71 ? 1.998 -27.031 -5.547 1 98.19 71 ILE B C 1
ATOM 2598 O O . ILE B 1 71 ? 2.197 -26.062 -6.273 1 98.19 71 ILE B O 1
ATOM 2602 N N . ALA B 1 72 ? 2.43 -27.078 -4.297 1 96.94 72 ALA B N 1
ATOM 2603 C CA . ALA B 1 72 ? 2.969 -25.922 -3.592 1 96.94 72 ALA B CA 1
ATOM 2604 C C . ALA B 1 72 ? 4.383 -26.203 -3.084 1 96.94 72 ALA B C 1
ATOM 2606 O O . ALA B 1 72 ? 4.746 -25.781 -1.985 1 96.94 72 ALA B O 1
ATOM 2607 N N . VAL B 1 73 ? 5.152 -26.953 -3.824 1 95.06 73 VAL B N 1
ATOM 2608 C CA . VAL B 1 73 ? 6.547 -27.234 -3.498 1 95.06 73 VAL B CA 1
ATOM 2609 C C . VAL B 1 73 ? 7.461 -26.344 -4.328 1 95.06 73 VAL B C 1
ATOM 2611 O O . VAL B 1 73 ? 7.008 -25.672 -5.262 1 95.06 73 VAL B O 1
ATOM 2614 N N . LYS B 1 74 ? 8.695 -26.344 -3.967 1 89.31 74 LYS B N 1
ATOM 2615 C CA . LYS B 1 74 ? 9.68 -25.609 -4.738 1 89.31 74 LYS B CA 1
ATOM 2616 C C . LYS B 1 74 ? 9.805 -26.156 -6.156 1 89.31 74 LYS B C 1
ATOM 2618 O O . LYS B 1 74 ? 9.641 -27.359 -6.379 1 89.31 74 LYS B O 1
ATOM 2623 N N . PRO B 1 75 ? 10.172 -25.266 -7.043 1 91.19 75 PRO B N 1
ATOM 2624 C CA . PRO B 1 75 ? 10.25 -25.688 -8.438 1 91.19 75 PRO B CA 1
ATOM 2625 C C . PRO B 1 75 ? 11.18 -26.875 -8.648 1 91.19 75 PRO B C 1
ATOM 2627 O O . PRO B 1 75 ? 10.859 -27.797 -9.414 1 91.19 75 PRO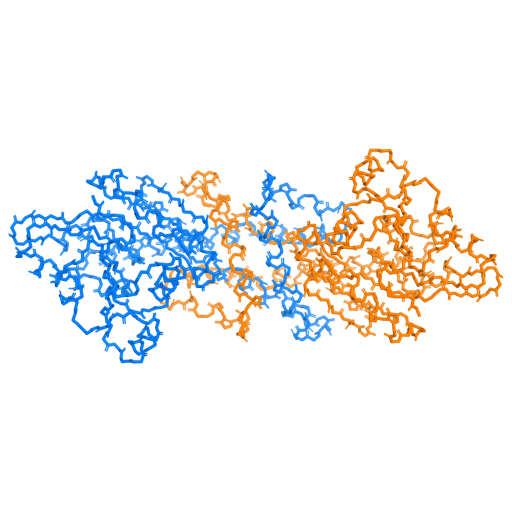 B O 1
ATOM 2630 N N . GLN B 1 76 ? 12.211 -26.984 -7.895 1 89.19 76 GLN B N 1
ATOM 2631 C CA . GLN B 1 76 ? 13.211 -28.016 -8.078 1 89.19 76 GLN B CA 1
ATOM 2632 C C . GLN B 1 76 ? 12.664 -29.391 -7.688 1 89.19 76 GLN B C 1
ATOM 2634 O O . GLN B 1 76 ? 13.18 -30.422 -8.133 1 89.19 76 GLN B O 1
ATOM 2639 N N . THR B 1 77 ? 11.633 -29.422 -6.922 1 93.38 77 THR B N 1
ATOM 2640 C CA . THR B 1 77 ? 11.078 -30.672 -6.418 1 93.38 77 THR B CA 1
ATOM 2641 C C . THR B 1 77 ? 9.836 -31.062 -7.207 1 93.38 77 THR B C 1
ATOM 2643 O O . THR B 1 77 ? 9.328 -32.188 -7.051 1 93.38 77 THR B O 1
ATOM 2646 N N . THR B 1 78 ? 9.375 -30.266 -8.078 1 95.56 78 THR B N 1
ATOM 2647 C CA . THR B 1 78 ? 8.07 -30.391 -8.719 1 95.56 78 THR B CA 1
ATOM 2648 C C . THR B 1 78 ? 8.031 -31.625 -9.617 1 95.56 78 THR B C 1
ATOM 2650 O O . THR B 1 78 ? 7.051 -32.375 -9.617 1 95.56 78 THR B O 1
ATOM 2653 N N . LYS B 1 79 ? 9.102 -31.875 -10.367 1 96 79 LYS B N 1
ATOM 2654 C CA . LYS B 1 79 ? 9.133 -33 -11.273 1 96 79 LYS B CA 1
ATOM 2655 C C . LYS B 1 79 ? 8.906 -34.312 -10.516 1 96 79 LYS B C 1
ATOM 2657 O O . LYS B 1 79 ? 8.039 -35.125 -10.883 1 96 79 LYS B O 1
ATOM 2662 N N . ASN B 1 80 ? 9.68 -34.469 -9.453 1 96.25 80 ASN B N 1
ATOM 2663 C CA . ASN B 1 80 ? 9.578 -35.688 -8.664 1 96.25 80 ASN B CA 1
ATOM 2664 C C . ASN B 1 80 ? 8.18 -35.875 -8.086 1 96.25 80 ASN B C 1
ATOM 2666 O O . ASN B 1 80 ? 7.625 -36.969 -8.102 1 96.25 80 ASN B O 1
ATOM 2670 N N . VAL B 1 81 ? 7.613 -34.844 -7.582 1 97.25 81 VAL B N 1
ATOM 2671 C CA . VAL B 1 81 ? 6.285 -34.844 -6.984 1 97.25 81 VAL B CA 1
ATOM 2672 C C . VAL B 1 81 ? 5.25 -35.219 -8.039 1 97.25 81 VAL B C 1
ATOM 2674 O O . VAL B 1 81 ? 4.387 -36.094 -7.789 1 97.25 81 VAL B O 1
ATOM 2677 N N . CYS B 1 82 ? 5.336 -34.625 -9.195 1 97.19 82 CYS B N 1
ATOM 2678 C CA . CYS B 1 82 ? 4.383 -34.875 -10.266 1 97.19 82 CYS B CA 1
ATOM 2679 C C . CYS B 1 82 ? 4.449 -36.344 -10.695 1 97.19 82 CYS B C 1
ATOM 2681 O O . CYS B 1 82 ? 3.414 -37 -10.891 1 97.19 82 CYS B O 1
ATOM 2683 N N . GLN B 1 83 ? 5.633 -36.875 -10.812 1 96.12 83 GLN B N 1
ATOM 2684 C CA . GLN B 1 83 ? 5.797 -38.281 -11.234 1 96.12 83 GLN B CA 1
ATOM 2685 C C . GLN B 1 83 ? 5.234 -39.219 -10.188 1 96.12 83 GLN B C 1
ATOM 2687 O O . GLN B 1 83 ? 4.621 -40.25 -10.531 1 96.12 83 GLN B O 1
ATOM 2692 N N . GLU B 1 84 ? 5.465 -38.875 -8.977 1 96.19 84 GLU B N 1
ATOM 2693 C CA . GLU B 1 84 ? 4.895 -39.656 -7.887 1 96.19 84 GLU B CA 1
ATOM 2694 C C . GLU B 1 84 ? 3.367 -39.656 -7.953 1 96.19 84 GLU B C 1
ATOM 2696 O O . GLU B 1 84 ? 2.738 -40.688 -7.797 1 96.19 84 GLU B O 1
ATOM 2701 N N . LEU B 1 85 ? 2.795 -38.562 -8.156 1 97.25 85 LEU B N 1
ATOM 2702 C CA . LEU B 1 85 ? 1.344 -38.406 -8.219 1 97.25 85 LEU B CA 1
ATOM 2703 C C . LEU B 1 85 ? 0.784 -39.156 -9.43 1 97.25 85 LEU B C 1
ATOM 2705 O O . LEU B 1 85 ? -0.25 -39.844 -9.328 1 97.25 85 LEU B O 1
ATOM 2709 N N . ALA B 1 86 ? 1.452 -39.031 -10.562 1 95.81 86 ALA B N 1
ATOM 2710 C CA . ALA B 1 86 ? 1.028 -39.719 -11.766 1 95.81 86 ALA B CA 1
ATOM 2711 C C . ALA B 1 86 ? 0.928 -41.219 -11.523 1 95.81 86 ALA B C 1
ATOM 2713 O O . ALA B 1 86 ? -0.027 -41.875 -11.961 1 95.81 86 ALA B O 1
ATOM 2714 N N . THR B 1 87 ? 1.915 -41.719 -10.844 1 94.19 87 THR B N 1
ATOM 2715 C CA . THR B 1 87 ? 1.937 -43.156 -10.516 1 94.19 87 THR B CA 1
ATOM 2716 C C . THR B 1 87 ? 0.773 -43.5 -9.602 1 94.19 87 THR B C 1
ATOM 2718 O O . THR B 1 87 ? 0.091 -44.531 -9.82 1 94.19 87 THR B O 1
ATOM 2721 N N . ALA B 1 88 ? 0.534 -42.688 -8.664 1 92.81 88 ALA B N 1
ATOM 2722 C CA . ALA B 1 88 ? -0.522 -42.938 -7.684 1 92.81 88 ALA B CA 1
ATOM 2723 C C . ALA B 1 88 ? -1.9 -42.844 -8.336 1 92.81 88 ALA B C 1
ATOM 2725 O O . ALA B 1 88 ? -2.828 -43.562 -7.914 1 92.81 88 ALA B O 1
ATOM 2726 N N . TRP B 1 89 ? -2.047 -42.031 -9.367 1 94.56 89 TRP B N 1
ATOM 2727 C CA . TRP B 1 89 ? -3.346 -41.75 -9.969 1 94.56 89 TRP B CA 1
ATOM 2728 C C . TRP B 1 89 ? -3.684 -42.781 -11.031 1 94.56 89 TRP B C 1
ATOM 2730 O O . TRP B 1 89 ? -4.809 -42.812 -11.539 1 94.56 89 TRP B O 1
ATOM 2740 N N . SER B 1 90 ? -2.742 -43.656 -11.344 1 89.44 90 SER B N 1
ATOM 2741 C CA . SER B 1 90 ? -2.951 -44.625 -12.414 1 89.44 90 SER B CA 1
ATOM 2742 C C . SER B 1 90 ? -4.129 -45.562 -12.094 1 89.44 90 SER B C 1
ATOM 2744 O O . SER B 1 90 ? -4.758 -46.094 -13.008 1 89.44 90 SER B O 1
ATOM 2746 N N . GLN B 1 91 ? -4.469 -45.625 -10.891 1 85.19 91 GLN B N 1
ATOM 2747 C CA . GLN B 1 91 ? -5.531 -46.531 -10.492 1 85.19 91 GLN B CA 1
ATOM 2748 C C . GLN B 1 91 ? -6.855 -45.812 -10.32 1 85.19 91 GLN B C 1
ATOM 2750 O O . GLN B 1 91 ? -7.891 -46.438 -10.07 1 85.19 91 GLN B O 1
ATOM 2755 N N . ARG B 1 92 ? -6.785 -44.5 -10.547 1 90.69 92 ARG B N 1
ATOM 2756 C CA . ARG B 1 92 ? -7.988 -43.688 -10.375 1 90.69 92 ARG B CA 1
ATOM 2757 C C . ARG B 1 92 ? -8.836 -43.688 -11.641 1 90.69 92 ARG B C 1
ATOM 2759 O O . ARG B 1 92 ? -8.305 -43.719 -12.758 1 90.69 92 ARG B O 1
ATOM 2766 N N . THR B 1 93 ? -10.102 -43.656 -11.383 1 89.44 93 THR B N 1
ATOM 2767 C CA . THR B 1 93 ? -11.016 -43.562 -12.516 1 89.44 93 THR B CA 1
ATOM 2768 C C . THR B 1 93 ? -11.023 -42.156 -13.094 1 89.44 93 THR B C 1
ATOM 2770 O O . THR B 1 93 ? -11.07 -42 -14.312 1 89.44 93 THR B O 1
ATOM 2773 N N . SER B 1 94 ? -11.086 -41.219 -12.227 1 92.75 94 SER B N 1
ATOM 2774 C CA . SER B 1 94 ? -11.062 -39.812 -12.648 1 92.75 94 SER B CA 1
ATOM 2775 C C . SER B 1 94 ? -9.852 -39.094 -12.07 1 92.75 94 SER B C 1
ATOM 2777 O O . SER B 1 94 ? -9.422 -39.375 -10.953 1 92.75 94 SER B O 1
ATOM 2779 N N . LEU B 1 95 ? -9.312 -38.219 -12.875 1 95.81 95 LEU B N 1
ATOM 2780 C CA . LEU B 1 95 ? -8.141 -37.438 -12.43 1 95.81 95 LEU B CA 1
ATOM 2781 C C . LEU B 1 95 ? -8.562 -36.125 -11.82 1 95.81 95 LEU B C 1
ATOM 2783 O O . LEU B 1 95 ? -9.602 -35.562 -12.18 1 95.81 95 LEU B O 1
ATOM 2787 N N . PRO B 1 96 ? -7.785 -35.594 -10.883 1 96.88 96 PRO B N 1
ATOM 2788 C CA . PRO B 1 96 ? -8.062 -34.281 -10.32 1 96.88 96 PRO B CA 1
ATOM 2789 C C . PRO B 1 96 ? -7.629 -33.125 -11.234 1 96.88 96 PRO B C 1
ATOM 2791 O O . PRO B 1 96 ? -6.902 -33.375 -12.211 1 96.88 96 PRO B O 1
ATOM 2794 N N . VAL B 1 97 ? -8.164 -31.953 -10.945 1 97.69 97 VAL B N 1
ATOM 2795 C CA . VAL B 1 97 ? -7.559 -30.75 -11.5 1 97.69 97 VAL B CA 1
ATOM 2796 C C . VAL B 1 97 ? -6.309 -30.391 -10.703 1 97.69 97 VAL B C 1
ATOM 2798 O O . VAL B 1 97 ? -6.336 -30.359 -9.477 1 97.69 97 VAL B O 1
ATOM 2801 N N . VAL B 1 98 ? -5.191 -30.156 -11.422 1 98.5 98 VAL B N 1
ATOM 2802 C CA . VAL B 1 98 ? -3.934 -29.828 -10.758 1 98.5 98 VAL B CA 1
ATOM 2803 C C . VAL B 1 98 ? -3.654 -28.344 -10.883 1 98.5 98 VAL B C 1
ATOM 2805 O O . VAL B 1 98 ? -3.725 -27.781 -11.977 1 98.5 98 VAL B O 1
ATOM 2808 N N . VAL B 1 99 ? -3.42 -27.688 -9.75 1 98.5 99 VAL B N 1
ATOM 2809 C CA . VAL B 1 99 ? -3.029 -26.281 -9.688 1 98.5 99 VAL B CA 1
ATOM 2810 C C . VAL B 1 99 ? -1.572 -26.172 -9.242 1 98.5 99 VAL B C 1
ATOM 2812 O O . VAL B 1 99 ? -1.204 -26.656 -8.172 1 98.5 99 VAL B O 1
ATOM 2815 N N . SER B 1 100 ? -0.794 -25.625 -10.047 1 97.94 100 SER B N 1
ATOM 2816 C CA . SER B 1 100 ? 0.609 -25.453 -9.68 1 97.94 100 SER B CA 1
ATOM 2817 C C . SER B 1 100 ? 0.934 -24 -9.367 1 97.94 100 SER B C 1
ATOM 2819 O O . SER B 1 100 ? 0.644 -23.109 -10.172 1 97.94 100 SER B O 1
ATOM 2821 N N . ILE B 1 101 ? 1.558 -23.75 -8.211 1 95.69 101 ILE B N 1
ATOM 2822 C CA . ILE B 1 101 ? 2.008 -22.406 -7.891 1 95.69 101 ILE B CA 1
ATOM 2823 C C . ILE B 1 101 ? 3.533 -22.344 -7.914 1 95.69 101 ILE B C 1
ATOM 2825 O O . ILE B 1 101 ? 4.137 -21.469 -7.301 1 95.69 101 ILE B O 1
ATOM 2829 N N . ALA B 1 102 ? 4.164 -23.375 -8.562 1 91.25 102 ALA B N 1
ATOM 2830 C CA . ALA B 1 102 ? 5.617 -23.406 -8.695 1 91.25 102 ALA B CA 1
ATOM 2831 C C . ALA B 1 102 ? 6.098 -22.469 -9.797 1 91.25 102 ALA B C 1
ATOM 2833 O O . ALA B 1 102 ? 5.707 -22.609 -10.961 1 91.25 102 ALA B O 1
ATOM 2834 N N . ALA B 1 103 ? 7.023 -21.594 -9.406 1 86.81 103 ALA B N 1
ATOM 2835 C CA . ALA B 1 103 ? 7.535 -20.594 -10.336 1 86.81 103 ALA B CA 1
ATOM 2836 C C . ALA B 1 103 ? 8.352 -21.234 -11.453 1 86.81 103 ALA B C 1
ATOM 2838 O O . ALA B 1 103 ? 9.172 -22.125 -11.188 1 86.81 103 ALA B O 1
ATOM 2839 N N . GLY B 1 104 ? 8.039 -20.906 -12.664 1 88.25 104 GLY B N 1
ATOM 2840 C CA . GLY B 1 104 ? 8.891 -21.25 -13.797 1 88.25 104 GLY B CA 1
ATOM 2841 C C . GLY B 1 104 ? 8.555 -22.594 -14.422 1 88.25 104 GLY B C 1
ATOM 2842 O O . GLY B 1 104 ? 8.992 -22.891 -15.539 1 88.25 104 GLY B O 1
ATOM 2843 N N . ILE B 1 105 ? 7.805 -23.484 -13.789 1 92.75 105 ILE B N 1
ATOM 2844 C CA . ILE B 1 105 ? 7.496 -24.797 -14.336 1 92.75 105 ILE B CA 1
ATOM 2845 C C . ILE B 1 105 ? 6.359 -24.672 -15.352 1 92.75 105 ILE B C 1
ATOM 2847 O O . ILE B 1 105 ? 5.254 -24.25 -15.008 1 92.75 105 ILE B O 1
ATOM 2851 N N . THR B 1 106 ? 6.602 -25.078 -16.5 1 94 106 THR B N 1
ATOM 2852 C CA . THR B 1 106 ? 5.688 -24.812 -17.609 1 94 106 THR B CA 1
ATOM 2853 C C . THR B 1 106 ? 4.551 -25.844 -17.625 1 94 106 THR B C 1
ATOM 2855 O O . THR B 1 106 ? 4.672 -26.906 -17.031 1 94 106 THR B O 1
ATOM 2858 N N . LEU B 1 107 ? 3.518 -25.5 -18.344 1 95.12 107 LEU B N 1
ATOM 2859 C CA . LEU B 1 107 ? 2.396 -26.406 -18.531 1 95.12 107 LEU B CA 1
ATOM 2860 C C . LEU B 1 107 ? 2.854 -27.688 -19.219 1 95.12 107 LEU B C 1
ATOM 2862 O O . LEU B 1 107 ? 2.436 -28.781 -18.844 1 95.12 107 LEU B O 1
ATOM 2866 N N . ASN B 1 108 ? 3.656 -27.516 -20.219 1 94.31 108 ASN B N 1
ATOM 2867 C CA . ASN B 1 108 ? 4.125 -28.672 -20.969 1 94.31 108 ASN B CA 1
ATOM 2868 C C . ASN B 1 108 ? 4.91 -29.641 -20.094 1 94.31 108 ASN B C 1
ATOM 2870 O O . ASN B 1 108 ? 4.719 -30.844 -20.156 1 94.31 108 ASN B O 1
ATOM 2874 N N . SER B 1 109 ? 5.789 -29.094 -19.328 1 94.69 109 SER B N 1
ATOM 2875 C CA . SER B 1 109 ? 6.547 -29.938 -18.406 1 94.69 109 SER B CA 1
ATOM 2876 C C . SER B 1 109 ? 5.617 -30.688 -17.453 1 94.69 109 SER B C 1
ATOM 2878 O O . SER B 1 109 ? 5.766 -31.891 -17.266 1 94.69 109 SER B O 1
ATOM 2880 N N . MET B 1 110 ? 4.68 -30.031 -16.875 1 96 110 MET B N 1
ATOM 2881 C CA . MET B 1 110 ? 3.746 -30.641 -15.938 1 96 110 MET B CA 1
ATOM 2882 C C . MET B 1 110 ? 2.922 -31.734 -16.609 1 96 110 MET B C 1
ATOM 2884 O O . MET B 1 110 ? 2.693 -32.781 -16.016 1 96 110 MET B O 1
ATOM 2888 N N . LYS B 1 111 ? 2.473 -31.422 -17.828 1 95.62 111 LYS B N 1
ATOM 2889 C CA . LYS B 1 111 ? 1.695 -32.406 -18.562 1 95.62 111 LYS B CA 1
ATOM 2890 C C . LYS B 1 111 ? 2.49 -33.688 -18.766 1 95.62 111 LYS B C 1
ATOM 2892 O O . LYS B 1 111 ? 1.949 -34.781 -18.609 1 95.62 111 LYS B O 1
ATOM 2897 N N . GLU B 1 112 ? 3.719 -33.5 -19.125 1 95 112 GLU B N 1
ATOM 2898 C CA . GLU B 1 112 ? 4.586 -34.656 -19.328 1 95 112 GLU B CA 1
ATOM 2899 C C . GLU B 1 112 ? 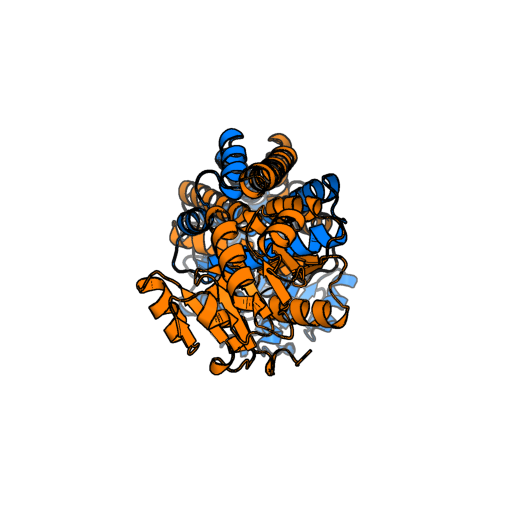4.805 -35.406 -18.031 1 95 112 GLU B C 1
ATOM 2901 O O . GLU B 1 112 ? 4.711 -36.656 -18.016 1 95 112 GLU B O 1
ATOM 2906 N N . TRP B 1 113 ? 5.047 -34.719 -16.969 1 96.56 113 TRP B N 1
ATOM 2907 C CA . TRP B 1 113 ? 5.414 -35.344 -15.703 1 96.56 113 TRP B CA 1
ATOM 2908 C C . TRP B 1 113 ? 4.203 -35.969 -15.047 1 96.56 113 TRP B C 1
ATOM 2910 O O . TRP B 1 113 ? 4.344 -36.938 -14.273 1 96.56 113 TRP B O 1
ATOM 2920 N N . LEU B 1 11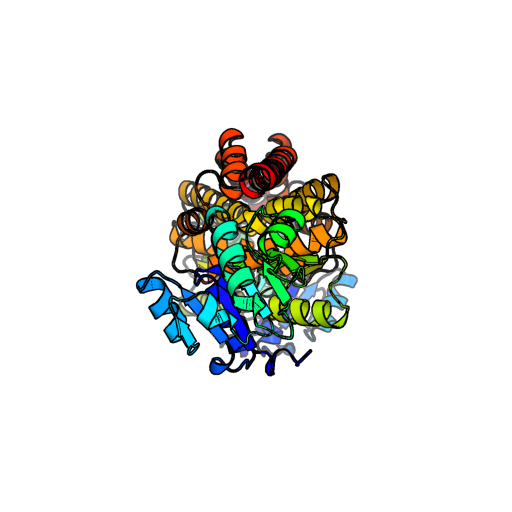4 ? 2.994 -35.469 -15.359 1 96.88 114 LEU B N 1
ATOM 2921 C CA . LEU B 1 114 ? 1.779 -35.938 -14.695 1 96.88 114 LEU B CA 1
ATOM 2922 C C . LEU B 1 114 ? 1.068 -36.969 -15.547 1 96.88 114 LEU B C 1
ATOM 2924 O O . LEU B 1 114 ? -0.038 -37.406 -15.211 1 96.88 114 LEU B O 1
ATOM 2928 N N . ARG B 1 115 ? 1.663 -37.344 -16.625 1 95.56 115 ARG B N 1
ATOM 2929 C CA . ARG B 1 115 ? 1.062 -38.375 -17.469 1 95.56 115 ARG B CA 1
ATOM 2930 C C . ARG B 1 115 ? 1.007 -39.719 -16.734 1 95.56 115 ARG B C 1
ATOM 2932 O O . ARG B 1 115 ? 2.033 -40.219 -16.266 1 95.56 115 ARG B O 1
ATOM 2939 N N . THR B 1 116 ? -0.188 -40.25 -16.688 1 95.12 116 THR B N 1
ATOM 2940 C CA . THR B 1 116 ? -0.368 -41.531 -16.016 1 95.12 116 THR B CA 1
ATOM 2941 C C . THR B 1 116 ? 0.067 -42.688 -16.938 1 95.12 116 THR B C 1
ATOM 2943 O O . THR B 1 116 ? 0.282 -42.5 -18.125 1 95.12 116 THR B O 1
ATOM 2946 N N . ASN B 1 117 ? 0.162 -43.875 -16.297 1 91.44 117 ASN B N 1
ATOM 2947 C CA . ASN B 1 117 ? 0.618 -45.031 -17.031 1 91.44 117 ASN B CA 1
ATOM 2948 C C . ASN B 1 117 ? -0.348 -45.406 -18.156 1 91.44 117 ASN B C 1
ATOM 2950 O O . ASN B 1 117 ? 0.057 -45.969 -19.172 1 91.44 117 ASN B O 1
ATOM 2954 N N . ASP B 1 118 ? -1.588 -45.094 -18 1 91 118 ASP B N 1
ATOM 2955 C CA . ASP B 1 118 ? -2.598 -45.406 -19 1 91 118 ASP B CA 1
ATOM 2956 C C . ASP B 1 118 ? -2.746 -44.281 -20.016 1 91 118 ASP B C 1
ATOM 2958 O O . ASP B 1 118 ? -3.689 -44.25 -20.812 1 91 118 ASP B O 1
ATOM 2962 N N . GLY B 1 119 ? -1.966 -43.188 -19.938 1 91.44 119 GLY B N 1
ATOM 2963 C CA . GLY B 1 119 ? -1.832 -42.156 -20.953 1 91.44 119 GLY B CA 1
ATOM 2964 C C . GLY B 1 119 ? -2.705 -40.938 -20.703 1 91.44 119 GLY B C 1
ATOM 2965 O O . GLY B 1 119 ? -2.777 -40.031 -21.531 1 91.44 119 GLY B O 1
ATOM 2966 N N . ARG B 1 120 ? -3.379 -40.844 -19.562 1 93.62 120 ARG B N 1
ATOM 2967 C CA . ARG B 1 120 ? -4.223 -39.719 -19.219 1 93.62 120 ARG B CA 1
ATOM 2968 C C . ARG B 1 120 ? -3.41 -38.625 -18.547 1 93.62 120 ARG B C 1
ATOM 2970 O O . ARG B 1 120 ? -2.361 -38.875 -17.953 1 93.62 120 ARG B O 1
ATOM 2977 N N . THR B 1 121 ? -3.844 -37.469 -18.719 1 92.81 121 THR B N 1
ATOM 2978 C CA . THR B 1 121 ? -3.209 -36.344 -18.047 1 92.81 121 THR B CA 1
ATOM 2979 C C . THR B 1 121 ? -4.246 -35.469 -17.328 1 92.81 121 THR B C 1
ATOM 2981 O O . THR B 1 121 ? -5.336 -35.25 -17.844 1 92.81 121 THR B O 1
ATOM 2984 N N . ALA B 1 122 ? -3.896 -35.094 -16.188 1 95 122 ALA B N 1
ATOM 2985 C CA . ALA B 1 122 ? -4.773 -34.219 -15.422 1 95 122 ALA B CA 1
ATOM 2986 C C . ALA B 1 122 ? -4.902 -32.844 -16.094 1 95 122 ALA B C 1
ATOM 2988 O O . ALA B 1 122 ? -4.008 -32.406 -16.828 1 95 122 ALA B O 1
ATOM 2989 N N . HIS B 1 123 ? -6.09 -32.188 -15.922 1 97.19 123 HIS B N 1
ATOM 2990 C CA . HIS B 1 123 ? -6.223 -30.766 -16.266 1 97.19 123 HIS B CA 1
ATOM 2991 C C . HIS B 1 123 ? -5.344 -29.906 -15.367 1 97.19 123 HIS B C 1
ATOM 2993 O O . HIS B 1 123 ? -5.234 -30.156 -14.164 1 97.19 123 HIS B O 1
ATOM 2999 N N . ILE B 1 124 ? -4.656 -28.938 -15.984 1 98.31 124 ILE B N 1
ATOM 3000 C CA . ILE B 1 124 ? -3.65 -28.219 -15.219 1 98.31 124 ILE B CA 1
ATOM 3001 C C . ILE B 1 124 ? -3.93 -26.719 -15.305 1 98.31 124 ILE B C 1
ATOM 3003 O O . ILE B 1 124 ? -4.215 -26.188 -16.375 1 98.31 124 ILE B O 1
ATOM 3007 N N . VAL B 1 125 ? -3.9 -26.047 -14.211 1 98.44 125 VAL B N 1
ATOM 3008 C CA . VAL B 1 125 ? -3.895 -24.594 -14.117 1 98.44 125 VAL B CA 1
ATOM 3009 C C . VAL B 1 125 ? -2.609 -24.125 -13.438 1 98.44 125 VAL B C 1
ATOM 3011 O O . VAL B 1 125 ? -2.289 -24.547 -12.328 1 98.44 125 VAL B O 1
ATOM 3014 N N . ARG B 1 126 ? -1.86 -23.266 -14.094 1 97.94 126 ARG B N 1
ATOM 3015 C CA . ARG B 1 126 ? -0.716 -22.625 -13.477 1 97.94 126 ARG B CA 1
ATOM 3016 C C . ARG B 1 126 ? -1.127 -21.312 -12.812 1 97.94 126 ARG B C 1
ATOM 3018 O O . ARG B 1 126 ? -1.913 -20.547 -13.383 1 97.94 126 ARG B O 1
ATOM 3025 N N . VAL B 1 127 ? -0.585 -21.094 -11.641 1 98 127 VAL B N 1
ATOM 3026 C CA . VAL B 1 127 ? -0.91 -19.875 -10.898 1 98 127 VAL B CA 1
ATOM 3027 C C . VAL B 1 127 ? 0.374 -19.219 -10.398 1 98 127 VAL B C 1
ATOM 3029 O O . VAL B 1 127 ? 1.28 -19.891 -9.914 1 98 127 VAL B O 1
ATOM 3032 N N . MET B 1 128 ? 0.457 -17.953 -10.625 1 97.19 128 MET B N 1
ATOM 3033 C CA . MET B 1 128 ? 1.494 -17.156 -9.977 1 97.19 128 MET B CA 1
ATOM 3034 C C . MET B 1 128 ? 0.893 -16.25 -8.922 1 97.19 128 MET B C 1
ATOM 3036 O O . MET B 1 128 ? 0.528 -15.102 -9.219 1 97.19 128 MET B O 1
ATOM 3040 N N . PRO B 1 129 ? 0.87 -16.734 -7.711 1 97.38 129 PRO B N 1
ATOM 3041 C CA . PRO B 1 129 ? 0.415 -15.875 -6.613 1 97.38 129 PRO B CA 1
ATOM 3042 C C . PRO B 1 129 ? 1.529 -15 -6.043 1 97.38 129 PRO B C 1
ATOM 3044 O O . PRO B 1 129 ? 2.625 -14.945 -6.609 1 97.38 129 PRO B O 1
ATOM 3047 N N . ASN B 1 130 ? 1.166 -14.133 -5.043 1 97 130 ASN B N 1
ATOM 3048 C CA . ASN B 1 130 ? 2.197 -13.367 -4.348 1 97 130 ASN B CA 1
ATOM 3049 C C . ASN B 1 130 ? 1.969 -13.367 -2.84 1 97 130 ASN B C 1
ATOM 3051 O O . ASN B 1 130 ? 0.915 -13.789 -2.365 1 97 130 ASN B O 1
ATOM 3055 N N . THR B 1 131 ? 2.918 -13.023 -2.09 1 96 131 THR B N 1
ATOM 3056 C CA . THR B 1 131 ? 2.994 -13.234 -0.648 1 96 131 THR B CA 1
ATOM 3057 C C . THR B 1 131 ? 1.902 -12.453 0.072 1 96 131 THR B C 1
ATOM 3059 O O . THR B 1 131 ? 1.449 -12.852 1.147 1 96 131 THR B O 1
ATOM 3062 N N . PRO B 1 132 ? 1.406 -11.352 -0.443 1 98.31 132 PRO B N 1
ATOM 3063 C CA . PRO B 1 132 ? 0.318 -10.664 0.254 1 98.31 132 PRO B CA 1
ATOM 3064 C C . PRO B 1 132 ? -0.923 -11.531 0.422 1 98.31 132 PRO B C 1
ATOM 3066 O O . PRO B 1 132 ? -1.844 -11.172 1.157 1 98.31 132 PRO B O 1
ATOM 3069 N N . ALA B 1 133 ? -0.954 -12.695 -0.248 1 97.25 133 ALA B N 1
ATOM 3070 C CA . ALA B 1 133 ? -1.987 -13.695 0.019 1 97.25 133 ALA B CA 1
ATOM 3071 C C . ALA B 1 133 ? -2.045 -14.039 1.504 1 97.25 133 ALA B C 1
ATOM 3073 O O . ALA B 1 133 ? -3.109 -14.375 2.029 1 97.25 133 ALA B O 1
ATOM 3074 N N . LEU B 1 134 ? -0.937 -13.875 2.178 1 94.62 134 LEU B N 1
ATOM 3075 C CA . LEU B 1 134 ? -0.834 -14.18 3.602 1 94.62 134 LEU B CA 1
ATOM 3076 C C . LEU B 1 134 ? -1.768 -13.289 4.414 1 94.62 134 LEU B C 1
ATOM 3078 O O . LEU B 1 134 ? -2.146 -13.641 5.535 1 94.62 134 LEU B O 1
ATOM 3082 N N . VAL B 1 135 ? -2.1 -12.117 3.877 1 96.31 135 VAL B N 1
ATOM 3083 C CA . VAL B 1 135 ? -2.984 -11.188 4.57 1 96.31 135 VAL B CA 1
ATOM 3084 C C . VAL B 1 135 ? -4.258 -10.977 3.756 1 96.31 135 VAL B C 1
ATOM 3086 O O . VAL B 1 135 ? -4.891 -9.922 3.836 1 96.31 135 VAL B O 1
ATOM 3089 N N . LYS B 1 136 ? -4.527 -11.93 2.867 1 96.5 136 LYS B N 1
ATOM 3090 C CA . LYS B 1 136 ? -5.746 -12.016 2.07 1 96.5 136 LYS B CA 1
ATOM 3091 C C . LYS B 1 136 ? -5.848 -10.844 1.095 1 96.5 136 LYS B C 1
ATOM 3093 O O . LYS B 1 136 ? -6.945 -10.398 0.764 1 96.5 136 LYS B O 1
ATOM 3098 N N . GLU B 1 137 ? -4.742 -10.258 0.756 1 98.06 137 GLU B N 1
ATOM 3099 C CA . GLU B 1 137 ? -4.676 -9.172 -0.213 1 98.06 137 GLU B CA 1
ATOM 3100 C C . GLU B 1 137 ? -3.762 -9.523 -1.381 1 98.06 137 GLU B C 1
ATOM 3102 O O . GLU B 1 137 ? -2.99 -8.688 -1.85 1 98.06 137 GLU B O 1
ATOM 3107 N N . GLY B 1 138 ? -3.805 -10.719 -1.806 1 98.25 138 GLY B N 1
ATOM 3108 C CA . GLY B 1 138 ? -2.922 -11.219 -2.846 1 98.25 138 GLY B CA 1
ATOM 3109 C C . GLY B 1 138 ? -3.314 -10.758 -4.238 1 98.25 138 GLY B C 1
ATOM 3110 O O . GLY B 1 138 ? -4.426 -10.266 -4.441 1 98.25 138 GLY B O 1
ATOM 3111 N N . ALA B 1 139 ? -2.371 -10.797 -5.152 1 98.69 139 ALA B N 1
ATOM 3112 C CA . ALA B 1 139 ? -2.523 -10.688 -6.602 1 98.69 139 ALA B CA 1
ATOM 3113 C C . ALA B 1 139 ? -2.006 -11.938 -7.305 1 98.69 139 ALA B C 1
ATOM 3115 O O . ALA B 1 139 ? -0.9 -12.406 -7.02 1 98.69 139 ALA B O 1
ATOM 3116 N N . SER B 1 140 ? -2.861 -12.516 -8.211 1 98.38 140 SER B N 1
ATOM 3117 C CA . SER B 1 140 ? -2.484 -13.789 -8.82 1 98.38 140 SER B CA 1
ATOM 3118 C C . SER B 1 140 ? -2.729 -13.781 -10.32 1 98.38 140 SER B C 1
ATOM 3120 O O . SER B 1 140 ? -3.729 -13.234 -10.789 1 98.38 140 SER B O 1
ATOM 3122 N N . GLY B 1 141 ? -1.792 -14.273 -11.062 1 98.38 141 GLY B N 1
ATOM 3123 C CA . GLY B 1 141 ? -1.985 -14.625 -12.461 1 98.38 141 GLY B CA 1
ATOM 3124 C C . GLY B 1 141 ? -2.23 -16.109 -12.68 1 98.38 141 GLY B C 1
ATOM 3125 O O . GLY B 1 141 ? -1.62 -16.953 -12.016 1 98.38 141 GLY B O 1
ATOM 3126 N N . LEU B 1 142 ? -3.168 -16.453 -13.617 1 98.38 142 LEU B N 1
ATOM 3127 C CA . LEU B 1 142 ? -3.537 -17.844 -13.859 1 98.38 142 LEU B CA 1
ATOM 3128 C C . LEU B 1 142 ? -3.469 -18.172 -15.344 1 98.38 142 LEU B C 1
ATOM 3130 O O . LEU B 1 142 ? -3.791 -17.344 -16.188 1 98.38 142 LEU B O 1
ATOM 3134 N N . LEU B 1 143 ? -3.086 -19.344 -15.641 1 98.19 143 LEU B N 1
ATOM 3135 C CA . LEU B 1 143 ? -3.105 -19.891 -16.984 1 98.19 143 LEU B CA 1
ATOM 3136 C C . LEU B 1 143 ? -3.635 -21.328 -16.984 1 98.19 143 LEU B C 1
ATOM 3138 O O . LEU B 1 143 ? -3.113 -22.188 -16.266 1 98.19 143 LEU B O 1
ATOM 3142 N N . ALA B 1 144 ? -4.645 -21.594 -17.781 1 97.94 144 ALA B N 1
ATOM 3143 C CA . ALA B 1 144 ? -5.234 -22.922 -17.875 1 97.94 144 ALA B CA 1
ATOM 3144 C C . ALA B 1 144 ? -4.719 -23.656 -19.094 1 97.94 144 ALA B C 1
ATOM 3146 O O . ALA B 1 144 ? -4.535 -23.062 -20.156 1 97.94 144 ALA B O 1
ATOM 3147 N N . SER B 1 145 ? -4.488 -24.953 -18.891 1 97.12 145 SER B N 1
ATOM 3148 C CA . SER B 1 145 ? -4.309 -25.766 -20.078 1 97.12 145 SER B CA 1
ATOM 3149 C C . SER B 1 145 ? -5.582 -25.828 -20.906 1 97.12 145 SER B C 1
ATOM 3151 O O . SER B 1 145 ? -6.664 -25.5 -20.422 1 97.12 145 SER B O 1
ATOM 3153 N N . ASP B 1 146 ? -5.441 -26.234 -22.125 1 95.5 146 ASP B N 1
ATOM 3154 C CA . ASP B 1 146 ? -6.523 -26.141 -23.109 1 95.5 146 ASP B CA 1
ATOM 3155 C C . ASP B 1 146 ? -7.699 -27.031 -22.703 1 95.5 146 ASP B C 1
ATOM 3157 O O . ASP B 1 146 ? -8.836 -26.781 -23.094 1 95.5 146 ASP B O 1
ATOM 3161 N N . ASP B 1 147 ? -7.449 -28.016 -21.953 1 95.69 147 ASP B N 1
ATOM 3162 C CA . ASP B 1 147 ? -8.461 -29.016 -21.641 1 95.69 147 ASP B CA 1
ATOM 3163 C C . ASP B 1 147 ? -9.219 -28.656 -20.359 1 95.69 147 ASP B C 1
ATOM 3165 O O . ASP B 1 147 ? -10.164 -29.359 -19.984 1 95.69 147 ASP B O 1
ATOM 3169 N N . VAL B 1 148 ? -8.859 -27.609 -19.703 1 97.31 148 VAL B N 1
ATOM 3170 C CA . VAL B 1 148 ? -9.562 -27.172 -18.5 1 97.31 148 VAL B CA 1
ATOM 3171 C C . VAL B 1 148 ? -10.945 -26.641 -18.875 1 97.31 148 VAL B C 1
ATOM 3173 O O . VAL B 1 148 ? -11.07 -25.812 -19.797 1 97.31 148 VAL B O 1
ATOM 3176 N N . THR B 1 149 ? -11.953 -27.141 -18.156 1 96.88 149 THR B N 1
ATOM 3177 C CA . THR B 1 149 ? -13.328 -26.75 -18.484 1 96.88 149 THR B CA 1
ATOM 3178 C C . THR B 1 149 ? -13.68 -25.406 -17.859 1 96.88 149 THR B C 1
ATOM 3180 O O . THR B 1 149 ? -12.961 -24.922 -16.984 1 96.88 149 THR B O 1
ATOM 3183 N N . ALA B 1 150 ? -14.773 -24.812 -18.359 1 96.69 150 ALA B N 1
ATOM 3184 C CA . ALA B 1 150 ? -15.242 -23.547 -17.797 1 96.69 150 ALA B CA 1
ATOM 3185 C C . ALA B 1 150 ? -15.578 -23.688 -16.328 1 96.69 150 ALA B C 1
ATOM 3187 O O . ALA B 1 150 ? -15.312 -22.766 -15.531 1 96.69 150 ALA B O 1
ATOM 3188 N N . GLU B 1 151 ? -16.125 -24.797 -15.984 1 96.12 151 GLU B N 1
ATOM 3189 C CA . GLU B 1 151 ? -16.484 -25.047 -14.594 1 96.12 151 GLU B CA 1
ATOM 3190 C C . GLU B 1 151 ? -15.234 -25.141 -13.719 1 96.12 151 GLU B C 1
ATOM 3192 O O . GLU B 1 151 ? -15.227 -24.641 -12.594 1 96.12 151 GLU B O 1
ATOM 3197 N N . GLU B 1 152 ? -14.242 -25.797 -14.266 1 96.81 152 GLU B N 1
ATOM 3198 C CA . GLU B 1 152 ? -12.984 -25.922 -13.531 1 96.81 152 GLU B CA 1
ATOM 3199 C C . GLU B 1 152 ? -12.32 -24.547 -13.352 1 96.81 152 GLU B C 1
ATOM 3201 O O . GLU B 1 152 ? -11.781 -24.25 -12.289 1 96.81 152 GLU B O 1
ATOM 3206 N N . LYS B 1 153 ? -12.352 -23.766 -14.398 1 97.06 153 LYS B N 1
ATOM 3207 C CA . LYS B 1 153 ? -11.789 -22.422 -14.328 1 97.06 153 LYS B CA 1
ATOM 3208 C C . LYS B 1 153 ? -12.484 -21.594 -13.25 1 97.06 153 LYS B C 1
ATOM 3210 O O . LYS B 1 153 ? -11.828 -20.875 -12.484 1 97.06 153 LYS B O 1
ATOM 3215 N N . GLU B 1 154 ? -13.742 -21.672 -13.219 1 96.19 154 GLU B N 1
ATOM 3216 C CA . GLU B 1 154 ? -14.516 -20.938 -12.211 1 96.19 154 GLU B CA 1
ATOM 3217 C C . GLU B 1 154 ? -14.172 -21.422 -10.805 1 96.19 154 GLU B C 1
ATOM 3219 O O . GLU B 1 154 ? -14.031 -20.609 -9.883 1 96.19 154 GLU B O 1
ATOM 3224 N N . LEU B 1 155 ? -14.062 -22.672 -10.695 1 95.81 155 LEU B N 1
ATOM 3225 C CA . LEU B 1 155 ? -13.742 -23.281 -9.406 1 95.81 155 LEU B CA 1
ATOM 3226 C C . LEU B 1 155 ? -12.383 -22.828 -8.906 1 95.81 155 LEU B C 1
ATOM 3228 O O . LEU B 1 155 ? -12.234 -22.422 -7.75 1 95.81 155 LEU B O 1
ATOM 3232 N N . ILE B 1 156 ? -11.383 -22.859 -9.758 1 97.12 156 ILE B N 1
ATOM 3233 C CA . ILE B 1 156 ? -10.023 -22.5 -9.391 1 97.12 156 ILE B CA 1
ATOM 3234 C C . ILE B 1 156 ? -9.945 -20.984 -9.141 1 97.12 156 ILE B C 1
ATOM 3236 O O . ILE B 1 156 ? -9.242 -20.547 -8.227 1 97.12 156 ILE B O 1
ATOM 3240 N N . GLY B 1 157 ? -10.656 -20.25 -9.992 1 96.06 157 GLY B N 1
ATOM 3241 C CA . GLY B 1 157 ? -10.75 -18.828 -9.742 1 96.06 157 GLY B CA 1
ATOM 3242 C C . GLY B 1 157 ? -11.297 -18.5 -8.367 1 96.06 157 GLY B C 1
ATOM 3243 O O . GLY B 1 157 ? -10.727 -17.656 -7.656 1 96.06 157 GLY B O 1
ATOM 3244 N N . ALA B 1 158 ? -12.344 -19.156 -8 1 94.31 158 ALA B N 1
ATOM 3245 C CA . ALA B 1 158 ? -12.953 -18.953 -6.691 1 94.31 158 ALA B CA 1
ATOM 3246 C C . ALA B 1 158 ? -12 -19.344 -5.57 1 94.31 158 ALA B C 1
ATOM 3248 O O . ALA B 1 158 ? -11.93 -18.672 -4.539 1 94.31 158 ALA B O 1
ATOM 3249 N N . LEU B 1 159 ? -11.32 -20.391 -5.777 1 95.62 159 LEU B N 1
ATOM 3250 C CA . LEU B 1 159 ? -10.328 -20.875 -4.816 1 95.62 159 LEU B CA 1
ATOM 3251 C C . LEU B 1 159 ? -9.289 -19.797 -4.531 1 95.62 159 LEU B C 1
ATOM 3253 O O . LEU B 1 159 ? -9.008 -19.484 -3.371 1 95.62 159 LEU B O 1
ATOM 3257 N N . LEU B 1 160 ? -8.789 -19.125 -5.551 1 96.5 160 LEU B N 1
ATOM 3258 C CA . LEU B 1 160 ? -7.707 -18.156 -5.398 1 96.5 160 LEU B CA 1
ATOM 3259 C C . LEU B 1 160 ? -8.242 -16.812 -4.906 1 96.5 160 LEU B C 1
ATOM 3261 O O . LEU B 1 160 ? -7.52 -16.047 -4.266 1 96.5 160 LEU B O 1
ATOM 3265 N N . GLN B 1 161 ? -9.516 -16.562 -5.184 1 95 161 GLN B N 1
ATOM 3266 C CA . GLN B 1 161 ? -10.133 -15.312 -4.75 1 95 161 GLN B CA 1
ATOM 3267 C C . GLN B 1 161 ? -10.219 -15.242 -3.229 1 95 161 GLN B C 1
ATOM 3269 O O . GLN B 1 161 ? -10.375 -14.164 -2.66 1 95 161 GLN B O 1
ATOM 3274 N N . SER B 1 162 ? -10.07 -16.391 -2.564 1 92.81 162 SER B N 1
ATOM 3275 C CA . SER B 1 162 ? -10.094 -16.422 -1.105 1 92.81 162 SER B CA 1
ATOM 3276 C C . SER B 1 162 ? -8.891 -15.688 -0.515 1 92.81 162 SER B C 1
ATOM 3278 O O . SER B 1 162 ? -8.938 -15.227 0.626 1 92.81 162 SER B O 1
ATOM 3280 N N . VAL B 1 163 ? -7.832 -15.516 -1.288 1 95.62 163 VAL B N 1
ATOM 3281 C CA . VAL B 1 163 ? -6.621 -14.922 -0.723 1 95.62 163 VAL B CA 1
ATOM 3282 C C . VAL B 1 163 ? -6.105 -13.82 -1.646 1 95.62 163 VAL B C 1
ATOM 3284 O O . VAL B 1 163 ? -5.23 -13.039 -1.261 1 95.62 163 VAL B O 1
ATOM 3287 N N . SER B 1 164 ? -6.613 -13.805 -2.857 1 96.69 164 SER B N 1
ATOM 3288 C CA . SER B 1 164 ? -6.188 -12.82 -3.846 1 96.69 164 SER B CA 1
ATOM 3289 C C . SER B 1 164 ? -7.355 -11.945 -4.289 1 96.69 164 SER B C 1
ATOM 3291 O O . SER B 1 164 ? -8.344 -12.445 -4.836 1 96.69 164 SER B O 1
ATOM 3293 N N . LYS B 1 165 ? -7.191 -10.695 -4.188 1 96.81 165 LYS B N 1
ATOM 3294 C CA . LYS B 1 165 ? -8.258 -9.781 -4.578 1 96.81 165 LYS B CA 1
ATOM 3295 C C . LYS B 1 165 ? -8.156 -9.414 -6.055 1 96.81 165 LYS B C 1
ATOM 3297 O O . LYS B 1 165 ? -9.133 -8.953 -6.656 1 96.81 165 LYS B O 1
ATOM 3302 N N . ALA B 1 166 ? -6.984 -9.531 -6.594 1 97 166 ALA B N 1
ATOM 3303 C CA . ALA B 1 166 ? -6.793 -9.438 -8.039 1 97 166 ALA B CA 1
ATOM 3304 C C . ALA B 1 166 ? -6.375 -10.781 -8.625 1 97 166 ALA B C 1
ATOM 3306 O O . ALA B 1 166 ? -5.324 -11.32 -8.273 1 97 166 ALA B O 1
ATOM 3307 N N . THR B 1 167 ? -7.242 -11.383 -9.453 1 97.69 167 THR B N 1
ATOM 3308 C CA . THR B 1 167 ? -6.973 -12.633 -10.148 1 97.69 167 THR B CA 1
ATOM 3309 C C . THR B 1 167 ? -7.105 -12.453 -11.656 1 97.69 167 THR B C 1
ATOM 3311 O O . THR B 1 167 ? -8.18 -12.109 -12.156 1 97.69 167 THR B O 1
ATOM 3314 N N . GLU B 1 168 ? -5.996 -12.672 -12.391 1 98.12 168 GLU B N 1
ATOM 3315 C CA . GLU B 1 168 ? -5.977 -12.367 -13.82 1 98.12 168 GLU B CA 1
ATOM 3316 C C . GLU B 1 168 ? -5.645 -13.609 -14.641 1 98.12 168 GLU B C 1
ATOM 3318 O O . GLU B 1 168 ? -4.539 -14.148 -14.547 1 98.12 168 GLU B O 1
ATOM 3323 N N . TRP B 1 169 ? -6.633 -14.055 -15.492 1 98.19 169 TRP B N 1
ATOM 3324 C CA . TRP B 1 169 ? -6.355 -15.125 -16.438 1 98.19 169 TRP B CA 1
ATOM 3325 C C . TRP B 1 169 ? -5.574 -14.609 -17.641 1 98.19 169 TRP B C 1
ATOM 3327 O O . TRP B 1 169 ? -5.973 -13.633 -18.266 1 98.19 169 TRP B O 1
ATOM 3337 N N . VAL B 1 170 ? -4.438 -15.219 -17.875 1 97.88 170 VAL B N 1
ATOM 3338 C CA . VAL B 1 170 ? -3.645 -14.82 -19.047 1 97.88 170 VAL B CA 1
ATOM 3339 C C . VAL B 1 170 ? -3.803 -15.852 -20.156 1 97.88 170 VAL B C 1
ATOM 3341 O O . VAL B 1 170 ? -4.25 -16.969 -19.906 1 97.88 170 VAL B O 1
ATOM 3344 N N . GLU B 1 171 ? -3.344 -15.43 -21.375 1 95.69 171 GLU B N 1
ATOM 3345 C CA . GLU B 1 171 ? -3.623 -16.25 -22.547 1 95.69 171 GLU B CA 1
ATOM 3346 C C . GLU B 1 171 ? -2.395 -17.047 -22.969 1 95.69 171 GLU B C 1
ATOM 3348 O O . GLU B 1 171 ? -2.51 -18.031 -23.703 1 95.69 171 GLU B O 1
ATOM 3353 N N . LYS B 1 172 ? -1.269 -16.547 -22.578 1 96.06 172 LYS B N 1
ATOM 3354 C CA . LYS B 1 172 ? -0.008 -17.172 -22.969 1 96.06 172 LYS B CA 1
ATOM 3355 C C . LYS B 1 172 ? 0.857 -17.453 -21.734 1 96.06 172 LYS B C 1
ATOM 3357 O O . LYS B 1 172 ? 0.853 -16.688 -20.781 1 96.06 172 LYS B O 1
ATOM 3362 N N . GLU B 1 173 ? 1.57 -18.562 -21.875 1 95.44 173 GLU B N 1
ATOM 3363 C CA . GLU B 1 173 ? 2.357 -19.016 -20.719 1 95.44 173 GLU B CA 1
ATOM 3364 C C . GLU B 1 173 ? 3.449 -18 -20.375 1 95.44 173 GLU B C 1
ATOM 3366 O O . GLU B 1 173 ? 3.781 -17.828 -19.203 1 95.44 173 GLU B O 1
ATOM 3371 N N . GLU B 1 174 ? 4.055 -17.328 -21.391 1 95.94 174 GLU B N 1
ATOM 3372 C CA . GLU B 1 174 ? 5.117 -16.344 -21.156 1 95.94 174 GLU B CA 1
ATOM 3373 C C . GLU B 1 174 ? 4.621 -15.188 -20.312 1 95.94 174 GLU B C 1
ATOM 3375 O O . GLU B 1 174 ? 5.41 -14.531 -19.625 1 95.94 174 GLU B O 1
ATOM 3380 N N . LEU B 1 175 ? 3.34 -14.914 -20.344 1 98.12 175 LEU B N 1
ATOM 3381 C CA . LEU B 1 175 ? 2.781 -13.797 -19.578 1 98.12 175 LEU B CA 1
ATOM 3382 C C . LEU B 1 175 ? 2.789 -14.109 -18.094 1 98.12 175 LEU B C 1
ATOM 3384 O O . LEU B 1 175 ? 2.748 -13.195 -17.266 1 98.12 175 LEU B O 1
ATOM 3388 N N . LEU B 1 176 ? 2.861 -15.383 -17.719 1 97.62 176 LEU B N 1
ATOM 3389 C CA . LEU B 1 176 ? 3 -15.719 -16.312 1 97.62 176 LEU B CA 1
ATOM 3390 C C . LEU B 1 176 ? 4.375 -15.312 -15.789 1 97.62 176 LEU B C 1
ATOM 3392 O O . LEU B 1 176 ? 4.531 -15.008 -14.602 1 97.62 176 LEU B O 1
ATOM 3396 N N . ASP B 1 177 ? 5.359 -15.367 -16.703 1 97.62 177 ASP B N 1
ATOM 3397 C CA . ASP B 1 177 ? 6.668 -14.844 -16.312 1 97.62 177 ASP B CA 1
ATOM 3398 C C . ASP B 1 177 ? 6.605 -13.344 -16.047 1 97.62 177 ASP B C 1
ATOM 3400 O O . ASP B 1 177 ? 7.258 -12.844 -15.125 1 97.62 177 ASP B O 1
ATOM 3404 N N . VAL B 1 178 ? 5.84 -12.641 -16.875 1 98.56 178 VAL B N 1
ATOM 3405 C CA . VAL B 1 178 ? 5.652 -11.203 -16.688 1 98.56 178 VAL B CA 1
ATOM 3406 C C . VAL B 1 178 ? 4.934 -10.945 -15.375 1 98.56 178 VAL B C 1
ATOM 3408 O O . VAL B 1 178 ? 5.316 -10.047 -14.617 1 98.56 178 VAL B O 1
ATOM 3411 N N . VAL B 1 179 ? 3.904 -11.758 -15.023 1 98.69 179 VAL B N 1
ATOM 3412 C CA . VAL B 1 179 ? 3.188 -11.656 -13.758 1 98.69 179 VAL B CA 1
ATOM 3413 C C . VAL B 1 179 ? 4.152 -11.883 -12.594 1 98.69 179 VAL B C 1
ATOM 3415 O O . VAL B 1 179 ? 4.082 -11.195 -11.578 1 98.69 179 VAL B O 1
ATOM 3418 N N . THR B 1 180 ? 5.027 -12.812 -12.789 1 97.5 180 THR B N 1
ATOM 3419 C CA . THR B 1 180 ? 6.031 -13.094 -11.766 1 97.5 180 THR B CA 1
ATOM 3420 C C . THR B 1 180 ? 6.891 -11.859 -11.5 1 97.5 180 THR B C 1
ATOM 3422 O O . THR B 1 180 ? 7.141 -11.508 -10.352 1 97.5 180 THR B O 1
ATOM 3425 N N . GLY B 1 181 ? 7.328 -11.219 -12.531 1 98.31 181 GLY B N 1
ATOM 3426 C CA . GLY B 1 181 ? 8.141 -10.016 -12.398 1 98.31 181 GLY B CA 1
ATOM 3427 C C . GLY B 1 181 ? 7.367 -8.828 -11.852 1 98.31 181 GLY B C 1
ATOM 3428 O O . GLY B 1 181 ? 7.938 -7.969 -11.188 1 98.31 181 GLY B O 1
ATOM 3429 N N . LEU B 1 182 ? 6.102 -8.766 -12.109 1 98.69 182 LEU B N 1
ATOM 3430 C CA . LEU B 1 182 ? 5.258 -7.633 -11.75 1 98.69 182 LEU B CA 1
ATOM 3431 C C . LEU B 1 182 ? 4.734 -7.781 -10.328 1 98.69 182 LEU B C 1
ATOM 3433 O O . LEU B 1 182 ? 5.062 -6.98 -9.453 1 98.69 182 LEU B O 1
ATOM 3437 N N . SER B 1 183 ? 3.965 -8.836 -10.086 1 98.62 183 SER B N 1
ATOM 3438 C CA . SER B 1 183 ? 3.256 -8.969 -8.812 1 98.62 183 SER B CA 1
ATOM 3439 C C . SER B 1 183 ? 3.867 -10.062 -7.953 1 98.62 183 SER B C 1
ATOM 3441 O O . SER B 1 183 ? 3.789 -10.016 -6.723 1 98.62 183 SER B O 1
ATOM 3443 N N . GLY B 1 184 ? 4.453 -11.055 -8.57 1 97.5 184 GLY B N 1
ATOM 3444 C CA . GLY B 1 184 ? 5.117 -12.086 -7.793 1 97.5 184 GLY B CA 1
ATOM 3445 C C . GLY B 1 184 ? 6.266 -11.562 -6.957 1 97.5 184 GLY B C 1
ATOM 3446 O O . GLY B 1 184 ? 6.328 -11.797 -5.75 1 97.5 184 GLY B O 1
ATOM 3447 N N . SER B 1 185 ? 7.145 -10.812 -7.629 1 98 185 SER B N 1
ATOM 3448 C CA . SER B 1 185 ? 8.297 -10.211 -6.969 1 98 185 SER B CA 1
ATOM 3449 C C . SER B 1 185 ? 7.969 -8.82 -6.438 1 98 185 SER B C 1
ATOM 3451 O O . SER B 1 185 ? 8.727 -8.266 -5.637 1 98 185 SER B O 1
ATOM 3453 N N . GLY B 1 186 ? 6.859 -8.281 -6.844 1 98.62 186 GLY B N 1
ATOM 3454 C CA . GLY B 1 186 ? 6.445 -6.902 -6.641 1 98.62 186 GLY B CA 1
ATOM 3455 C C . GLY B 1 186 ? 6.461 -6.48 -5.188 1 98.62 186 GLY B C 1
ATOM 3456 O O . GLY B 1 186 ? 6.941 -5.395 -4.855 1 98.62 186 GLY B O 1
ATOM 3457 N N . PRO B 1 187 ? 5.941 -7.312 -4.254 1 98.75 187 PRO B N 1
ATOM 3458 C CA . PRO B 1 187 ? 5.945 -6.922 -2.842 1 98.75 187 PRO B CA 1
ATOM 3459 C C . PRO B 1 187 ? 7.332 -6.504 -2.352 1 98.75 187 PRO B C 1
ATOM 3461 O O . PRO B 1 187 ? 7.453 -5.543 -1.588 1 98.75 187 PRO B O 1
ATOM 3464 N N . ALA B 1 188 ? 8.344 -7.18 -2.791 1 98.75 188 ALA B N 1
ATOM 3465 C CA . ALA B 1 188 ? 9.711 -6.883 -2.363 1 98.75 188 ALA B CA 1
ATOM 3466 C C . ALA B 1 188 ? 10.125 -5.48 -2.799 1 98.75 188 ALA B C 1
ATOM 3468 O O . ALA B 1 188 ? 10.898 -4.812 -2.109 1 98.75 188 ALA B O 1
ATOM 3469 N N . TYR B 1 189 ? 9.633 -5.02 -4.004 1 98.88 189 TYR B N 1
ATOM 3470 C CA . TYR B 1 189 ? 9.93 -3.672 -4.477 1 98.88 189 TYR B CA 1
ATOM 3471 C C . TYR B 1 189 ? 9.406 -2.621 -3.504 1 98.88 189 TYR B C 1
ATOM 3473 O O . TYR B 1 189 ? 10.102 -1.651 -3.193 1 98.88 189 TYR B O 1
ATOM 3481 N N . PHE B 1 190 ? 8.242 -2.84 -3.041 1 98.94 190 PHE B N 1
ATOM 3482 C CA . PHE B 1 190 ? 7.609 -1.898 -2.125 1 98.94 190 PHE B CA 1
ATOM 3483 C C . PHE B 1 190 ? 8.258 -1.97 -0.745 1 98.94 190 PHE B C 1
ATOM 3485 O O . PHE B 1 190 ? 8.414 -0.948 -0.073 1 98.94 190 PHE B O 1
ATOM 3492 N N . PHE B 1 191 ? 8.602 -3.205 -0.274 1 98.88 191 PHE B N 1
ATOM 3493 C CA . PHE B 1 191 ? 9.344 -3.314 0.979 1 98.88 191 PHE B CA 1
ATOM 3494 C C . PHE B 1 191 ? 10.648 -2.541 0.907 1 98.88 191 PHE B C 1
ATOM 3496 O O . PHE B 1 191 ? 11 -1.815 1.84 1 98.88 191 PHE B O 1
ATOM 3503 N N . ALA B 1 192 ? 11.344 -2.707 -0.204 1 98.88 192 ALA B N 1
ATOM 3504 C CA . ALA B 1 192 ? 12.609 -2 -0.387 1 98.88 192 ALA B CA 1
ATOM 3505 C C . ALA B 1 192 ? 12.398 -0.489 -0.371 1 98.88 192 ALA B C 1
ATOM 3507 O O . ALA B 1 192 ? 13.18 0.245 0.238 1 98.88 192 ALA B O 1
ATOM 3508 N N . MET B 1 193 ? 11.391 -0.017 -1.082 1 98.88 193 MET B N 1
ATOM 3509 C CA . MET B 1 193 ? 11.07 1.407 -1.099 1 98.88 193 MET B CA 1
ATOM 3510 C C . MET B 1 193 ? 10.828 1.927 0.315 1 98.88 193 MET B C 1
ATOM 3512 O O . MET B 1 193 ? 11.391 2.953 0.708 1 98.88 193 MET B O 1
ATOM 3516 N N . VAL B 1 194 ? 10.008 1.234 1.086 1 98.94 194 VAL B N 1
ATOM 3517 C CA . VAL B 1 194 ? 9.695 1.656 2.447 1 98.94 194 VAL B CA 1
ATOM 3518 C C . VAL B 1 194 ? 10.953 1.611 3.307 1 98.94 194 VAL B C 1
ATOM 3520 O O . VAL B 1 194 ? 11.188 2.51 4.117 1 98.94 194 VAL B O 1
ATOM 3523 N N . GLU B 1 195 ? 11.75 0.525 3.139 1 98.81 195 GLU B N 1
ATOM 3524 C CA . GLU B 1 195 ? 13.023 0.411 3.846 1 98.81 195 GLU B CA 1
ATOM 3525 C C . GLU B 1 195 ? 13.898 1.642 3.613 1 98.81 195 GLU B C 1
ATOM 3527 O O . GLU B 1 195 ? 14.453 2.199 4.559 1 98.81 195 GLU B O 1
ATOM 3532 N N . HIS B 1 196 ? 13.992 2.09 2.387 1 98.88 196 HIS B N 1
ATOM 3533 C CA . HIS B 1 196 ? 14.852 3.223 2.043 1 98.88 196 HIS B CA 1
ATOM 3534 C C . HIS B 1 196 ? 14.227 4.539 2.494 1 98.88 196 HIS B C 1
ATOM 3536 O O . HIS B 1 196 ? 14.938 5.469 2.877 1 98.88 196 HIS B O 1
ATOM 3542 N N . LEU B 1 197 ? 12.898 4.688 2.432 1 98.94 197 LEU B N 1
ATOM 3543 C CA . LEU B 1 197 ? 12.203 5.855 2.971 1 98.94 197 LEU B CA 1
ATOM 3544 C C . LEU B 1 197 ? 12.484 6.012 4.461 1 98.94 197 LEU B C 1
ATOM 3546 O O . LEU B 1 197 ? 12.805 7.109 4.922 1 98.94 197 LEU B O 1
ATOM 3550 N N . VAL B 1 198 ? 12.383 4.891 5.18 1 98.88 198 VAL B N 1
ATOM 3551 C CA . VAL B 1 198 ? 12.625 4.891 6.621 1 98.88 198 VAL B CA 1
ATOM 3552 C C . VAL B 1 198 ? 14.055 5.328 6.906 1 98.88 198 VAL B C 1
ATOM 3554 O O . VAL B 1 198 ? 14.297 6.168 7.777 1 98.88 198 VAL B O 1
ATOM 3557 N N . ALA B 1 199 ? 15 4.75 6.188 1 98.81 199 ALA B N 1
ATOM 3558 C CA . ALA B 1 199 ? 16.406 5.098 6.375 1 98.81 199 ALA B CA 1
ATOM 3559 C C . ALA B 1 199 ? 16.641 6.59 6.148 1 98.81 199 ALA B C 1
ATOM 3561 O O . ALA B 1 199 ? 17.359 7.238 6.914 1 98.81 199 ALA B O 1
ATOM 3562 N N . SER B 1 200 ? 16.078 7.141 5.094 1 98.81 200 SER B N 1
ATOM 3563 C CA . SER B 1 200 ? 16.25 8.555 4.77 1 98.81 200 SER B CA 1
ATOM 3564 C C . SER B 1 200 ? 15.656 9.438 5.863 1 98.81 200 SER B C 1
ATOM 3566 O O . SER B 1 200 ? 16.297 10.383 6.316 1 98.81 200 SER B O 1
ATOM 3568 N N . ALA B 1 201 ? 14.422 9.156 6.273 1 98.81 201 ALA B N 1
ATOM 3569 C CA . ALA B 1 201 ? 13.742 9.969 7.281 1 98.81 201 ALA B CA 1
ATOM 3570 C C . ALA B 1 201 ? 14.461 9.891 8.625 1 98.81 201 ALA B C 1
ATOM 3572 O O . ALA B 1 201 ? 14.531 10.883 9.352 1 98.81 201 ALA B O 1
ATOM 3573 N N . THR B 1 202 ? 14.977 8.695 8.977 1 98.75 202 THR B N 1
ATOM 3574 C CA . THR B 1 202 ? 15.742 8.531 10.211 1 98.75 202 THR B CA 1
ATOM 3575 C C . THR B 1 202 ? 17.016 9.359 10.164 1 98.75 202 THR B C 1
ATOM 3577 O O . THR B 1 202 ? 17.391 9.992 11.156 1 98.75 202 THR B O 1
ATOM 3580 N N . ALA B 1 203 ? 17.672 9.359 9.039 1 98.62 203 ALA B N 1
ATOM 3581 C CA . ALA B 1 203 ? 18.891 10.156 8.867 1 98.62 203 ALA B CA 1
ATOM 3582 C C . ALA B 1 203 ? 18.594 11.648 9 1 98.62 203 ALA B C 1
ATOM 3584 O O . ALA B 1 203 ? 19.453 12.422 9.414 1 98.62 203 ALA B O 1
ATOM 3585 N N . LEU B 1 204 ? 17.375 12.055 8.742 1 98.31 204 LEU B N 1
ATOM 3586 C CA . LEU B 1 204 ? 16.984 13.461 8.797 1 98.31 204 LEU B CA 1
ATOM 3587 C C . LEU B 1 204 ? 16.438 13.812 10.18 1 98.31 204 LEU B C 1
ATOM 3589 O O . LEU B 1 204 ? 16.078 14.969 10.43 1 98.31 204 LEU B O 1
ATOM 3593 N N . GLY B 1 205 ? 16.266 12.789 11.062 1 98.25 205 GLY B N 1
ATOM 3594 C CA . GLY B 1 205 ? 16.062 13.172 12.453 1 98.25 205 GLY B CA 1
ATOM 3595 C C . GLY B 1 205 ? 14.875 12.469 13.086 1 98.25 205 GLY B C 1
ATOM 3596 O O . GLY B 1 205 ? 14.734 12.469 14.312 1 98.25 205 GLY B O 1
ATOM 3597 N N . LEU B 1 206 ? 13.984 11.844 12.352 1 98.5 206 LEU B N 1
ATOM 3598 C CA . LEU B 1 206 ? 12.891 11.086 12.961 1 98.5 206 LEU B CA 1
ATOM 3599 C C . LEU B 1 206 ? 13.422 9.828 13.641 1 98.5 206 LEU B C 1
ATOM 3601 O O . LEU B 1 206 ? 14.445 9.281 13.234 1 98.5 206 LEU B O 1
ATOM 3605 N N . SER B 1 207 ? 12.68 9.406 14.695 1 98.38 207 SER B N 1
ATOM 3606 C CA . SER B 1 207 ? 13.016 8.086 15.211 1 98.38 207 SER B CA 1
ATOM 3607 C C . SER B 1 207 ? 12.688 6.996 14.195 1 98.38 207 SER B C 1
ATOM 3609 O O . SER B 1 207 ? 11.789 7.16 13.367 1 98.38 207 SER B O 1
ATOM 3611 N N . LYS B 1 208 ? 13.461 5.906 14.25 1 98.25 208 LYS B N 1
ATOM 3612 C CA . LYS B 1 208 ? 13.219 4.789 13.344 1 98.25 208 LYS B CA 1
ATOM 3613 C C . LYS B 1 208 ? 11.781 4.285 13.469 1 98.25 208 LYS B C 1
ATOM 3615 O O . LYS B 1 208 ? 11.148 3.947 12.461 1 98.25 208 LYS B O 1
ATOM 3620 N N . GLU B 1 209 ? 11.234 4.254 14.633 1 97.88 209 GLU B N 1
ATOM 3621 C CA . GLU B 1 209 ? 9.875 3.777 14.883 1 97.88 209 GLU B CA 1
ATOM 3622 C C . GLU B 1 209 ? 8.844 4.688 14.227 1 97.88 209 GLU B C 1
ATOM 3624 O O . GLU B 1 209 ? 7.93 4.215 13.547 1 97.88 209 GLU B O 1
ATOM 3629 N N . GLN B 1 210 ? 8.984 5.988 14.422 1 98.06 210 GLN B N 1
ATOM 3630 C CA . GLN B 1 210 ? 8.07 6.949 13.812 1 98.06 210 GLN B CA 1
ATOM 3631 C C . GLN B 1 210 ? 8.125 6.871 12.289 1 98.06 210 GLN B C 1
ATOM 3633 O O . GLN B 1 210 ? 7.086 6.836 11.625 1 98.06 210 GLN B O 1
ATOM 3638 N N . ALA B 1 211 ? 9.391 6.832 11.789 1 98.75 211 ALA B N 1
ATOM 3639 C CA . ALA B 1 211 ? 9.586 6.777 10.344 1 98.75 211 ALA B CA 1
ATOM 3640 C C . ALA B 1 211 ? 8.945 5.523 9.75 1 98.75 211 ALA B C 1
ATOM 3642 O O . ALA B 1 211 ? 8.32 5.578 8.688 1 98.75 211 ALA B O 1
ATOM 3643 N N . THR B 1 212 ? 9.086 4.406 10.461 1 98.75 212 THR B N 1
ATOM 3644 C CA . THR B 1 212 ? 8.555 3.133 9.984 1 98.75 212 THR B CA 1
ATOM 3645 C C . THR B 1 212 ? 7.031 3.162 9.945 1 98.75 212 THR B C 1
ATOM 3647 O O . THR B 1 212 ? 6.418 2.768 8.953 1 98.75 212 THR B O 1
ATOM 3650 N N . ARG B 1 213 ? 6.371 3.682 10.992 1 98.5 213 ARG B N 1
ATOM 3651 C CA . ARG B 1 213 ? 4.914 3.73 11.055 1 98.5 213 ARG B CA 1
ATOM 3652 C C . ARG B 1 213 ? 4.355 4.656 9.977 1 98.5 213 ARG B C 1
ATOM 3654 O O . ARG B 1 213 ? 3.396 4.309 9.289 1 98.5 213 ARG B O 1
ATOM 3661 N N . LEU B 1 214 ? 5.016 5.789 9.781 1 98.81 214 LEU B N 1
ATOM 3662 C CA . LEU B 1 214 ? 4.562 6.754 8.789 1 98.81 214 LEU B CA 1
ATOM 3663 C C . LEU B 1 214 ? 4.734 6.203 7.379 1 98.81 214 LEU B C 1
ATOM 3665 O O . LEU B 1 214 ? 3.816 6.281 6.559 1 98.81 214 LEU B O 1
ATOM 3669 N N . ALA B 1 215 ? 5.91 5.613 7.105 1 98.88 215 ALA B N 1
ATOM 3670 C CA . ALA B 1 215 ? 6.199 5.121 5.762 1 98.88 215 ALA B CA 1
ATOM 3671 C C . ALA B 1 215 ? 5.32 3.922 5.414 1 98.88 215 ALA B C 1
ATOM 3673 O O . ALA B 1 215 ? 4.766 3.85 4.316 1 98.88 215 ALA B O 1
ATOM 3674 N N . ALA B 1 216 ? 5.199 2.955 6.359 1 98.88 216 ALA B N 1
ATOM 3675 C CA . ALA B 1 216 ? 4.387 1.762 6.141 1 98.88 216 ALA B CA 1
ATOM 3676 C C . ALA B 1 216 ? 2.926 2.133 5.895 1 98.88 216 ALA B C 1
ATOM 3678 O O . ALA B 1 216 ? 2.303 1.634 4.957 1 98.88 216 ALA B O 1
ATOM 3679 N N . GLN B 1 217 ? 2.395 3.031 6.688 1 98.88 217 GLN B N 1
ATOM 3680 C CA . GLN B 1 217 ? 1.01 3.469 6.543 1 98.88 217 GLN B CA 1
ATOM 3681 C C . GLN B 1 217 ? 0.798 4.207 5.227 1 98.88 217 GLN B C 1
ATOM 3683 O O . GLN B 1 217 ? -0.27 4.109 4.617 1 98.88 217 GLN B O 1
ATOM 3688 N N . THR B 1 218 ? 1.822 4.996 4.844 1 98.88 218 THR B N 1
ATOM 3689 C CA . THR B 1 218 ? 1.745 5.707 3.57 1 98.88 218 THR B CA 1
ATOM 3690 C C . THR B 1 218 ? 1.658 4.727 2.406 1 98.88 218 THR B C 1
ATOM 3692 O O . THR B 1 218 ? 0.892 4.938 1.465 1 98.88 218 THR B O 1
ATOM 3695 N N . CYS B 1 219 ? 2.436 3.637 2.449 1 98.94 219 CYS B N 1
ATOM 3696 C CA . CYS B 1 219 ? 2.377 2.602 1.423 1 98.94 219 CYS B CA 1
ATOM 3697 C C . CYS B 1 219 ? 0.986 1.982 1.354 1 98.94 219 CYS B C 1
ATOM 3699 O O . CYS B 1 219 ? 0.402 1.874 0.275 1 98.94 219 CYS B O 1
ATOM 3701 N N . LEU B 1 220 ? 0.437 1.57 2.488 1 98.88 220 LEU B N 1
ATOM 3702 C CA . LEU B 1 220 ? -0.891 0.971 2.551 1 98.88 220 LEU B CA 1
ATOM 3703 C C . LEU B 1 220 ? -1.948 1.935 2.021 1 98.88 220 LEU B C 1
ATOM 3705 O O . LEU B 1 220 ? -2.795 1.551 1.212 1 98.88 220 LEU B O 1
ATOM 3709 N N . GLY B 1 221 ? -1.878 3.145 2.49 1 98.75 221 GLY B N 1
ATOM 3710 C CA . GLY B 1 221 ? -2.848 4.137 2.057 1 98.75 221 GLY B CA 1
ATOM 3711 C C . GLY B 1 221 ? -2.803 4.402 0.563 1 98.75 221 GLY B C 1
ATOM 3712 O O . GLY B 1 221 ? -3.846 4.5 -0.088 1 98.75 221 GLY B O 1
ATOM 3713 N N . ALA B 1 222 ? -1.582 4.578 0.021 1 98.81 222 ALA B N 1
ATOM 3714 C CA . ALA B 1 222 ? -1.436 4.754 -1.421 1 98.81 222 ALA B CA 1
ATOM 3715 C C . ALA B 1 222 ? -2.008 3.562 -2.182 1 98.81 222 ALA B C 1
ATOM 3717 O O . ALA B 1 222 ? -2.699 3.734 -3.189 1 98.81 222 ALA B O 1
ATOM 3718 N N . GLY B 1 223 ? -1.685 2.363 -1.684 1 98.88 223 GLY B N 1
ATOM 3719 C CA . GLY B 1 223 ? -2.25 1.167 -2.287 1 98.88 223 GLY B CA 1
ATOM 3720 C C . GLY B 1 223 ? -3.768 1.168 -2.303 1 98.88 223 GLY B C 1
ATOM 3721 O O . GLY B 1 223 ? -4.383 0.832 -3.314 1 98.88 223 GLY B O 1
ATOM 3722 N N . LYS B 1 224 ? -4.332 1.505 -1.203 1 98.56 224 LYS B N 1
ATOM 3723 C CA . LYS B 1 224 ? -5.789 1.541 -1.115 1 98.56 224 LYS B CA 1
ATOM 3724 C C . LYS B 1 224 ? -6.375 2.557 -2.092 1 98.56 224 LYS B C 1
ATOM 3726 O O . LYS B 1 224 ? -7.391 2.287 -2.74 1 98.56 224 LYS B O 1
ATOM 3731 N N . MET B 1 225 ? -5.773 3.732 -2.186 1 98.25 225 MET B N 1
ATOM 3732 C CA . MET B 1 225 ? -6.223 4.723 -3.158 1 98.25 225 MET B CA 1
ATOM 3733 C C . MET B 1 225 ? -6.156 4.164 -4.574 1 98.25 225 MET B C 1
ATOM 3735 O O . MET B 1 225 ? -7.074 4.367 -5.371 1 98.25 225 MET B O 1
ATOM 3739 N N . LEU B 1 226 ? -5.105 3.469 -4.895 1 98.75 226 LEU B N 1
ATOM 3740 C CA . LEU B 1 226 ? -4.91 2.9 -6.227 1 98.75 226 LEU B CA 1
ATOM 3741 C C . LEU B 1 226 ? -6.016 1.9 -6.559 1 98.75 226 LEU B C 1
ATOM 3743 O O . LEU B 1 226 ? -6.523 1.883 -7.68 1 98.75 226 LEU B O 1
ATOM 3747 N N . VAL B 1 227 ? -6.398 1.038 -5.582 1 98.38 227 VAL B N 1
ATOM 3748 C CA . VAL B 1 227 ? -7.34 -0.051 -5.824 1 98.38 227 VAL B CA 1
ATOM 3749 C C . VAL B 1 227 ? -8.766 0.493 -5.84 1 98.38 227 VAL B C 1
ATOM 3751 O O . VAL B 1 227 ? -9.609 0.016 -6.598 1 98.38 227 VAL B O 1
ATOM 3754 N N . GLU B 1 228 ? -9.055 1.586 -5.074 1 97.31 228 GLU B N 1
ATOM 3755 C CA . GLU B 1 228 ? -10.422 2.064 -4.926 1 97.31 228 GLU B CA 1
ATOM 3756 C C . GLU B 1 228 ? -10.734 3.184 -5.914 1 97.31 228 GLU B C 1
ATOM 3758 O O . GLU B 1 228 ? -11.898 3.508 -6.152 1 97.31 228 GLU B O 1
ATOM 3763 N N . SER B 1 229 ? -9.703 3.764 -6.422 1 95.06 229 SER B N 1
ATOM 3764 C CA . SER B 1 229 ? -9.914 4.902 -7.309 1 95.06 229 SER B CA 1
ATOM 3765 C C . SER B 1 229 ? -10.258 4.449 -8.719 1 95.06 229 SER B C 1
ATOM 3767 O O . SER B 1 229 ? -9.836 3.379 -9.156 1 95.06 229 SER B O 1
ATOM 3769 N N . SER B 1 230 ? -11.039 5.27 -9.453 1 94.69 230 SER B N 1
ATOM 3770 C CA . SER B 1 230 ? -11.297 5.043 -10.867 1 94.69 230 SER B CA 1
ATOM 3771 C C . SER B 1 230 ? -10.203 5.652 -11.734 1 94.69 230 SER B C 1
ATOM 3773 O O . SER B 1 230 ? -10.102 5.344 -12.93 1 94.69 230 SER B O 1
ATOM 3775 N N . GLU B 1 231 ? -9.391 6.473 -11.125 1 95.94 231 GLU B N 1
ATOM 3776 C CA . GLU B 1 231 ? -8.328 7.133 -11.875 1 95.94 231 GLU B CA 1
ATOM 3777 C C . GLU B 1 231 ? -7.113 6.219 -12.031 1 95.94 231 GLU B C 1
ATOM 3779 O O . GLU B 1 231 ? -6.836 5.395 -11.164 1 95.94 231 GLU B O 1
ATOM 3784 N N . GLU B 1 232 ? -6.387 6.438 -13.133 1 97.38 232 GLU B N 1
ATOM 3785 C CA . GLU B 1 232 ? -5.129 5.73 -13.367 1 97.38 232 GLU B CA 1
ATOM 3786 C C . GLU B 1 232 ? -4.047 6.195 -12.391 1 97.38 232 GLU B C 1
ATOM 3788 O O . GLU B 1 232 ? -4.094 7.32 -11.891 1 97.38 232 GLU B O 1
ATOM 3793 N N . PRO B 1 233 ? -3.053 5.32 -12.18 1 98.38 233 PRO B N 1
ATOM 3794 C CA . PRO B 1 233 ? -1.959 5.68 -11.273 1 98.38 233 PRO B CA 1
ATOM 3795 C C . PRO B 1 233 ? -1.305 7.012 -11.641 1 98.38 233 PRO B C 1
ATOM 3797 O O . PRO B 1 233 ? -1.015 7.824 -10.758 1 98.38 233 PRO B O 1
ATOM 3800 N N . ALA B 1 234 ? -1.113 7.277 -12.898 1 98.25 234 ALA B N 1
ATOM 3801 C CA . ALA B 1 234 ? -0.493 8.523 -13.359 1 98.25 234 ALA B CA 1
ATOM 3802 C C . ALA B 1 234 ? -1.323 9.734 -12.945 1 98.25 234 ALA B C 1
ATOM 3804 O O . ALA B 1 234 ? -0.774 10.766 -12.562 1 98.25 234 ALA B O 1
ATOM 3805 N N . GLN B 1 235 ? -2.611 9.625 -13.078 1 98.06 235 GLN B N 1
ATOM 3806 C CA . GLN B 1 235 ? -3.492 10.727 -12.711 1 98.06 235 GLN B CA 1
ATOM 3807 C C . GLN B 1 235 ? -3.508 10.938 -11.203 1 98.06 235 GLN B C 1
ATOM 3809 O O . GLN B 1 235 ? -3.539 12.078 -10.727 1 98.06 235 GLN B O 1
ATOM 3814 N N . LEU B 1 236 ? -3.539 9.852 -10.391 1 98 236 LEU B N 1
ATOM 3815 C CA . LEU B 1 236 ? -3.441 9.969 -8.945 1 98 236 LEU B CA 1
ATOM 3816 C C . LEU B 1 236 ? -2.168 10.711 -8.539 1 98 236 LEU B C 1
ATOM 3818 O O . LEU B 1 236 ? -2.201 11.586 -7.672 1 98 236 LEU B O 1
ATOM 3822 N N . ARG B 1 237 ? -1.044 10.336 -9.195 1 98.06 237 ARG B N 1
ATOM 3823 C CA . ARG B 1 237 ? 0.228 11.008 -8.945 1 98.06 237 ARG B CA 1
ATOM 3824 C C . ARG B 1 237 ? 0.128 12.5 -9.219 1 98.06 237 ARG B C 1
ATOM 3826 O O . ARG B 1 237 ? 0.547 13.32 -8.406 1 98.06 237 ARG B O 1
ATOM 3833 N N . LYS B 1 238 ? -0.473 12.844 -10.344 1 97.38 238 LYS B N 1
ATOM 3834 C CA . LYS B 1 238 ? -0.625 14.242 -10.727 1 97.38 238 LYS B CA 1
ATOM 3835 C C . LYS B 1 238 ? -1.512 14.992 -9.742 1 97.38 238 LYS B C 1
ATOM 3837 O O . LYS B 1 238 ? -1.242 16.156 -9.414 1 97.38 238 LYS B O 1
ATOM 3842 N N . ASN B 1 239 ? -2.574 14.367 -9.266 1 94.38 239 ASN B N 1
ATOM 3843 C CA . ASN B 1 239 ? -3.545 14.992 -8.375 1 94.38 239 ASN B CA 1
ATOM 3844 C C . ASN B 1 239 ? -2.9 15.43 -7.066 1 94.38 239 ASN B C 1
ATOM 3846 O O . ASN B 1 239 ? -3.354 16.391 -6.438 1 94.38 239 ASN B O 1
ATOM 3850 N N . VAL B 1 240 ? -1.8 14.773 -6.676 1 93.88 240 VAL B N 1
ATOM 3851 C CA . VAL B 1 240 ? -1.216 15.07 -5.371 1 93.88 240 VAL B CA 1
ATOM 3852 C C . VAL B 1 240 ? 0.081 15.859 -5.559 1 93.88 240 VAL B C 1
ATOM 3854 O O . VAL B 1 240 ? 0.886 15.969 -4.629 1 93.88 240 VAL B O 1
ATOM 3857 N N . THR B 1 241 ? 0.29 16.297 -6.754 1 95.25 241 THR B N 1
ATOM 3858 C CA . THR B 1 241 ? 1.513 17.031 -7.066 1 95.25 241 THR B CA 1
ATOM 3859 C C . THR B 1 241 ? 1.192 18.453 -7.484 1 95.25 241 THR B C 1
ATOM 3861 O O . THR B 1 241 ? 0.775 18.703 -8.617 1 95.25 241 THR B O 1
ATOM 3864 N N . SER B 1 242 ? 1.346 19.391 -6.602 1 90.69 242 SER B N 1
ATOM 3865 C CA . SER B 1 242 ? 1.222 20.797 -6.969 1 90.69 242 SER B CA 1
ATOM 3866 C C . SER B 1 242 ? 2.51 21.328 -7.594 1 90.69 242 SER B C 1
ATOM 3868 O O . SER B 1 242 ? 3.607 20.969 -7.164 1 90.69 242 SER B O 1
ATOM 3870 N N . PRO B 1 243 ? 2.389 22.203 -8.602 1 91.56 243 PRO B N 1
ATOM 3871 C CA . PRO B 1 243 ? 3.592 22.766 -9.219 1 91.56 243 PRO B CA 1
ATOM 3872 C C . PRO B 1 243 ? 4.492 23.469 -8.211 1 91.56 243 PRO B C 1
ATOM 3874 O O . PRO B 1 243 ? 4.008 24.266 -7.398 1 91.56 243 PRO B O 1
ATOM 3877 N N . ASN B 1 244 ? 5.766 23.172 -8.203 1 90.94 244 ASN B N 1
ATOM 3878 C CA . ASN B 1 244 ? 6.797 23.781 -7.375 1 90.94 244 ASN B CA 1
ATOM 3879 C C . ASN B 1 244 ? 6.613 23.438 -5.902 1 90.94 244 ASN B C 1
ATOM 3881 O O . ASN B 1 244 ? 7.121 24.141 -5.023 1 90.94 244 ASN B O 1
ATOM 3885 N N . GLY B 1 245 ? 5.844 22.422 -5.676 1 93.56 245 GLY B N 1
ATOM 3886 C CA . GLY B 1 245 ? 5.66 21.969 -4.305 1 93.56 245 GLY B CA 1
ATOM 3887 C C . GLY B 1 245 ? 6.684 20.938 -3.875 1 93.56 245 GLY B C 1
ATOM 3888 O O . GLY B 1 245 ? 7.656 20.688 -4.586 1 93.56 245 GLY B O 1
ATOM 3889 N N . THR B 1 246 ? 6.461 20.391 -2.678 1 95.94 246 THR B N 1
ATOM 3890 C CA . THR B 1 246 ? 7.383 19.406 -2.107 1 95.94 246 THR B CA 1
ATOM 3891 C C . THR B 1 246 ? 7.348 18.109 -2.896 1 95.94 246 THR B C 1
ATOM 3893 O O . THR B 1 246 ? 8.391 17.547 -3.227 1 95.94 246 THR B O 1
ATOM 3896 N N . THR B 1 247 ? 6.156 17.641 -3.219 1 97.5 247 THR B N 1
ATOM 3897 C CA . THR B 1 247 ? 5.996 16.406 -3.992 1 97.5 247 THR B CA 1
ATOM 3898 C C . THR B 1 247 ? 6.648 16.547 -5.363 1 97.5 247 THR B C 1
ATOM 3900 O O . THR B 1 247 ? 7.309 15.625 -5.836 1 97.5 247 THR B O 1
ATOM 3903 N N . HIS B 1 248 ? 6.395 17.719 -5.973 1 97.75 248 HIS B N 1
ATOM 3904 C CA . HIS B 1 248 ? 7.004 18.016 -7.266 1 97.75 248 HIS B CA 1
ATOM 3905 C C . HIS B 1 248 ? 8.523 17.906 -7.195 1 97.75 248 HIS B C 1
ATOM 3907 O O . HIS B 1 248 ? 9.148 17.312 -8.078 1 97.75 248 HIS B O 1
ATOM 3913 N N . ALA B 1 249 ? 9.109 18.469 -6.195 1 98 249 ALA B N 1
ATOM 3914 C CA . ALA B 1 249 ? 10.562 18.422 -6.027 1 98 249 ALA B CA 1
ATOM 3915 C C . ALA B 1 249 ? 11.062 16.984 -5.945 1 98 249 ALA B C 1
ATOM 3917 O O . ALA B 1 249 ? 12.078 16.641 -6.559 1 98 249 ALA B O 1
ATOM 3918 N N . ALA B 1 250 ? 10.438 16.156 -5.203 1 98.75 250 ALA B N 1
ATOM 3919 C CA . ALA B 1 250 ? 10.82 14.758 -5.059 1 98.75 250 ALA B CA 1
ATOM 3920 C C . ALA B 1 250 ? 10.695 14.016 -6.387 1 98.75 250 ALA B C 1
ATOM 3922 O O . ALA B 1 250 ? 11.602 13.273 -6.777 1 98.75 250 ALA B O 1
ATOM 3923 N N . LEU B 1 251 ? 9.547 14.195 -7.066 1 98.75 251 LEU B N 1
ATOM 3924 C CA . LEU B 1 251 ? 9.297 13.477 -8.312 1 98.75 251 LEU B CA 1
ATOM 3925 C C . LEU B 1 251 ? 10.281 13.906 -9.398 1 98.75 251 LEU B C 1
ATOM 3927 O O . LEU B 1 251 ? 10.672 13.094 -10.234 1 98.75 251 LEU B O 1
ATOM 3931 N N . GLN B 1 252 ? 10.641 15.211 -9.383 1 98.44 252 GLN B N 1
ATOM 3932 C CA . GLN B 1 252 ? 11.664 15.664 -10.312 1 98.44 252 GLN B CA 1
ATOM 3933 C C . GLN B 1 252 ? 12.992 14.945 -10.062 1 98.44 252 GLN B C 1
ATOM 3935 O O . GLN B 1 252 ? 13.719 14.633 -11.008 1 98.44 252 GLN B O 1
ATOM 3940 N N . THR B 1 253 ? 13.289 14.719 -8.828 1 98.62 253 THR B N 1
ATOM 3941 C CA . THR B 1 253 ? 14.492 13.969 -8.484 1 98.62 253 THR B CA 1
ATOM 3942 C C . THR B 1 253 ? 14.414 12.539 -9.016 1 98.62 253 THR B C 1
ATOM 3944 O O . THR B 1 253 ? 15.359 12.055 -9.641 1 98.62 253 THR B O 1
ATOM 3947 N N . PHE B 1 254 ? 13.266 11.828 -8.781 1 98.56 254 PHE B N 1
ATOM 3948 C CA . PHE B 1 254 ? 13.055 10.492 -9.328 1 98.56 254 PHE B CA 1
ATOM 3949 C C . PHE B 1 254 ? 13.266 10.477 -10.836 1 98.56 254 PHE B C 1
ATOM 3951 O O . PHE B 1 254 ? 13.953 9.602 -11.367 1 98.56 254 PHE B O 1
ATOM 3958 N N . GLU B 1 255 ? 12.68 11.477 -11.492 1 98 255 GLU B N 1
ATOM 3959 C CA . GLU B 1 255 ? 12.75 11.555 -12.953 1 98 255 GLU B CA 1
ATOM 3960 C C . GLU B 1 255 ? 14.18 11.805 -13.414 1 98 255 GLU B C 1
ATOM 3962 O O . GLU B 1 255 ? 14.664 11.148 -14.344 1 98 255 GLU B O 1
ATOM 3967 N N . SER B 1 256 ? 14.867 12.734 -12.781 1 98.38 256 SER B N 1
ATOM 3968 C CA . SER B 1 256 ? 16.219 13.117 -13.18 1 98.38 256 SER B CA 1
ATOM 3969 C C . SER B 1 256 ? 17.203 11.977 -12.961 1 98.38 256 SER B C 1
ATOM 3971 O O . SER B 1 256 ? 18.25 11.914 -13.609 1 98.38 256 SER B O 1
ATOM 3973 N N . LEU B 1 257 ? 16.828 11.039 -12.078 1 98.31 257 LEU B N 1
ATOM 3974 C CA . LEU B 1 257 ? 17.719 9.922 -11.773 1 98.31 257 LEU B CA 1
ATOM 3975 C C . LEU B 1 257 ? 17.203 8.633 -12.398 1 98.31 257 LEU B C 1
ATOM 3977 O O . LEU B 1 257 ? 17.547 7.535 -11.938 1 98.31 257 LEU B O 1
ATOM 3981 N N . ASN B 1 258 ? 16.281 8.742 -13.398 1 98.06 258 ASN B N 1
ATOM 3982 C CA . ASN B 1 258 ? 15.828 7.688 -14.297 1 98.06 258 ASN B CA 1
ATOM 3983 C C . ASN B 1 258 ? 15.078 6.59 -13.547 1 98.06 258 ASN B C 1
ATOM 3985 O O . ASN B 1 258 ? 15.312 5.402 -13.789 1 98.06 258 ASN B O 1
ATOM 3989 N N . PHE B 1 259 ? 14.281 7 -12.664 1 98.56 259 PHE B N 1
ATOM 3990 C CA . PHE B 1 259 ? 13.516 6.062 -11.844 1 98.56 259 PHE B CA 1
ATOM 3991 C C . PHE B 1 259 ? 12.695 5.125 -12.719 1 98.56 259 PHE B C 1
ATOM 3993 O O . PHE B 1 259 ? 12.617 3.924 -12.453 1 98.56 259 PHE B O 1
ATOM 4000 N N . LYS B 1 260 ? 12.047 5.598 -13.773 1 98.12 260 LYS B N 1
ATOM 4001 C CA . LYS B 1 260 ? 11.258 4.785 -14.688 1 98.12 260 LYS B CA 1
ATOM 4002 C C . LYS B 1 260 ? 12.086 3.643 -15.266 1 98.12 260 LYS B C 1
ATOM 4004 O O . LYS B 1 260 ? 11.641 2.492 -15.281 1 98.12 260 LYS B O 1
ATOM 4009 N N . GLU B 1 261 ? 13.258 3.936 -15.719 1 98.5 261 GLU B N 1
ATOM 4010 C CA . GLU B 1 261 ? 14.133 2.939 -16.328 1 98.5 261 GLU B CA 1
ATOM 4011 C C . GLU B 1 261 ? 14.578 1.901 -15.297 1 98.5 261 GLU B C 1
ATOM 4013 O O . GLU B 1 261 ? 14.703 0.718 -15.625 1 98.5 261 GLU B O 1
ATOM 4018 N N . ILE B 1 262 ? 14.859 2.344 -14.133 1 98.62 262 ILE B N 1
ATOM 4019 C CA . ILE B 1 262 ? 15.297 1.458 -13.062 1 98.62 262 ILE B CA 1
ATOM 4020 C C . ILE B 1 262 ? 14.211 0.426 -12.766 1 98.62 262 ILE B C 1
ATOM 4022 O O . ILE B 1 262 ? 14.5 -0.771 -12.664 1 98.62 262 ILE B O 1
ATOM 4026 N N . VAL B 1 263 ? 12.93 0.869 -12.648 1 98.81 263 VAL B N 1
ATOM 4027 C CA . VAL B 1 263 ? 11.805 -0.027 -12.391 1 98.81 263 VAL B CA 1
ATOM 4028 C C . VAL B 1 263 ? 11.625 -0.986 -13.562 1 98.81 263 VAL B C 1
ATOM 4030 O O . VAL B 1 263 ? 11.445 -2.189 -13.367 1 98.81 263 VAL B O 1
ATOM 4033 N N . ASP B 1 264 ? 11.703 -0.472 -14.781 1 98.81 264 ASP B N 1
ATOM 4034 C CA . ASP B 1 264 ? 11.562 -1.293 -15.977 1 98.81 264 ASP B CA 1
ATOM 4035 C C . ASP B 1 264 ? 12.617 -2.4 -16.016 1 98.81 264 ASP B C 1
ATOM 4037 O O . ASP B 1 264 ? 12.289 -3.566 -16.234 1 98.81 264 ASP B O 1
ATOM 4041 N N . LYS B 1 265 ? 13.875 -2.078 -15.758 1 98.81 265 LYS B N 1
ATOM 4042 C CA . LYS B 1 265 ? 14.961 -3.045 -15.781 1 98.81 265 LYS B CA 1
ATOM 4043 C C . LYS B 1 265 ? 14.789 -4.102 -14.695 1 98.81 265 LYS B C 1
ATOM 4045 O O . LYS B 1 265 ? 15.125 -5.27 -14.898 1 98.81 265 LYS B O 1
ATOM 4050 N N . ALA B 1 266 ? 14.336 -3.674 -13.523 1 98.81 266 ALA B N 1
ATOM 4051 C CA . ALA B 1 266 ? 14.109 -4.621 -12.438 1 98.81 266 ALA B CA 1
ATOM 4052 C C . ALA B 1 266 ? 13.031 -5.633 -12.812 1 98.81 266 ALA B C 1
ATOM 4054 O O . ALA B 1 266 ? 13.203 -6.84 -12.609 1 98.81 266 ALA B O 1
ATOM 4055 N N . VAL B 1 267 ? 11.891 -5.156 -13.352 1 98.81 267 VAL B N 1
ATOM 4056 C CA . VAL B 1 267 ? 10.805 -6.043 -13.758 1 98.81 267 VAL B CA 1
ATOM 4057 C C . VAL B 1 267 ? 11.289 -6.988 -14.852 1 98.81 267 VAL B C 1
ATOM 4059 O O . VAL B 1 267 ? 10.992 -8.188 -14.828 1 98.81 267 VAL B O 1
ATOM 4062 N N . GLN B 1 268 ? 12.039 -6.461 -15.797 1 98.75 268 GLN B N 1
ATOM 4063 C CA . GLN B 1 268 ? 12.594 -7.277 -16.875 1 98.75 268 GLN B CA 1
ATOM 4064 C C . GLN B 1 268 ? 13.516 -8.359 -16.312 1 98.75 268 GLN B C 1
ATOM 4066 O O . GLN B 1 268 ? 13.492 -9.5 -16.781 1 98.75 268 GLN B O 1
ATOM 4071 N N . ALA B 1 269 ? 14.344 -7.973 -15.383 1 98.62 269 ALA B N 1
ATOM 4072 C CA . ALA B 1 269 ? 15.281 -8.93 -14.789 1 98.62 269 ALA B CA 1
ATOM 4073 C C . ALA B 1 269 ? 14.539 -10.078 -14.117 1 98.62 269 ALA B C 1
ATOM 4075 O O . ALA B 1 269 ? 14.898 -11.242 -14.281 1 98.62 269 ALA B O 1
ATOM 4076 N N . ALA B 1 270 ? 13.539 -9.758 -13.336 1 98.25 270 ALA B N 1
ATOM 4077 C CA . ALA B 1 270 ? 12.75 -10.781 -12.664 1 98.25 270 ALA B CA 1
ATOM 4078 C C . ALA B 1 270 ? 12.008 -11.656 -13.68 1 98.25 270 ALA B C 1
ATOM 4080 O O . ALA B 1 270 ? 11.953 -12.875 -13.531 1 98.25 270 ALA B O 1
ATOM 4081 N N . THR B 1 271 ? 11.383 -11.023 -14.695 1 98.06 271 THR B N 1
ATOM 4082 C CA . THR B 1 271 ? 10.656 -11.734 -15.734 1 98.06 271 THR B CA 1
ATOM 4083 C C . THR B 1 271 ? 11.586 -12.695 -16.484 1 98.06 271 THR B C 1
ATOM 4085 O O . THR B 1 271 ? 11.234 -13.852 -16.719 1 98.06 271 THR B O 1
ATOM 4088 N N . SER B 1 272 ? 12.75 -12.188 -16.859 1 97.62 272 SER B N 1
ATOM 4089 C CA . SER B 1 272 ? 13.727 -13.008 -17.562 1 97.62 272 SER B CA 1
ATOM 4090 C C . SER B 1 272 ? 14.203 -14.172 -16.703 1 97.62 272 SER B C 1
ATOM 4092 O O . SER B 1 272 ? 14.383 -15.281 -17.203 1 97.62 272 SER B O 1
ATOM 4094 N N . ARG B 1 273 ? 14.461 -13.906 -15.453 1 96.25 273 ARG B N 1
ATOM 4095 C CA . ARG B 1 273 ? 14.891 -14.961 -14.539 1 96.25 273 ARG B CA 1
ATOM 4096 C C . ARG B 1 273 ? 13.812 -16.031 -14.406 1 96.25 273 ARG B C 1
ATOM 4098 O O . ARG B 1 273 ? 14.125 -17.219 -14.312 1 96.25 273 ARG B O 1
ATOM 4105 N N . ALA B 1 274 ? 12.531 -15.656 -14.328 1 94.44 274 ALA B N 1
ATOM 4106 C CA . ALA B 1 274 ? 11.422 -16.609 -14.289 1 94.44 274 ALA B CA 1
ATOM 4107 C C . ALA B 1 274 ? 11.43 -17.516 -15.516 1 94.44 274 ALA B C 1
ATOM 4109 O O . ALA B 1 274 ? 11.242 -18.734 -15.391 1 94.44 274 ALA B O 1
ATOM 4110 N N . ALA B 1 275 ? 11.609 -16.922 -16.688 1 94.75 275 ALA B N 1
ATOM 4111 C CA . ALA B 1 275 ? 11.68 -17.688 -17.922 1 94.75 275 ALA B CA 1
ATOM 4112 C C . ALA B 1 275 ? 12.852 -18.672 -17.891 1 94.75 275 ALA B C 1
ATOM 4114 O O . ALA B 1 275 ? 12.719 -19.812 -18.328 1 94.75 275 ALA B O 1
ATOM 4115 N N . GLU B 1 276 ? 13.969 -18.203 -17.391 1 94.44 276 GLU B N 1
ATOM 4116 C CA . GLU B 1 276 ? 15.156 -19.047 -17.297 1 94.44 276 GLU B CA 1
ATOM 4117 C C . GLU B 1 276 ? 14.914 -20.234 -16.375 1 94.44 276 GLU B C 1
ATOM 4119 O O . GLU B 1 276 ? 15.367 -21.344 -16.656 1 94.44 276 GLU B O 1
ATOM 4124 N N . LEU B 1 277 ? 14.305 -20 -15.258 1 88.88 277 LEU B N 1
ATOM 4125 C CA . LEU B 1 277 ? 13.969 -21.078 -14.344 1 88.88 277 LEU B CA 1
ATOM 4126 C C . LEU B 1 277 ? 13.102 -22.125 -15.031 1 88.88 277 LEU B C 1
ATOM 4128 O O . LEU B 1 277 ? 13.305 -23.328 -14.836 1 88.88 277 LEU B O 1
ATOM 4132 N N . GLY B 1 278 ? 12.117 -21.719 -15.805 1 86.62 278 GLY B N 1
ATOM 4133 C CA . GLY B 1 278 ? 11.273 -22.641 -16.547 1 86.62 278 GLY B CA 1
ATOM 4134 C C . GLY B 1 278 ? 12.047 -23.5 -17.531 1 86.62 278 GLY B C 1
ATOM 4135 O O . GLY B 1 278 ? 11.789 -24.688 -17.656 1 86.62 278 GLY B O 1
ATOM 4136 N N . GLU B 1 279 ? 12.969 -22.875 -18.188 1 87.94 279 GLU B N 1
ATOM 4137 C CA . GLU B 1 279 ? 13.766 -23.594 -19.172 1 87.94 279 GLU B CA 1
ATOM 4138 C C . GLU B 1 279 ? 14.719 -24.578 -18.516 1 87.94 279 GLU B C 1
ATOM 4140 O O . GLU B 1 279 ? 14.914 -25.688 -19.016 1 87.94 279 GLU B O 1
ATOM 4145 N N . THR B 1 280 ? 15.281 -24.141 -17.422 1 86.56 280 THR B N 1
ATOM 4146 C CA . THR B 1 280 ? 16.297 -24.969 -16.781 1 86.56 280 THR B CA 1
ATOM 4147 C C . THR B 1 280 ? 15.656 -26.094 -15.969 1 86.56 280 THR B C 1
ATOM 4149 O O . THR B 1 280 ? 16.141 -27.219 -15.984 1 86.56 280 THR B O 1
ATOM 4152 N N . LEU B 1 281 ? 14.57 -25.781 -15.289 1 82.38 281 LEU B N 1
ATOM 4153 C CA . LEU B 1 281 ? 13.969 -26.75 -14.383 1 82.38 281 LEU B CA 1
ATOM 4154 C C . LEU B 1 281 ? 12.93 -27.594 -15.102 1 82.38 281 LEU B C 1
ATOM 4156 O O . LEU B 1 281 ? 12.57 -28.688 -14.641 1 82.38 281 LEU B O 1
ATOM 4160 N N . GLY B 1 282 ? 12.352 -27.047 -16.125 1 75.5 282 GLY B N 1
ATOM 4161 C CA . GLY B 1 282 ? 11.406 -27.812 -16.906 1 75.5 282 GLY B CA 1
ATOM 4162 C C . GLY B 1 282 ? 12.07 -28.844 -17.812 1 75.5 282 GLY B C 1
ATOM 4163 O O . GLY B 1 282 ? 11.414 -29.781 -18.281 1 75.5 282 GLY B O 1
ATOM 4164 N N . LYS B 1 283 ? 13.398 -28.625 -18.219 1 69.56 283 LYS B N 1
ATOM 4165 C CA . LYS B 1 283 ? 14.109 -29.547 -19.109 1 69.56 283 LYS B CA 1
ATOM 4166 C C . LYS B 1 283 ? 14.891 -30.594 -18.312 1 69.56 283 LYS B C 1
ATOM 4168 O O . LYS B 1 283 ? 15.609 -31.406 -18.891 1 69.56 283 LYS B O 1
ATOM 4173 N N . LEU B 1 284 ? 14.852 -30.594 -17.062 1 60 284 LEU B N 1
ATOM 4174 C CA . LEU B 1 284 ? 15.508 -31.625 -16.281 1 60 284 LEU B CA 1
ATOM 4175 C C . LEU B 1 284 ? 14.703 -32.938 -16.312 1 60 284 LEU B C 1
ATOM 4177 O O . LEU B 1 284 ? 13.477 -32.906 -16.406 1 60 284 LEU B O 1
#

InterPro domains:
  IPR000304 Pyrroline-5-carboxylate reductase-like [MF_01925] (7-277)
  IPR000304 Pyrroline-5-carboxylate reductase-like [PIRSF000193] (7-279)
  IPR000304 Pyrroline-5-carboxylate reductase-like [TIGR00112] (9-277)
  IPR008927 6-phosphogluconate dehydrogenase-like, C-terminal domain superfamily [SSF48179] (172-280)
  IPR028939 Pyrroline-5-carboxylate reductase, catalytic, N-terminal [PF03807] (8-104)
  IPR029036 Pyrroline-5-carboxylate reductase, dimerisation domain [PF14748] (173-277)
  IPR036291 NAD(P)-binding domain superfamily [SSF51735] (8-167)
  IPR053790 Pyrroline-5-carboxylate reductase-like conserved site [PS00521] (233-255)

Solvent-accessible surface area (backbone atoms only — not comparable to full-atom values): 27248 Å² total; per-residue (Å²): 130,70,53,75,72,70,37,29,34,12,31,38,26,51,44,72,67,39,47,20,49,50,51,24,37,44,74,67,71,32,55,34,81,38,31,24,32,11,27,79,51,63,71,45,36,54,58,52,37,72,72,56,30,42,71,41,69,39,58,48,69,32,46,67,78,25,47,33,37,35,40,40,42,56,52,90,52,41,58,63,52,32,39,50,41,12,61,58,46,52,80,48,91,69,74,33,41,35,35,33,56,31,71,31,58,42,69,67,43,49,47,62,35,29,38,21,86,84,70,50,58,54,38,40,33,42,35,41,55,24,72,31,20,67,75,50,28,5,19,29,33,34,37,67,41,89,79,48,45,72,67,54,48,52,48,53,49,55,61,48,49,44,13,17,76,28,74,43,80,50,92,50,76,70,50,50,23,42,37,35,19,47,25,37,28,28,35,41,57,53,25,49,51,40,38,30,48,22,52,39,37,30,74,73,65,45,52,62,68,57,26,43,47,29,34,27,29,21,40,22,14,34,12,47,49,49,64,72,43,92,58,52,42,62,55,55,28,51,74,68,38,51,89,89,34,32,34,34,42,17,52,50,43,34,57,76,67,43,43,57,58,51,48,32,51,14,32,50,38,7,17,52,43,26,48,49,44,17,57,60,60,41,70,102,130,70,52,75,74,70,35,28,36,11,30,39,27,51,44,71,67,41,46,20,49,51,52,25,38,44,74,67,71,31,55,36,81,38,33,24,31,12,27,78,51,64,70,44,37,55,58,51,37,72,72,56,32,42,71,41,70,38,58,48,70,32,46,67,79,25,47,34,35,36,40,39,44,57,51,89,51,43,58,64,52,33,39,50,42,12,60,57,47,53,79,48,92,72,75,31,41,35,35,33,55,32,72,31,58,42,70,66,40,48,46,62,35,29,38,21,85,86,71,48,60,54,38,40,33,43,35,43,55,24,72,29,20,68,74,48,28,6,18,29,34,34,37,66,41,90,77,47,46,72,66,54,49,51,48,54,51,55,59,48,49,45,13,17,75,28,75,43,81,51,93,48,75,70,52,49,24,42,39,35,18,47,26,39,29,28,36,40,57,52,24,48,50,40,39,30,48,23,53,41,36,30,74,72,66,45,51,62,68,59,26,42,46,30,35,26,29,21,41,22,13,34,12,46,48,48,64,72,43,91,59,52,42,63,53,55,26,51,74,68,39,51,90,90,33,32,34,34,42,16,50,50,42,34,57,78,67,42,43,58,59,49,49,30,52,14,33,48,37,8,17,51,42,26,49,48,44,17,57,58,62,38,70,102

Radius of gyration: 27.29 Å; Cα contacts (8 Å, |Δi|>4): 1252; chains: 2; bounding box: 48×89×50 Å

Foldseek 3Di:
DDALLPFQEEEEAQDLVVLLLLLLCVVVVRDQQSYEYAHQDPVSQVVSCVSVHHYDNDLLVRQVRGQEYEYDDELLCRLVSLLSNLASCLPPPDHHEYEYQYFQAFPVLSQVSNQHPVGDGHWYKYKHWANQLNVLAIAMEIETDPPQDPVNVVRVVVSSNSRYVHYHYDYDRLVNLLVCLPRHCPVVVLVVVLVVQLVVVVVVPDDSVVSNVVSVVVSVVLVVCCVPPPDHPVVVLVVVDDPPDPSVVVVVVCVVVPVVVVSVVSSVVSSVVSNVSNVVSSVD/DDALLPFQEEEEAQDLVVLLLLLLCVVVVRDQQSYEYAHQDPVSQVVSCVSVHHYDNDLLVRQLRGQEYEYDDELLCRLVSLLSNLASCLPPPDHHEYEYQYFQAFPVLSQVSNQHPVGDGHWYKYKHWANQLNVLAIAMEIETDPPQDPVNVVRVVVSSNSRYVHYHYDYDRLVNLLVCLPRHCPVVVLVVVLVVQLVVVVVVPDDSVVSNVVSVVVSVVLVVCCVPPPDHPVVVLVVVDDPPDPSVVVVVVCVVVPVVVVSVVSSVVSSVVSNVSNVVSSVD

Nearest PDB structures (foldseek):
  5uax-assembly1_C  TM=9.200E-01  e=1.986E-27  Homo sapiens
  6xp0-assembly1_A-2  TM=9.328E-01  e=5.609E-27  Homo sapiens
  6xp2-assembly1_A  TM=9.311E-01  e=1.121E-26  Homo sapiens
  5bsh-assembly1_D  TM=9.291E-01  e=4.494E-25  Medicago truncatula
  6lhm-assembly2_B  TM=9.277E-01  e=1.424E-24  Homo sapiens

pLDDT: mean 95.8, std 4.42, range [60.0, 98.94]